Protein AF-0000000067868680 (afdb_homodimer)

InterPro domains:
  IPR000515 ABC transporter type 1, transmembrane domain MetI-like [PF00528] (89-246)
  IPR000515 ABC transporter type 1, transmembrane domain MetI-like [PS50928] (71-254)
  IPR000515 ABC transporter type 1, transmembrane domain MetI-like [cd06261] (71-229)
  IPR035906 MetI-like superfamily [G3DSA:1.10.3720.10] (68-253)
  IPR035906 MetI-like superfamily [SSF161098] (68-247)

pLDDT: mean 91.74, std 9.96, range [36.88, 98.69]

Foldseek 3Di:
DPPPDDDPVVVVVVVVVVVVVVLVVQQVCQVVCVVHVPDDHSVLLVVVLVVLVVCQADDPDQLDGRQVVQAVLLVVLLVLLLVLLLVVQQVLLLVLLVDVVSVVVCVVVLVVLVPDQLVVCLVVLCVVPVALSSSLSSSLNSLLNRLLNNLNSVQLNPFDVVQVVVCVVVVHDPVRCCVPPRCLSSVLSNLVSSLVSSLRSLVVSLVSCCPRSGHLNVVLNSVVVVVNVSVNVSSVVVSVVVSVVSNVVSVVVSVVRVVVVVD/DPPPDDDPVVVVVVVVVVVVVVLVVQQVCQVVCVVHVPDDHSVLLVVVLVVLVVCQADDPDQLDGRQVQQAVLLVVLLVLLLVLLLVVQQVLLLVLLVDVVSVVVCVVVLVVLVPDQLVVCLVVLCVVPVALSSSSSSSLNSLLNRLLNNLNSVQLNPFDVVQVVVCVVVVHDPVRCCVPPRCLSSVLSNLVSSLVSSLRSLVVSLVSCCPRSGHLNVNLNSCVVVVNVSVNVSSVVVSVVVSVVSNVVSVVVSVVRVVVVVD

Secondary structure (DSSP, 8-state):
-------HHHHHHHHHHHHHHHHHHHHHHHHHTTT-TTPPPHHHHHHHHHHHHHSTT-BSSTTSB-HHHHHHHHHHHHHHHHHHHHHHHHHHHHHHHH-HHHHHHHHHHHHHHTTS-GGGGHHHHHHHH--HHHHHHHHHHHHHHHHHHHHHHHHHHTS-HHHHHHHHHTT--HHHHIIIIIHHHHHHHHHHHHHHHHHHHHHHHHHHHTTTS-SHHHHHHHHHHTT-HHHHHHHHHHHHHHHHHHHHHHHHHHHHHHHHHT-/-------HHHHHHHHHHHHHHHHHHHHHHHHHTTT-TTPPPHHHHHHHHHHHHHSTT-BS-TTSB-HHHHHHHHHHHHHHHHHHHHHHHHHHHHHHHH-HHHHHHHHHHHHHHTTS-GGGGHHHHHHHH--HHHHHHHHHHHHHHHHHHHHHHHHHHTS-HHHHHHHHHTT--HHHHIIIIIHHHHHHHHHHHHHHHHHHHHHHHHHHHTTTS-SHHHHHHHHHHTT-HHHHHHHHHHHHHHHHHHHHHHHHHHHHHHHHHT-

Organism: Synechococcus elongatus (strain ATCC 33912 / PCC 7942 / FACHB-805) (NCBI:txid1140)

Radius of gyration: 24.65 Å; Cα contacts (8 Å, |Δi|>4): 749; chains: 2; bounding box: 62×64×59 Å

Nearest PDB structures (foldseek):
  8wm7-assembly1_B  TM=9.290E-01  e=3.603E-13  Nostoc sp. PCC 7120 = FACHB-418
  7ahh-assembly1_B  TM=8.084E-01  e=4.012E-08  Lactococcus lactis subsp. lactis
  7ahd-assembly1_B  TM=7.935E-01  e=9.170E-08  Lactococcus lactis subsp. lactis
  7ahd-assembly1_A  TM=7.801E-01  e=8.365E-08  Lactococcus lactis subsp. lactis
  7ahh-assembly1_A  TM=7.801E-01  e=3.318E-07  Lactococcus lactis subsp. lactis

Structure (mmCIF, N/CA/C/O backbone):
data_AF-0000000067868680-model_v1
#
loop_
_entity.id
_entity.type
_entity.pdbx_description
1 polymer 'Integral membrane protein'
#
loop_
_atom_site.group_PDB
_atom_site.id
_atom_site.type_symbol
_atom_site.label_atom_id
_atom_site.label_alt_id
_atom_site.label_comp_id
_atom_site.label_asym_id
_atom_site.label_entity_id
_atom_site.label_seq_id
_atom_site.pdbx_PDB_ins_code
_atom_site.Cartn_x
_atom_site.Cartn_y
_atom_site.Cartn_z
_atom_site.occupancy
_atom_site.B_iso_or_equiv
_atom_site.auth_seq_id
_atom_site.auth_comp_id
_atom_site.auth_asym_id
_atom_site.auth_atom_id
_atom_site.pdbx_PDB_model_num
ATOM 1 N N . MET A 1 1 ? -23.922 21.344 12.867 1 40.12 1 MET A N 1
ATOM 2 C CA . MET A 1 1 ? -24.516 20.406 13.82 1 40.12 1 MET A CA 1
ATOM 3 C C . MET A 1 1 ? -23.438 19.812 14.727 1 40.12 1 MET A C 1
ATOM 5 O O . MET A 1 1 ? -22.469 19.219 14.25 1 40.12 1 MET A O 1
ATOM 9 N N . VAL A 1 2 ? -23.25 20.531 15.727 1 49.19 2 VAL A N 1
ATOM 10 C CA . VAL A 1 2 ? -22.219 20.281 16.719 1 49.19 2 VAL A CA 1
ATOM 11 C C . VAL A 1 2 ? -22.25 18.812 17.156 1 49.19 2 VAL A C 1
ATOM 13 O O . VAL A 1 2 ? -23.328 18.234 17.344 1 49.19 2 VAL A O 1
ATOM 16 N N . ARG A 1 3 ? -21.141 18.031 17.031 1 59.12 3 ARG A N 1
ATOM 17 C CA . ARG A 1 3 ? -20.984 16.688 17.562 1 59.12 3 ARG A CA 1
ATOM 18 C C . ARG A 1 3 ? -21.484 16.625 19.016 1 59.12 3 ARG A C 1
ATOM 20 O O . ARG A 1 3 ? -20.922 17.266 19.891 1 59.12 3 ARG A O 1
ATOM 27 N N . THR A 1 4 ? -22.781 16.594 19.203 1 59.94 4 THR A N 1
ATOM 28 C CA . THR A 1 4 ? -23.141 16.312 20.594 1 59.94 4 THR A CA 1
ATOM 29 C C . THR A 1 4 ? -22.281 15.18 21.141 1 59.94 4 THR A C 1
ATOM 31 O O . THR A 1 4 ? -22.188 14.109 20.531 1 59.94 4 THR A O 1
ATOM 34 N N 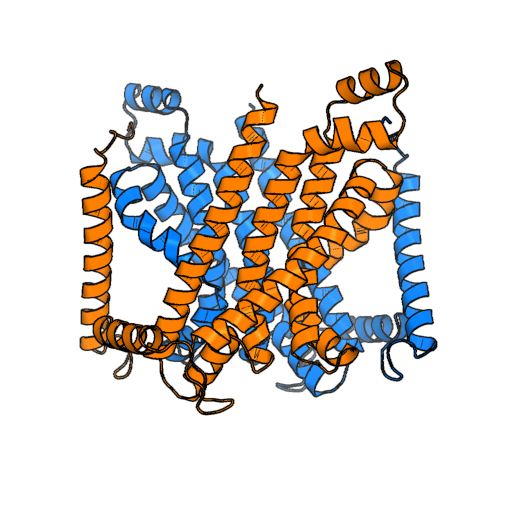. PRO A 1 5 ? -21.438 15.539 22.078 1 67.25 5 PRO A N 1
ATOM 35 C CA . PRO A 1 5 ? -20.562 14.508 22.641 1 67.25 5 PRO A CA 1
ATOM 36 C C . PRO A 1 5 ? -21.344 13.305 23.172 1 67.25 5 PRO A C 1
ATOM 38 O O . PRO A 1 5 ? -22.312 13.469 23.906 1 67.25 5 PRO A O 1
ATOM 41 N N . VAL A 1 6 ? -21.391 12.266 22.547 1 74.62 6 VAL A N 1
ATOM 42 C CA . VAL A 1 6 ? -21.984 11.023 23.031 1 74.62 6 VAL A CA 1
ATOM 43 C C . VAL A 1 6 ? -21.141 10.469 24.188 1 74.62 6 VAL A C 1
ATOM 45 O O . VAL A 1 6 ? -19.906 10.43 24.109 1 74.62 6 VAL A O 1
ATOM 48 N N . PRO A 1 7 ? -21.797 10.227 25.328 1 84.69 7 PRO A N 1
ATOM 49 C CA . PRO A 1 7 ? -21.047 9.664 26.453 1 84.69 7 PRO A CA 1
ATOM 50 C C . PRO A 1 7 ? -20.297 8.391 26.078 1 84.69 7 PRO A C 1
ATOM 52 O O . PRO A 1 7 ? -20.719 7.652 25.188 1 84.69 7 PRO A O 1
ATOM 55 N N . LEU A 1 8 ? -19.234 8.164 26.688 1 84.81 8 LEU A N 1
ATOM 56 C CA . LEU A 1 8 ? -18.312 7.078 26.391 1 84.81 8 LEU A CA 1
ATOM 57 C C . LEU A 1 8 ? -19.016 5.727 26.438 1 84.81 8 LEU A C 1
ATOM 59 O O . LEU A 1 8 ? -18.766 4.863 25.594 1 84.81 8 LEU A O 1
ATOM 63 N N . TYR A 1 9 ? -19.922 5.594 27.469 1 87.44 9 TYR A N 1
ATOM 64 C CA . TYR A 1 9 ? -20.594 4.305 27.609 1 87.44 9 TYR A CA 1
ATOM 65 C C . TYR A 1 9 ? -21.516 4.035 26.422 1 87.44 9 TYR A C 1
ATOM 67 O O . TYR A 1 9 ? -21.672 2.889 26 1 87.44 9 TYR A O 1
ATOM 75 N N . LEU A 1 10 ? -22.047 5.012 25.859 1 86.88 10 LEU A N 1
ATOM 76 C CA . LEU A 1 10 ? -22.922 4.867 24.703 1 86.88 10 LEU A CA 1
ATOM 77 C C . LEU A 1 10 ? -22.109 4.562 23.438 1 86.88 10 LEU A C 1
ATOM 79 O O . LEU A 1 10 ? -22.547 3.789 22.594 1 86.88 10 LEU A O 1
ATOM 83 N N . ARG A 1 11 ? -21 5.203 23.422 1 88.06 11 ARG A N 1
ATOM 84 C CA . ARG A 1 11 ? -20.125 4.926 22.297 1 88.06 11 ARG A CA 1
ATOM 85 C C . ARG A 1 11 ? -19.719 3.455 22.25 1 88.06 11 ARG A C 1
ATOM 87 O O . ARG A 1 11 ? -19.781 2.814 21.203 1 88.06 11 ARG A O 1
ATOM 94 N N . TRP A 1 12 ? -19.375 2.93 23.375 1 91.06 12 TRP A N 1
ATOM 95 C CA . TRP A 1 12 ? -19 1.526 23.469 1 91.06 12 TRP A CA 1
ATOM 96 C C . TRP A 1 12 ? -20.188 0.611 23.188 1 91.06 12 TRP A C 1
ATOM 98 O O . TRP A 1 12 ? -20.031 -0.416 22.516 1 91.06 12 TRP A O 1
ATOM 108 N N . ALA A 1 13 ? -21.281 1.004 23.672 1 94.31 13 ALA A N 1
ATOM 109 C CA . ALA A 1 13 ? -22.484 0.21 23.453 1 94.31 13 ALA A CA 1
ATOM 110 C C . ALA A 1 13 ? -22.859 0.162 21.984 1 94.31 13 ALA A C 1
ATOM 112 O O . ALA A 1 13 ? -23.188 -0.899 21.453 1 94.31 13 ALA A O 1
ATOM 113 N N . VAL A 1 14 ? -22.75 1.255 21.391 1 93.5 14 VAL A N 1
ATOM 114 C CA . VAL A 1 14 ? -23.078 1.339 19.984 1 93.5 14 VAL A CA 1
ATOM 115 C C . VAL A 1 14 ? -22.078 0.528 19.156 1 93.5 14 VAL A C 1
ATOM 117 O O . VAL A 1 14 ? -22.469 -0.186 18.234 1 93.5 14 VAL A O 1
ATOM 120 N N . SER A 1 15 ? -20.828 0.616 19.484 1 93.81 15 SER A N 1
ATOM 121 C CA . SER A 1 15 ? -19.797 -0.141 18.781 1 93.81 15 SER A CA 1
ATOM 122 C C . SER A 1 15 ? -20.016 -1.643 18.922 1 93.81 15 SER A C 1
ATOM 124 O O . SER A 1 15 ? -19.953 -2.383 17.938 1 93.81 15 SER A O 1
ATOM 126 N N . ILE A 1 16 ? -20.344 -2.047 20.109 1 95.25 16 ILE A N 1
ATOM 127 C CA . ILE A 1 16 ? -20.562 -3.465 20.375 1 95.25 16 ILE A CA 1
ATOM 128 C C . ILE A 1 16 ? -21.812 -3.945 19.641 1 95.25 16 ILE A C 1
ATOM 130 O O . ILE A 1 16 ? -21.797 -5.008 19.016 1 95.25 16 ILE A O 1
ATOM 134 N N . LEU A 1 17 ? -22.797 -3.158 19.625 1 96 17 LEU A N 1
ATOM 135 C CA . LEU A 1 17 ? -24.031 -3.512 18.953 1 96 17 LEU A CA 1
ATOM 136 C C . LEU A 1 17 ? -23.828 -3.584 17.453 1 96 17 LEU A C 1
ATOM 138 O O . LEU A 1 17 ? -24.438 -4.418 16.781 1 96 17 LEU A O 1
ATOM 142 N N . SER A 1 18 ? -23.062 -2.674 17.016 1 95.62 18 SER A N 1
ATOM 143 C CA . SER A 1 18 ? -22.812 -2.674 15.57 1 95.62 18 SER A CA 1
ATOM 144 C C . SER A 1 18 ? -22.078 -3.934 15.141 1 95.62 18 SER A C 1
ATOM 146 O O . SER A 1 18 ? -22.359 -4.496 14.078 1 95.62 18 SER A O 1
ATOM 148 N N . VAL A 1 19 ? -21.125 -4.359 15.883 1 95.75 19 VAL A N 1
ATOM 149 C CA . VAL A 1 19 ? -20.375 -5.578 15.578 1 95.75 19 VAL A CA 1
ATOM 150 C C . VAL A 1 19 ? -21.297 -6.785 15.656 1 95.75 19 VAL A C 1
ATOM 152 O O . VAL A 1 19 ? -21.281 -7.648 14.773 1 95.75 19 VAL A O 1
ATOM 155 N N . LEU A 1 20 ? -22.141 -6.82 16.688 1 96.5 20 LEU A N 1
ATOM 156 C CA . LEU A 1 20 ? -23.094 -7.914 16.844 1 96.5 20 LEU A CA 1
ATOM 157 C C . LEU A 1 20 ? -24.094 -7.938 15.695 1 96.5 20 LEU A C 1
ATOM 159 O O . LEU A 1 20 ? -24.438 -9.008 15.195 1 96.5 20 LEU A O 1
ATOM 163 N N . ALA A 1 21 ? -24.5 -6.766 15.344 1 96.75 21 ALA A N 1
ATOM 164 C CA . ALA A 1 21 ? -25.422 -6.676 14.211 1 96.75 21 ALA A CA 1
ATOM 165 C C . ALA A 1 21 ? -24.766 -7.172 12.93 1 96.75 21 ALA A C 1
ATOM 167 O O . ALA A 1 21 ? -25.391 -7.863 12.125 1 96.75 21 ALA A O 1
ATOM 168 N N . PHE A 1 22 ? -23.562 -6.781 12.734 1 95.62 22 PHE A N 1
ATOM 169 C CA . PHE A 1 22 ? -22.828 -7.223 11.555 1 95.62 22 PHE A CA 1
ATOM 170 C C . PHE A 1 22 ? -22.688 -8.742 11.539 1 95.62 22 PHE A C 1
ATOM 172 O O . PHE A 1 22 ? -22.891 -9.375 10.5 1 95.62 22 PHE A O 1
ATOM 179 N N . LEU A 1 23 ? -22.312 -9.312 12.688 1 95.81 23 LEU A N 1
ATOM 180 C CA . LEU A 1 23 ? -22.172 -10.766 12.781 1 95.81 23 LEU A CA 1
ATOM 181 C C . LEU A 1 23 ? -23.484 -11.469 12.5 1 95.81 23 LEU A C 1
ATOM 183 O O . LEU A 1 23 ? -23.516 -12.516 11.844 1 95.81 23 LEU A O 1
ATOM 187 N N . ALA A 1 24 ? -24.578 -10.906 13 1 96.5 24 ALA A N 1
ATOM 188 C CA . ALA A 1 24 ? -25.891 -11.477 12.766 1 96.5 24 ALA A CA 1
ATOM 189 C C . ALA A 1 24 ? -26.281 -11.398 11.289 1 96.5 24 ALA A C 1
ATOM 191 O O . ALA A 1 24 ? -26.781 -12.375 10.719 1 96.5 24 ALA A O 1
ATOM 192 N N . ILE A 1 25 ? -26 -10.289 10.734 1 95.25 25 ILE A N 1
ATOM 193 C CA . ILE A 1 25 ? -26.328 -10.102 9.32 1 95.25 25 ILE A CA 1
ATOM 194 C C . ILE A 1 25 ? -25.484 -11.055 8.477 1 95.25 25 ILE A C 1
ATOM 196 O O . ILE A 1 25 ? -26 -11.664 7.527 1 95.25 25 ILE A O 1
ATOM 200 N N . TRP A 1 26 ? -24.25 -11.164 8.859 1 94.5 26 TRP A N 1
ATOM 201 C CA . TRP A 1 26 ? -23.344 -12.086 8.172 1 94.5 26 TRP A CA 1
ATOM 202 C C . TRP A 1 26 ? -23.844 -13.523 8.281 1 94.5 26 TRP A C 1
ATOM 204 O O . TRP A 1 26 ? -23.906 -14.242 7.277 1 94.5 26 TRP A O 1
ATOM 214 N N . GLN A 1 27 ? -24.297 -13.898 9.375 1 95.06 27 GLN A N 1
ATOM 215 C CA . GLN A 1 27 ? -24.812 -15.242 9.594 1 95.06 27 GLN A CA 1
ATOM 216 C C . GLN A 1 27 ? -26.078 -15.492 8.789 1 95.06 27 GLN A C 1
ATOM 218 O O . GLN A 1 27 ? -26.234 -16.547 8.18 1 95.06 27 GLN A O 1
ATOM 223 N N . ILE A 1 28 ? -26.922 -14.516 8.789 1 95.19 28 ILE A N 1
ATOM 224 C CA . ILE A 1 28 ? -28.188 -14.641 8.078 1 95.19 28 ILE A CA 1
ATOM 225 C C . ILE A 1 28 ? -27.938 -14.688 6.574 1 95.19 28 ILE A C 1
ATOM 227 O O . ILE A 1 28 ? -28.547 -15.492 5.863 1 95.19 28 ILE A O 1
ATOM 231 N N . ALA A 1 29 ? -27.062 -13.859 6.164 1 93.19 29 ALA A N 1
ATOM 232 C CA . ALA A 1 29 ? -26.734 -13.836 4.738 1 93.19 29 ALA A CA 1
ATOM 233 C C . ALA A 1 29 ? -26.141 -15.172 4.293 1 93.19 29 ALA A C 1
ATOM 235 O O . ALA A 1 29 ? -26.469 -15.68 3.217 1 93.19 29 ALA A O 1
ATOM 236 N N . ALA A 1 30 ? -25.25 -15.719 5.07 1 93.44 30 ALA A N 1
ATOM 237 C CA . ALA A 1 30 ? -24.641 -17 4.746 1 93.44 30 ALA A CA 1
ATOM 238 C C . ALA A 1 30 ? -25.656 -18.125 4.773 1 93.44 30 ALA A C 1
ATOM 240 O O . ALA A 1 30 ? -25.656 -19 3.896 1 93.44 30 ALA A O 1
ATOM 241 N N . ALA A 1 31 ? -26.578 -18.062 5.742 1 92.44 31 ALA A N 1
ATOM 242 C CA . ALA A 1 31 ? -27.578 -19.125 5.914 1 92.44 31 ALA A CA 1
ATOM 243 C C . ALA A 1 31 ? -28.625 -19.078 4.809 1 92.44 31 ALA A C 1
ATOM 245 O O . ALA A 1 31 ? -29.203 -20.109 4.449 1 92.44 31 ALA A O 1
ATOM 246 N N . SER A 1 32 ? -28.859 -17.922 4.293 1 92.25 32 SER A N 1
ATOM 247 C CA . SER A 1 32 ? -29.875 -17.766 3.252 1 92.25 32 SER A CA 1
ATOM 248 C C . SER A 1 32 ? -29.391 -18.344 1.926 1 92.25 32 SER A C 1
ATOM 250 O O . SER A 1 32 ? -30.188 -18.594 1.02 1 92.25 32 SER A O 1
ATOM 252 N N . GLY A 1 33 ? -28.094 -18.484 1.745 1 87.81 33 GLY A N 1
ATOM 253 C CA . GLY A 1 33 ? -27.531 -18.969 0.492 1 87.81 33 GLY A CA 1
ATOM 254 C C . GLY A 1 33 ? -27.281 -17.859 -0.515 1 87.81 33 GLY A C 1
ATOM 255 O O . GLY A 1 33 ? -26.812 -18.125 -1.624 1 87.81 33 GLY A O 1
ATOM 256 N N . PHE A 1 34 ? -27.562 -16.688 -0.097 1 85.88 34 PHE A N 1
ATOM 257 C CA . PHE A 1 34 ? -27.406 -15.523 -0.966 1 85.88 34 PHE A CA 1
ATOM 258 C C . PHE A 1 34 ? -25.969 -15.398 -1.455 1 85.88 34 PHE A C 1
ATOM 260 O O . PHE A 1 34 ? -25.734 -15 -2.596 1 85.88 34 PHE A O 1
ATOM 267 N N . LEU A 1 35 ? -25 -15.797 -0.677 1 86.56 35 LEU A N 1
ATOM 268 C CA . LEU A 1 35 ? -23.594 -15.648 -0.981 1 86.56 35 LEU A CA 1
ATOM 269 C C . LEU A 1 35 ? -23 -16.953 -1.507 1 86.56 35 LEU A C 1
ATOM 271 O O . LEU A 1 35 ? -21.797 -17.062 -1.706 1 86.56 35 LEU A O 1
ATOM 275 N N . GLY A 1 36 ? -23.844 -17.891 -1.78 1 86.75 36 GLY A N 1
ATOM 276 C CA . GLY A 1 36 ? -23.422 -19.219 -2.158 1 86.75 36 GLY A CA 1
ATOM 277 C C . GLY A 1 36 ? -23.609 -20.25 -1.05 1 86.75 36 GLY A C 1
ATOM 278 O O . GLY A 1 36 ? -23.484 -19.922 0.131 1 86.75 36 GLY A O 1
ATOM 279 N N . LYS A 1 37 ? -23.797 -21.438 -1.394 1 83.5 37 LYS A N 1
ATOM 280 C CA . LYS A 1 37 ? -24.156 -22.484 -0.449 1 83.5 37 LYS A CA 1
ATOM 281 C C . LYS A 1 37 ? -22.984 -22.828 0.463 1 83.5 37 LYS A C 1
ATOM 283 O O . LYS A 1 37 ? -23.172 -23.266 1.602 1 83.5 37 LYS A O 1
ATOM 288 N N . THR A 1 38 ? -21.797 -22.531 -0.01 1 89 38 THR A N 1
ATOM 289 C CA . THR A 1 38 ? -20.641 -22.969 0.781 1 89 38 THR A CA 1
ATOM 290 C C . THR A 1 38 ? -19.984 -21.781 1.47 1 89 38 THR A C 1
ATOM 292 O O . THR A 1 38 ? -18.922 -21.922 2.078 1 89 38 THR A O 1
ATOM 295 N N . PHE A 1 39 ? -20.641 -20.641 1.336 1 93.56 39 PHE A N 1
ATOM 296 C CA . PHE A 1 39 ? -20.094 -19.469 2.029 1 93.56 39 PHE A CA 1
ATOM 297 C C . PHE A 1 39 ? -20.281 -19.609 3.535 1 93.56 39 PHE A C 1
ATOM 299 O O . PHE A 1 39 ? -21.406 -19.844 4.008 1 93.56 39 PHE A O 1
ATOM 306 N N . PRO A 1 40 ? -19.203 -19.391 4.266 1 94.31 40 PRO A N 1
ATOM 307 C CA . PRO A 1 40 ? -19.297 -19.656 5.699 1 94.31 40 PRO A CA 1
ATOM 308 C C . PRO A 1 40 ? -19.969 -18.516 6.465 1 94.31 40 PRO A C 1
ATOM 310 O O . PRO A 1 40 ? -19.781 -17.344 6.129 1 94.31 40 PRO A O 1
ATOM 313 N N . GLY A 1 41 ? -20.703 -18.922 7.449 1 94.25 41 GLY A N 1
ATOM 314 C CA . GLY A 1 41 ? -21.281 -17.938 8.344 1 94.25 41 GLY A CA 1
ATOM 315 C C . GLY A 1 41 ? -20.312 -17.422 9.383 1 94.25 41 GLY A C 1
ATOM 316 O O . GLY A 1 41 ? -19.172 -17.906 9.461 1 94.25 41 GLY A O 1
ATOM 317 N N . SER A 1 42 ? -20.812 -16.438 10.094 1 96.06 42 SER A N 1
ATOM 318 C CA . SER A 1 42 ? -19.969 -15.836 11.117 1 96.06 42 SER A CA 1
ATOM 319 C C . SER A 1 42 ? -19.688 -16.828 12.242 1 96.06 42 SER A C 1
ATOM 321 O O . SER A 1 42 ? -18.578 -16.844 12.789 1 96.06 42 SER A O 1
ATOM 323 N N . LEU A 1 43 ? -20.625 -17.656 12.578 1 95.5 43 LEU A N 1
ATOM 324 C CA . LEU A 1 43 ? -20.453 -18.594 13.68 1 95.5 43 LEU A CA 1
ATOM 325 C C . LEU A 1 43 ? -19.422 -19.656 13.328 1 95.5 43 LEU A C 1
ATOM 327 O O . LEU A 1 43 ? -18.578 -20 14.148 1 95.5 43 LEU A O 1
ATOM 331 N N . ARG A 1 44 ? -19.547 -20.219 12.156 1 95.44 44 ARG A N 1
ATOM 332 C CA . ARG A 1 44 ? -18.547 -21.203 11.703 1 95.44 44 ARG A CA 1
ATOM 333 C C . ARG A 1 44 ? -17.156 -20.578 11.648 1 95.44 44 ARG A C 1
ATOM 335 O O . ARG A 1 44 ? -16.188 -21.219 12.047 1 95.44 44 ARG A O 1
ATOM 342 N N . THR A 1 45 ? -17.094 -19.391 11.164 1 96.5 45 THR A N 1
ATOM 343 C CA . THR A 1 45 ? -15.828 -18.672 11.078 1 96.5 45 THR A CA 1
ATOM 344 C C . THR A 1 45 ? -15.227 -18.484 12.469 1 96.5 45 THR A C 1
ATOM 346 O O . THR A 1 45 ? -14.031 -18.719 12.672 1 96.5 45 THR A O 1
ATOM 349 N N . LEU A 1 46 ? -16.047 -18.109 13.406 1 96.19 46 LEU A N 1
ATOM 350 C CA . LEU A 1 46 ? -15.562 -17.891 14.766 1 96.19 46 LEU A CA 1
ATOM 351 C C . LEU A 1 46 ? -15.117 -19.188 15.414 1 96.19 46 LEU A C 1
ATOM 353 O O . LEU A 1 46 ? -14.156 -19.219 16.188 1 96.19 46 LEU A O 1
ATOM 357 N N . GLN A 1 47 ? -15.797 -20.219 15.117 1 95.5 47 GLN A N 1
ATOM 358 C CA . GLN A 1 47 ? -15.414 -21.531 15.617 1 95.5 47 GLN A CA 1
ATOM 359 C C . GLN A 1 47 ? -14.039 -21.953 15.086 1 95.5 47 GLN A C 1
ATOM 361 O O . GLN A 1 47 ? -13.195 -22.422 15.844 1 95.5 47 GLN A O 1
ATOM 366 N N . ASP A 1 48 ? -13.891 -21.797 13.852 1 94.88 48 ASP A N 1
ATOM 367 C CA . ASP A 1 48 ? -12.609 -22.125 13.25 1 94.88 48 ASP A CA 1
ATOM 368 C C . ASP A 1 48 ? -11.492 -21.234 13.797 1 94.88 48 ASP A C 1
ATOM 370 O O . ASP A 1 48 ? -10.383 -21.703 14.047 1 94.88 48 ASP A O 1
ATOM 374 N N . LEU A 1 49 ? -11.82 -19.984 13.898 1 95.94 49 LEU A N 1
ATOM 375 C CA . LEU A 1 49 ? -10.859 -19.062 14.484 1 95.94 49 LEU A CA 1
ATOM 376 C C . LEU A 1 49 ? -10.422 -19.531 15.867 1 95.94 49 LEU A C 1
ATOM 378 O O . LEU A 1 49 ? -9.234 -19.516 16.188 1 95.94 49 LEU A O 1
ATOM 382 N N . PHE A 1 50 ? -11.375 -19.922 16.656 1 95.62 50 PHE A N 1
ATOM 383 C CA . PHE A 1 50 ? -11.055 -20.406 18 1 95.62 50 PHE A CA 1
ATOM 384 C C . PHE A 1 50 ? -10.195 -21.672 17.922 1 95.62 50 PHE A C 1
ATOM 386 O O . PHE A 1 50 ? -9.32 -21.875 18.766 1 95.62 50 PHE A O 1
ATOM 393 N N . GLY A 1 51 ? -10.445 -22.516 17.016 1 93.94 51 GLY A N 1
ATOM 394 C CA . GLY A 1 51 ? -9.609 -23.672 16.781 1 93.94 51 GLY A CA 1
ATOM 395 C C . GLY A 1 51 ? -8.164 -23.312 16.484 1 93.94 51 GLY A C 1
ATOM 396 O O . GLY A 1 51 ? -7.242 -23.906 17.062 1 93.94 51 GLY A O 1
ATOM 397 N N . TRP A 1 52 ? -7.98 -22.375 15.648 1 93.31 52 TRP A N 1
ATOM 398 C CA . TRP A 1 52 ? -6.637 -21.938 15.281 1 93.31 52 TRP A CA 1
ATOM 399 C C . TRP A 1 52 ? -5.949 -21.25 16.469 1 93.31 52 TRP A C 1
ATOM 401 O O . TRP A 1 52 ? -4.738 -21.406 16.656 1 93.31 52 TRP A O 1
ATOM 411 N N . LEU A 1 53 ? -6.746 -20.609 17.281 1 94.81 53 LEU A N 1
ATOM 412 C CA . LEU A 1 53 ? -6.176 -19.859 18.406 1 94.81 53 LEU A CA 1
ATOM 413 C C . LEU A 1 53 ? -5.891 -20.781 19.578 1 94.81 53 LEU A C 1
ATOM 415 O O . LEU A 1 53 ? -5.027 -20.484 20.422 1 94.81 53 LEU A O 1
ATOM 419 N N . SER A 1 54 ? -6.602 -21.859 19.672 1 94.12 54 SER A N 1
ATOM 420 C CA . SER A 1 54 ? -6.434 -22.797 20.781 1 94.12 54 SER A CA 1
ATOM 421 C C . SER A 1 54 ? -5.098 -23.531 20.688 1 94.12 54 SER A C 1
ATOM 423 O O . SER A 1 54 ? -4.508 -23.891 21.719 1 94.12 54 SER A O 1
ATOM 425 N N . ASP A 1 55 ? -4.629 -23.766 19.5 1 92.25 55 ASP A N 1
ATOM 426 C CA . ASP A 1 55 ? -3.32 -24.359 19.281 1 92.25 55 ASP A CA 1
ATOM 427 C C . ASP A 1 55 ? -2.625 -23.734 18.078 1 92.25 55 ASP A C 1
ATOM 429 O O . ASP A 1 55 ? -2.441 -24.375 17.047 1 92.25 55 ASP A O 1
ATOM 433 N N . PRO A 1 56 ? -2.145 -22.609 18.359 1 91.81 56 PRO A N 1
ATOM 434 C CA . PRO A 1 56 ? -1.626 -21.844 17.219 1 91.81 56 PRO A CA 1
ATOM 435 C C . PRO A 1 56 ? -0.241 -22.312 16.781 1 91.81 56 PRO A C 1
ATOM 437 O O . PRO A 1 56 ? 0.216 -21.953 15.688 1 91.81 56 PRO A O 1
ATOM 440 N N . PHE A 1 57 ? 0.435 -23.188 17.594 1 94 57 PHE A N 1
ATOM 441 C CA . PHE A 1 57 ? 1.814 -23.516 17.266 1 94 57 PHE A CA 1
ATOM 442 C C . PHE A 1 57 ? 1.989 -25.031 17.125 1 94 57 PHE A C 1
ATOM 444 O O . PHE A 1 57 ? 3.027 -25.578 17.5 1 94 57 PHE A O 1
ATOM 451 N N . PHE A 1 58 ? 0.899 -25.609 16.609 1 89.94 58 PHE A N 1
ATOM 452 C CA . PHE A 1 58 ? 1.088 -27.031 16.312 1 89.94 58 PHE A CA 1
ATOM 453 C C . PHE A 1 58 ? 1.901 -27.203 15.039 1 89.94 58 PHE A C 1
ATOM 455 O O . PHE A 1 58 ? 2.01 -26.281 14.227 1 89.94 58 PHE A O 1
ATOM 462 N N . ASP A 1 59 ? 2.572 -28.359 14.836 1 89.88 59 ASP A N 1
ATOM 463 C CA . ASP A 1 59 ? 3.4 -28.641 13.664 1 89.88 59 ASP A CA 1
ATOM 464 C C . ASP A 1 59 ? 3.162 -30.062 13.156 1 89.88 59 ASP A C 1
ATOM 466 O O . ASP A 1 59 ? 3.715 -31.031 13.703 1 89.88 59 ASP A O 1
ATOM 470 N N . ASN A 1 60 ? 2.295 -30.188 12.195 1 85.69 60 ASN A N 1
ATOM 471 C CA . ASN A 1 60 ? 2.014 -31.5 11.602 1 85.69 60 ASN A CA 1
ATOM 472 C C . ASN A 1 60 ? 2.672 -31.656 10.234 1 85.69 60 ASN A C 1
ATOM 474 O O . ASN A 1 60 ? 2.207 -32.438 9.406 1 85.69 60 ASN A O 1
ATOM 478 N N . GLY A 1 61 ? 3.586 -30.797 9.945 1 78.88 61 GLY A N 1
ATOM 479 C CA . GLY A 1 61 ? 4.262 -30.828 8.664 1 78.88 61 GLY A CA 1
ATOM 480 C C . GLY A 1 61 ? 4.191 -29.516 7.914 1 78.88 61 GLY A C 1
ATOM 481 O O . GLY A 1 61 ? 3.568 -28.562 8.383 1 78.88 61 GLY A O 1
ATOM 482 N N . PRO A 1 62 ? 4.812 -29.438 6.762 1 67.25 62 PRO A N 1
ATOM 483 C CA . PRO A 1 62 ? 4.996 -28.188 6.047 1 67.25 62 PRO A CA 1
ATOM 484 C C . PRO A 1 62 ? 3.678 -27.562 5.582 1 67.25 62 PRO A C 1
ATOM 486 O O . PRO A 1 62 ? 3.527 -26.344 5.594 1 67.25 62 PRO A O 1
ATOM 489 N N . ASN A 1 63 ? 2.797 -28.328 5.242 1 74.62 63 ASN A N 1
ATOM 490 C CA . ASN A 1 63 ? 1.538 -27.797 4.73 1 74.62 63 ASN A CA 1
ATOM 491 C C . ASN A 1 63 ? 0.438 -27.844 5.785 1 74.62 63 ASN A C 1
ATOM 493 O O . ASN A 1 63 ? -0.738 -27.656 5.473 1 74.62 63 ASN A O 1
ATOM 497 N N . ASP A 1 64 ? 0.924 -28.125 7.043 1 82.31 64 ASP A N 1
ATOM 498 C CA . ASP A 1 64 ? -0.022 -28.219 8.148 1 82.31 64 ASP A CA 1
ATOM 499 C C . ASP A 1 64 ? 0.568 -27.625 9.422 1 82.31 64 ASP A C 1
ATOM 501 O O . ASP A 1 64 ? 0.786 -28.328 10.406 1 82.31 64 ASP A O 1
ATOM 505 N N . LEU A 1 65 ? 0.745 -26.328 9.336 1 88.62 65 LEU A N 1
ATOM 506 C CA . LEU A 1 65 ? 1.304 -25.578 10.445 1 88.62 65 LEU A CA 1
ATOM 507 C C . LEU A 1 65 ? 0.238 -24.703 11.094 1 88.62 65 LEU A C 1
ATOM 509 O O . LEU A 1 65 ? -0.689 -24.234 10.43 1 88.62 65 LEU A O 1
ATOM 513 N N . GLY A 1 66 ? 0.432 -24.578 12.398 1 91.88 66 GLY A N 1
ATOM 514 C CA . GLY A 1 66 ? -0.436 -23.641 13.086 1 91.88 66 GLY A CA 1
ATOM 515 C C . GLY A 1 66 ? -0.331 -22.234 12.539 1 91.88 66 GLY A C 1
ATOM 516 O O . GLY A 1 66 ? 0.713 -21.844 12.016 1 91.88 66 GLY A O 1
ATOM 517 N N . ILE A 1 67 ? -1.365 -21.547 12.68 1 94.25 67 ILE A N 1
ATOM 518 C CA . ILE A 1 67 ? -1.454 -20.219 12.102 1 94.25 67 ILE A CA 1
ATOM 519 C C . ILE A 1 67 ? -0.455 -19.281 12.797 1 94.25 67 ILE A C 1
ATOM 521 O O . ILE A 1 67 ? 0.015 -18.312 12.203 1 94.25 67 ILE A O 1
ATOM 525 N N . GLY A 1 68 ? -0.074 -19.594 14.031 1 95.56 68 GLY A N 1
ATOM 526 C CA . GLY A 1 68 ? 0.905 -18.812 14.758 1 95.56 68 GLY A CA 1
ATOM 527 C C . GLY A 1 68 ? 2.285 -18.844 14.133 1 95.56 68 GLY A C 1
ATOM 528 O O . GLY A 1 68 ? 2.988 -17.828 14.117 1 95.56 68 GLY A O 1
ATOM 529 N N . TRP A 1 69 ? 2.666 -20.062 13.633 1 94.75 69 TRP A N 1
ATOM 530 C CA . TRP A 1 69 ? 3.955 -20.188 12.961 1 94.75 69 TRP A CA 1
ATOM 531 C C . TRP A 1 69 ? 3.986 -19.328 11.695 1 94.75 69 TRP A C 1
ATOM 533 O O . TRP A 1 69 ? 4.969 -18.625 11.43 1 94.75 69 TRP A O 1
ATOM 543 N N . ASN A 1 70 ? 2.906 -19.406 10.984 1 95.75 70 ASN A N 1
ATOM 544 C CA . ASN A 1 70 ? 2.809 -18.609 9.773 1 95.75 70 ASN A CA 1
ATOM 545 C C . ASN A 1 70 ? 2.871 -17.109 10.078 1 95.75 70 ASN A C 1
ATOM 547 O O . ASN A 1 70 ? 3.551 -16.359 9.383 1 95.75 70 ASN A O 1
ATOM 551 N N . LEU A 1 71 ? 2.223 -16.781 11.117 1 97.19 71 LEU A N 1
ATOM 552 C CA . LEU A 1 71 ? 2.219 -15.375 11.523 1 97.19 71 LEU A CA 1
ATOM 553 C C . LEU A 1 71 ? 3.615 -14.922 11.938 1 97.19 71 LEU A C 1
ATOM 555 O O . LEU A 1 71 ? 4.043 -13.812 11.602 1 97.19 71 LEU A O 1
ATOM 559 N N . LEU A 1 72 ? 4.336 -15.734 12.641 1 96.94 72 LEU A N 1
ATOM 560 C CA . LEU A 1 72 ? 5.676 -15.391 13.109 1 96.94 72 LEU A CA 1
ATOM 561 C C . LEU A 1 72 ? 6.637 -15.234 11.93 1 96.94 72 LEU A C 1
ATOM 563 O O . LEU A 1 72 ? 7.52 -14.375 11.953 1 96.94 72 LEU A O 1
ATOM 567 N N . ILE A 1 73 ? 6.465 -16.094 10.969 1 96.5 73 ILE A N 1
ATOM 568 C CA . ILE A 1 73 ? 7.277 -15.992 9.758 1 96.5 73 ILE A CA 1
ATOM 569 C C . ILE A 1 73 ? 7.043 -14.641 9.086 1 96.5 73 ILE A C 1
ATOM 571 O O . ILE A 1 73 ? 7.996 -13.953 8.727 1 96.5 73 ILE A O 1
ATOM 575 N N . SER A 1 74 ? 5.777 -14.281 8.953 1 98.06 74 SER A N 1
ATOM 576 C CA . SER A 1 74 ? 5.418 -13 8.352 1 98.06 74 SER A CA 1
ATOM 577 C C . SER A 1 74 ? 5.977 -11.836 9.164 1 98.06 74 SER A C 1
ATOM 579 O O . SER A 1 74 ? 6.551 -10.898 8.602 1 98.06 74 SER A O 1
ATOM 581 N N . LEU A 1 75 ? 5.852 -11.922 10.484 1 98.25 75 LEU A N 1
ATOM 582 C CA . LEU A 1 75 ? 6.312 -10.844 11.352 1 98.25 75 LEU A CA 1
ATOM 583 C C . LEU A 1 75 ? 7.832 -10.711 11.289 1 98.25 75 LEU A C 1
ATOM 585 O O . LEU A 1 75 ? 8.359 -9.602 11.336 1 98.25 75 LEU A O 1
ATOM 589 N N . ARG A 1 76 ? 8.5 -11.773 11.211 1 98.06 76 ARG A N 1
ATOM 590 C CA . ARG A 1 76 ? 9.953 -11.758 11.102 1 98.06 76 ARG A CA 1
ATOM 591 C C . ARG A 1 76 ? 10.391 -11.094 9.797 1 98.06 76 ARG A C 1
ATOM 593 O O . ARG A 1 76 ? 11.289 -10.242 9.805 1 98.06 76 ARG A O 1
ATOM 600 N N . ARG A 1 77 ? 9.805 -11.484 8.727 1 98.25 77 ARG A N 1
ATOM 601 C CA . ARG A 1 77 ? 10.117 -10.891 7.43 1 98.25 77 ARG A CA 1
ATOM 602 C C . ARG A 1 77 ? 9.875 -9.391 7.438 1 98.25 77 ARG A C 1
ATOM 604 O O . ARG A 1 77 ? 10.703 -8.609 6.961 1 98.25 77 ARG A O 1
ATOM 611 N N . VAL A 1 78 ? 8.75 -9.016 8 1 98.25 78 VAL A N 1
ATOM 612 C CA . VAL A 1 78 ? 8.398 -7.602 8.07 1 98.25 78 VAL A CA 1
ATOM 613 C C . VAL A 1 78 ? 9.414 -6.852 8.93 1 98.25 78 VAL A C 1
ATOM 615 O O . VAL A 1 78 ? 9.898 -5.789 8.547 1 98.25 78 VAL A O 1
ATOM 618 N N . ALA A 1 79 ? 9.734 -7.441 10.055 1 98.19 79 ALA A N 1
ATOM 619 C CA . ALA A 1 79 ? 10.656 -6.793 10.984 1 98.19 79 ALA A CA 1
ATOM 620 C C . ALA A 1 79 ? 12.023 -6.582 10.336 1 98.19 79 ALA A C 1
ATOM 622 O O . ALA A 1 79 ? 12.578 -5.484 10.391 1 98.19 79 ALA A O 1
ATOM 623 N N . ILE A 1 80 ? 12.555 -7.562 9.711 1 98.62 80 ILE A N 1
ATOM 624 C CA . ILE A 1 80 ? 13.891 -7.5 9.133 1 98.62 80 ILE A CA 1
ATOM 625 C C . ILE A 1 80 ? 13.891 -6.547 7.941 1 98.62 80 ILE A C 1
ATOM 627 O O . ILE A 1 80 ? 14.727 -5.641 7.863 1 98.62 80 ILE A O 1
ATOM 631 N N . GLY A 1 81 ? 12.977 -6.734 7.023 1 98.62 81 GLY A N 1
ATOM 632 C CA . GLY A 1 81 ? 12.906 -5.875 5.855 1 98.62 81 GLY A CA 1
ATOM 633 C C . GLY A 1 81 ? 12.672 -4.414 6.203 1 98.62 81 GLY A C 1
ATOM 634 O O . GLY A 1 81 ? 13.312 -3.527 5.633 1 98.62 81 GLY A O 1
ATOM 635 N N . TYR A 1 82 ? 11.758 -4.215 7.141 1 98.38 82 TYR A N 1
ATOM 636 C CA . TYR A 1 82 ? 11.414 -2.867 7.582 1 98.38 82 TYR A CA 1
ATOM 637 C C . TYR A 1 82 ? 12.609 -2.182 8.234 1 98.38 82 TYR A C 1
ATOM 639 O O . TYR A 1 82 ? 12.898 -1.02 7.945 1 98.38 82 TYR A O 1
ATOM 647 N N . LEU A 1 83 ? 13.273 -2.865 9.102 1 98.44 83 LEU A N 1
ATOM 648 C CA . LEU A 1 83 ? 14.422 -2.291 9.797 1 98.44 83 LEU A CA 1
ATOM 649 C C . LEU A 1 83 ? 15.555 -1.989 8.828 1 98.44 83 LEU A C 1
ATOM 651 O O . LEU A 1 83 ? 16.203 -0.942 8.922 1 98.44 83 LEU A O 1
ATOM 655 N N . LEU A 1 84 ? 15.781 -2.861 7.93 1 98.62 84 LEU A N 1
ATOM 656 C CA . LEU A 1 84 ? 16.812 -2.623 6.922 1 98.62 84 LEU A CA 1
ATOM 657 C C . LEU A 1 84 ? 16.453 -1.414 6.059 1 98.62 84 LEU A C 1
ATOM 659 O O . LEU A 1 84 ? 17.328 -0.6 5.742 1 98.62 84 LEU A O 1
ATOM 663 N N . ALA A 1 85 ? 15.219 -1.322 5.68 1 98.69 85 ALA A N 1
ATOM 664 C CA . ALA A 1 85 ? 14.766 -0.176 4.895 1 98.69 85 ALA A CA 1
ATOM 665 C C . ALA A 1 85 ? 14.953 1.126 5.668 1 98.69 85 ALA A C 1
ATOM 667 O O . ALA A 1 85 ? 15.367 2.137 5.098 1 98.69 85 ALA A O 1
ATOM 668 N N . THR A 1 86 ? 14.625 1.082 6.934 1 98.12 86 THR A N 1
ATOM 669 C CA . THR A 1 86 ? 14.734 2.26 7.789 1 98.12 86 THR A CA 1
ATOM 670 C C . THR A 1 86 ? 16.188 2.707 7.91 1 98.12 86 THR A C 1
ATOM 672 O O . THR A 1 86 ? 16.484 3.9 7.836 1 98.12 86 THR A O 1
ATOM 675 N N . VAL A 1 87 ? 17.094 1.764 8.078 1 98.12 87 VAL A N 1
ATOM 676 C CA . VAL A 1 87 ? 18.516 2.039 8.234 1 98.12 87 VAL A CA 1
ATOM 677 C C . VAL A 1 87 ? 19.062 2.688 6.957 1 98.12 87 VAL A C 1
ATOM 679 O O . VAL A 1 87 ? 19.953 3.521 7.016 1 98.12 87 VAL A O 1
ATOM 682 N N . VAL A 1 88 ? 18.469 2.416 5.871 1 98.25 88 VAL A N 1
ATOM 683 C CA . VAL A 1 88 ? 18.922 2.971 4.598 1 98.25 88 VAL A CA 1
ATOM 684 C C . VAL A 1 88 ? 18.188 4.289 4.328 1 98.25 88 VAL A C 1
ATOM 686 O O . VAL A 1 88 ? 18.812 5.273 3.916 1 98.25 88 VAL A O 1
ATOM 689 N N . ALA A 1 89 ? 16.938 4.332 4.57 1 98.56 89 ALA A N 1
ATOM 690 C CA . ALA A 1 89 ? 16.062 5.441 4.188 1 98.56 89 ALA A CA 1
ATOM 691 C C . ALA A 1 89 ? 16.406 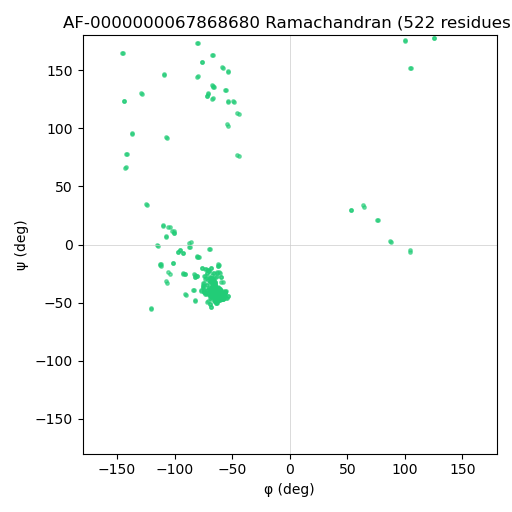6.703 4.98 1 98.56 89 ALA A C 1
ATOM 693 O O . ALA A 1 89 ? 16.406 7.805 4.43 1 98.56 89 ALA A O 1
ATOM 694 N N . ILE A 1 90 ? 16.656 6.539 6.227 1 97.06 90 ILE A N 1
ATOM 695 C CA . ILE A 1 90 ? 16.844 7.703 7.086 1 97.06 90 ILE A CA 1
ATOM 696 C C . ILE A 1 90 ? 18.141 8.414 6.719 1 97.06 90 ILE A C 1
ATOM 698 O O . ILE A 1 90 ? 18.141 9.609 6.406 1 97.06 90 ILE A O 1
ATOM 702 N N . PRO A 1 91 ? 19.344 7.734 6.676 1 96.69 91 PRO A N 1
ATOM 703 C CA . PRO A 1 91 ? 20.562 8.43 6.273 1 96.69 91 PRO A CA 1
ATOM 704 C C . PRO A 1 91 ? 20.484 9.008 4.867 1 96.69 91 PRO A C 1
ATOM 706 O O . PRO A 1 91 ? 20.938 10.133 4.629 1 96.69 91 PRO A O 1
ATOM 709 N N . LEU A 1 92 ? 19.922 8.297 3.969 1 97.56 92 LEU A N 1
ATOM 710 C CA . LEU A 1 92 ? 19.766 8.797 2.609 1 97.56 92 LEU A CA 1
ATOM 711 C C . LEU A 1 92 ? 18.812 9.992 2.57 1 97.56 92 LEU A C 1
ATOM 713 O O . LEU A 1 92 ? 19.047 10.953 1.832 1 97.56 92 LEU A O 1
ATOM 717 N N . GLY A 1 93 ? 17.75 9.891 3.326 1 97.62 93 GLY A N 1
ATOM 718 C CA . GLY A 1 93 ? 16.828 11.008 3.439 1 97.62 93 GLY A CA 1
ATOM 719 C C . GLY A 1 93 ? 17.469 12.258 4.008 1 97.62 93 GLY A C 1
ATOM 720 O O . GLY A 1 93 ? 17.172 13.375 3.564 1 97.62 93 GLY A O 1
ATOM 721 N N . ILE A 1 94 ? 18.281 12.078 4.969 1 95.5 94 ILE A N 1
ATOM 722 C CA . ILE A 1 94 ? 19 13.203 5.551 1 95.5 94 ILE A CA 1
ATOM 723 C C . ILE A 1 94 ? 19.906 13.836 4.492 1 95.5 94 ILE A C 1
ATOM 725 O O . ILE A 1 94 ? 19.906 15.055 4.32 1 95.5 94 ILE A O 1
ATOM 729 N N . ALA A 1 95 ? 20.609 12.984 3.793 1 94.88 95 ALA A N 1
ATOM 730 C CA . ALA A 1 95 ? 21.5 13.477 2.748 1 94.88 95 ALA A CA 1
ATOM 731 C C . ALA A 1 95 ? 20.734 14.258 1.69 1 94.88 95 ALA A C 1
ATOM 733 O O . ALA A 1 95 ? 21.156 15.344 1.278 1 94.88 95 ALA A O 1
ATOM 734 N N . ILE A 1 96 ? 19.625 13.812 1.286 1 96.25 96 ILE A N 1
ATOM 735 C CA . ILE A 1 96 ? 18.797 14.43 0.25 1 96.25 96 ILE A CA 1
ATOM 736 C C . ILE A 1 96 ? 18.219 15.742 0.769 1 96.25 96 ILE A C 1
ATOM 738 O O . ILE A 1 96 ? 18.156 16.734 0.041 1 96.25 96 ILE A O 1
ATOM 742 N N . GLY A 1 97 ? 17.828 15.719 1.997 1 94.19 97 GLY A N 1
ATOM 743 C CA . GLY A 1 97 ? 17.219 16.906 2.592 1 94.19 97 GLY A CA 1
ATOM 744 C C . GLY A 1 97 ? 18.219 18.016 2.846 1 94.19 97 GLY A C 1
ATOM 745 O O . GLY A 1 97 ? 17.859 19.188 2.82 1 94.19 97 GLY A O 1
ATOM 746 N N . MET A 1 98 ? 19.453 17.703 3 1 91.88 98 MET A N 1
ATOM 747 C CA . MET A 1 98 ? 20.469 18.688 3.396 1 91.88 98 MET A CA 1
ATOM 748 C C . MET A 1 98 ? 21.141 19.312 2.172 1 91.88 98 MET A C 1
ATOM 750 O O . MET A 1 98 ? 21.703 20.406 2.252 1 91.88 98 MET A O 1
ATOM 754 N N . SER A 1 99 ? 21.109 18.609 1.115 1 91.19 99 SER A N 1
ATOM 755 C CA . SER A 1 99 ? 21.906 19.031 -0.033 1 91.19 99 SER A CA 1
ATOM 756 C C . SER A 1 99 ? 21.078 19.078 -1.305 1 91.19 99 SER A C 1
ATOM 758 O O . SER A 1 99 ? 20.453 18.078 -1.681 1 91.19 99 SER A O 1
ATOM 760 N N . ALA A 1 100 ? 21.172 20.141 -1.98 1 91.12 100 ALA A N 1
ATOM 761 C CA . ALA A 1 100 ? 20.484 20.266 -3.268 1 91.12 100 ALA A CA 1
ATOM 762 C C . ALA A 1 100 ? 21.094 19.328 -4.305 1 91.12 100 ALA A C 1
ATOM 764 O O . ALA A 1 100 ? 20.391 18.828 -5.18 1 91.12 100 ALA A O 1
ATOM 765 N N . LEU A 1 101 ? 22.344 19.172 -4.152 1 92.19 101 LEU A N 1
ATOM 766 C CA . LEU A 1 101 ? 23.031 18.266 -5.066 1 92.19 101 LEU A CA 1
ATOM 767 C C . LEU A 1 101 ? 22.531 16.828 -4.883 1 92.19 101 LEU A C 1
ATOM 769 O O . LEU A 1 101 ? 22.219 16.141 -5.859 1 92.19 101 LEU A O 1
ATOM 773 N N . ALA A 1 102 ? 22.484 16.438 -3.648 1 94.94 102 ALA A N 1
ATOM 774 C CA . ALA A 1 102 ? 21.984 15.086 -3.371 1 94.94 102 ALA A CA 1
ATOM 775 C C . ALA A 1 102 ? 20.547 14.93 -3.842 1 94.94 102 ALA A C 1
ATOM 777 O O . ALA A 1 102 ? 20.188 13.898 -4.418 1 94.94 102 ALA A O 1
ATOM 778 N N . SER A 1 103 ? 19.812 15.898 -3.59 1 95.44 103 SER A N 1
ATOM 779 C CA . SER A 1 103 ? 18.422 15.891 -4.043 1 95.44 103 SER A CA 1
ATOM 780 C C . SER A 1 103 ? 18.344 15.727 -5.555 1 95.44 103 SER A C 1
ATOM 782 O O . SER A 1 103 ? 17.547 14.922 -6.055 1 95.44 103 SER A O 1
ATOM 784 N N . SER A 1 104 ? 19.172 16.406 -6.281 1 94.69 104 SER A N 1
ATOM 785 C CA . SER A 1 104 ? 19.156 16.344 -7.742 1 94.69 104 SER A CA 1
ATOM 786 C C . SER A 1 104 ? 19.625 14.992 -8.25 1 94.69 104 SER A C 1
ATOM 788 O O . SER A 1 104 ? 19.156 14.516 -9.289 1 94.69 104 SER A O 1
ATOM 790 N N . ILE A 1 105 ? 20.5 14.391 -7.535 1 95.56 105 ILE A N 1
ATOM 791 C CA . ILE A 1 105 ? 21.062 13.094 -7.922 1 95.56 105 ILE A CA 1
ATOM 792 C C . ILE A 1 105 ? 20 12.008 -7.742 1 95.56 105 ILE A C 1
ATOM 794 O O . ILE A 1 105 ? 19.812 11.172 -8.625 1 95.56 105 ILE A O 1
ATOM 798 N N . PHE A 1 106 ? 19.219 12.094 -6.688 1 96.75 106 PHE A N 1
ATOM 799 C CA . PHE A 1 106 ? 18.391 10.953 -6.312 1 96.75 106 PHE A CA 1
ATOM 800 C C . PHE A 1 106 ? 16.953 11.164 -6.758 1 96.75 106 PHE A C 1
ATOM 802 O O . PHE A 1 106 ? 16.172 10.219 -6.824 1 96.75 106 PHE A O 1
ATOM 809 N N . SER A 1 107 ? 16.562 12.336 -7.086 1 94.19 107 SER A N 1
ATOM 810 C CA . SER A 1 107 ? 15.188 12.695 -7.402 1 94.19 107 SER A CA 1
ATOM 811 C C . SER A 1 107 ? 14.648 11.852 -8.547 1 94.19 107 SER A C 1
ATOM 813 O O . SER A 1 107 ? 13.539 11.312 -8.461 1 94.19 107 SER A O 1
ATOM 815 N N . PRO A 1 108 ? 15.406 11.641 -9.625 1 94.5 108 PRO A N 1
ATOM 816 C CA . PRO A 1 108 ? 14.844 10.852 -10.727 1 94.5 108 PRO A CA 1
ATOM 817 C C . PRO A 1 108 ? 14.57 9.406 -10.336 1 94.5 108 PRO A C 1
ATOM 819 O O . PRO A 1 108 ? 13.602 8.805 -10.812 1 94.5 108 PRO A O 1
ATOM 822 N N . PHE A 1 109 ? 15.359 8.852 -9.484 1 95.5 109 PHE A N 1
ATOM 823 C CA . PHE A 1 109 ? 15.188 7.473 -9.047 1 95.5 109 PHE A CA 1
ATOM 824 C C . PHE A 1 109 ? 14 7.34 -8.109 1 95.5 109 PHE A C 1
ATOM 826 O O . PHE A 1 109 ? 13.188 6.418 -8.258 1 95.5 109 PHE A O 1
ATOM 833 N N . VAL A 1 110 ? 13.922 8.289 -7.246 1 95.25 110 VAL A N 1
ATOM 834 C CA . VAL A 1 110 ? 12.805 8.281 -6.305 1 95.25 110 VAL A CA 1
ATOM 835 C C . VAL A 1 110 ? 11.484 8.422 -7.066 1 95.25 110 VAL A C 1
ATOM 837 O O . VAL A 1 110 ? 10.547 7.664 -6.828 1 95.25 110 VAL A O 1
ATOM 840 N N . GLN A 1 111 ? 11.469 9.305 -7.98 1 92.81 111 GLN A N 1
ATOM 841 C CA . GLN A 1 111 ? 10.25 9.586 -8.734 1 92.81 111 GLN A CA 1
ATOM 842 C C . GLN A 1 111 ? 9.836 8.383 -9.578 1 92.81 111 GLN A C 1
ATOM 844 O O . GLN A 1 111 ? 8.648 8.078 -9.695 1 92.81 111 GLN A O 1
ATOM 849 N N . LEU A 1 112 ? 10.719 7.691 -10.086 1 93.88 112 LEU A N 1
ATOM 850 C CA . LEU A 1 112 ? 10.422 6.586 -11 1 93.88 112 LEU A CA 1
ATOM 851 C C . LEU A 1 112 ? 10.102 5.312 -10.219 1 93.88 112 LEU A C 1
ATOM 853 O O . LEU A 1 112 ? 9.219 4.547 -10.617 1 93.88 112 LEU A O 1
ATOM 857 N N . LEU A 1 113 ? 10.812 5.113 -9.18 1 95.19 113 LEU A N 1
ATOM 858 C CA . LEU A 1 113 ? 10.766 3.811 -8.523 1 95.19 113 LEU A CA 1
ATOM 859 C C . LEU A 1 113 ? 9.695 3.787 -7.441 1 95.19 113 LEU A C 1
ATOM 861 O O . LEU A 1 113 ? 9.125 2.734 -7.145 1 95.19 113 LEU A O 1
ATOM 865 N N . LYS A 1 114 ? 9.367 4.902 -6.91 1 95 114 LYS A N 1
ATOM 866 C CA . LYS A 1 114 ? 8.43 4.977 -5.793 1 95 114 LYS A CA 1
ATOM 867 C C . LYS A 1 114 ? 7.059 4.441 -6.195 1 95 114 LYS A C 1
ATOM 869 O O . LYS A 1 114 ? 6.438 3.684 -5.449 1 95 114 LYS A O 1
ATOM 874 N N . PRO A 1 115 ? 6.617 4.73 -7.402 1 94.69 115 PRO A N 1
ATOM 875 C CA . PRO A 1 115 ? 5.277 4.273 -7.773 1 94.69 115 PRO A CA 1
ATOM 876 C C . PRO A 1 115 ? 5.25 2.805 -8.188 1 94.69 115 PRO A C 1
ATOM 878 O O . PRO A 1 115 ? 4.172 2.219 -8.328 1 94.69 115 PRO A O 1
ATOM 881 N N . VAL A 1 116 ? 6.363 2.252 -8.352 1 96.56 116 VAL A N 1
ATOM 882 C CA . VAL A 1 116 ? 6.43 0.855 -8.766 1 96.56 116 VAL A CA 1
ATOM 883 C C . VAL A 1 116 ? 6.012 -0.048 -7.609 1 96.56 116 VAL A C 1
ATOM 885 O O . VAL A 1 116 ? 6.52 0.087 -6.496 1 96.56 116 VAL A O 1
ATOM 888 N N . SER A 1 117 ? 5.105 -0.876 -7.926 1 96.31 117 SER A N 1
ATOM 889 C CA . SER A 1 117 ? 4.707 -1.858 -6.926 1 96.31 117 SER A CA 1
ATOM 890 C C . SER A 1 117 ? 5.902 -2.668 -6.434 1 96.31 117 SER A C 1
ATOM 892 O O . SER A 1 117 ? 6.688 -3.174 -7.234 1 96.31 117 SER A O 1
ATOM 894 N N . PRO A 1 118 ? 5.996 -2.799 -5.152 1 96.12 118 PRO A N 1
ATOM 895 C CA . PRO A 1 118 ? 7.086 -3.633 -4.641 1 96.12 118 PRO A CA 1
ATOM 896 C C . PRO A 1 118 ? 7.012 -5.074 -5.141 1 96.12 118 PRO A C 1
ATOM 898 O O . PRO A 1 118 ? 8.039 -5.738 -5.277 1 96.12 118 PRO A O 1
ATOM 901 N N . LEU A 1 119 ? 5.82 -5.531 -5.43 1 95.75 119 LEU A N 1
ATOM 902 C CA . LEU A 1 119 ? 5.664 -6.91 -5.883 1 95.75 119 LEU A CA 1
ATOM 903 C C . LEU A 1 119 ? 6.219 -7.082 -7.293 1 95.75 119 LEU A C 1
ATOM 905 O O . LEU A 1 119 ? 6.496 -8.203 -7.723 1 95.75 119 LEU A O 1
ATOM 909 N N . ALA A 1 120 ? 6.316 -5.988 -8.031 1 97.38 120 ALA A N 1
ATOM 910 C CA . ALA A 1 120 ? 6.918 -6.066 -9.359 1 97.38 120 ALA A CA 1
ATOM 911 C C . ALA A 1 120 ? 8.375 -6.512 -9.281 1 97.38 120 ALA A C 1
ATOM 913 O O . ALA A 1 120 ? 8.93 -7.031 -10.25 1 97.38 120 ALA A O 1
ATOM 914 N N . TRP A 1 121 ? 8.977 -6.391 -8.125 1 97.19 121 TRP A N 1
ATOM 915 C CA . TRP A 1 121 ? 10.375 -6.73 -7.91 1 97.19 121 TRP A CA 1
ATOM 916 C C . TRP A 1 121 ? 10.523 -8.172 -7.438 1 97.19 121 TRP A C 1
ATOM 918 O O . TRP A 1 121 ? 11.633 -8.695 -7.328 1 97.19 121 TRP A O 1
ATOM 928 N N . LEU A 1 122 ? 9.445 -8.82 -7.164 1 97.12 122 LEU A N 1
ATOM 929 C CA . LEU A 1 122 ? 9.461 -10.156 -6.586 1 97.12 122 LEU A CA 1
ATOM 930 C C . LEU A 1 122 ? 10.219 -11.125 -7.484 1 97.12 122 LEU A C 1
ATOM 932 O O . LEU A 1 122 ? 11.117 -11.836 -7.027 1 97.12 122 LEU A O 1
ATOM 936 N N . PRO A 1 123 ? 9.93 -11.109 -8.797 1 96.88 123 PRO A N 1
ATOM 937 C CA . PRO A 1 123 ? 10.672 -12.039 -9.664 1 96.88 123 PRO A CA 1
ATOM 938 C C . PRO A 1 123 ? 12.172 -11.766 -9.672 1 96.88 123 PRO A C 1
ATOM 940 O O . PRO A 1 123 ? 12.969 -12.703 -9.719 1 96.88 123 PRO A O 1
ATOM 943 N N . ILE A 1 124 ? 12.547 -10.5 -9.625 1 95.94 124 ILE A N 1
ATOM 944 C CA . ILE A 1 124 ? 13.961 -10.133 -9.586 1 95.94 124 ILE A CA 1
ATOM 945 C C . ILE A 1 124 ? 14.594 -10.648 -8.297 1 95.94 124 ILE A C 1
ATOM 947 O O . ILE A 1 124 ? 15.711 -11.18 -8.32 1 95.94 124 ILE A O 1
ATOM 951 N N . GLY A 1 125 ? 13.891 -10.484 -7.188 1 96.5 125 GLY A N 1
ATOM 952 C CA . GLY A 1 125 ? 14.359 -11.055 -5.938 1 96.5 125 GLY A CA 1
ATOM 953 C C . GLY A 1 125 ? 14.531 -12.562 -5.992 1 96.5 125 GLY A C 1
ATOM 954 O O . GLY A 1 125 ? 15.531 -13.102 -5.508 1 96.5 125 GLY A O 1
ATOM 955 N N . LEU A 1 126 ? 13.539 -13.211 -6.574 1 96.12 126 LEU A N 1
ATOM 956 C CA . LEU A 1 126 ? 13.617 -14.664 -6.719 1 96.12 126 LEU A CA 1
ATOM 957 C C . LEU A 1 126 ? 14.82 -15.055 -7.562 1 96.12 126 LEU A C 1
ATOM 959 O O . LEU A 1 126 ? 15.492 -16.047 -7.266 1 96.12 126 LEU A O 1
ATOM 963 N N . PHE A 1 127 ? 15.047 -14.273 -8.539 1 95.44 127 PHE A N 1
ATOM 964 C CA . PHE A 1 127 ? 16.172 -14.555 -9.414 1 95.44 127 PHE A CA 1
ATOM 965 C C . PHE A 1 127 ? 17.5 -14.359 -8.688 1 95.44 127 PHE A C 1
ATOM 967 O O . PHE A 1 127 ? 18.375 -15.219 -8.742 1 95.44 127 PHE A O 1
ATOM 974 N N . LEU A 1 128 ? 17.641 -13.281 -7.926 1 94.19 128 LEU A N 1
ATOM 975 C CA . LEU A 1 128 ? 18.906 -12.875 -7.309 1 94.19 128 LEU A CA 1
ATOM 976 C C . LEU A 1 128 ? 19.234 -13.773 -6.117 1 94.19 128 LEU A C 1
ATOM 978 O O . LEU A 1 128 ? 20.406 -14.133 -5.91 1 94.19 128 LEU A O 1
ATOM 982 N N . PHE A 1 129 ? 18.219 -14.125 -5.34 1 95.44 129 PHE A N 1
ATOM 983 C CA . PHE A 1 129 ? 18.516 -14.758 -4.059 1 95.44 129 PHE A CA 1
ATOM 984 C C . PHE A 1 129 ? 18.219 -16.25 -4.113 1 95.44 129 PHE A C 1
ATOM 986 O O . PHE A 1 129 ? 18.734 -17.016 -3.293 1 95.44 129 PHE A O 1
ATOM 993 N N . ARG A 1 130 ? 17.359 -16.719 -4.98 1 94.62 130 ARG A N 1
ATOM 994 C CA . ARG A 1 130 ? 16.969 -18.109 -5.086 1 94.62 130 ARG A CA 1
ATOM 995 C C . ARG A 1 130 ? 16.5 -18.656 -3.736 1 94.62 130 ARG A C 1
ATOM 997 O O . ARG A 1 130 ? 16.812 -19.797 -3.377 1 94.62 130 ARG A O 1
ATOM 1004 N N . ASP A 1 131 ? 15.992 -17.719 -3.051 1 96.38 131 ASP A N 1
ATOM 1005 C CA . ASP A 1 131 ? 15.531 -18 -1.697 1 96.38 131 ASP A CA 1
ATOM 1006 C C . ASP A 1 131 ? 14.273 -17.203 -1.365 1 96.38 131 ASP A C 1
ATOM 1008 O O . ASP A 1 131 ? 14.281 -15.969 -1.466 1 96.38 131 ASP A O 1
ATOM 1012 N N . SER A 1 132 ? 13.227 -17.938 -0.991 1 95.38 132 SER A N 1
ATOM 1013 C CA . SER A 1 132 ? 11.938 -17.297 -0.74 1 95.38 132 SER A CA 1
ATOM 1014 C C . SER A 1 132 ? 12.016 -16.344 0.458 1 95.38 132 SER A C 1
ATOM 1016 O O . SER A 1 132 ? 11.398 -15.289 0.461 1 95.38 132 SER A O 1
ATOM 1018 N N . GLU A 1 133 ? 12.758 -16.75 1.508 1 96.69 133 GLU A N 1
ATOM 1019 C CA . GLU A 1 133 ? 12.883 -15.922 2.703 1 96.69 133 GLU A CA 1
ATOM 1020 C C . GLU A 1 133 ? 13.578 -14.594 2.387 1 96.69 133 GLU A C 1
ATOM 1022 O O . GLU A 1 133 ? 13.07 -13.523 2.732 1 96.69 133 GLU A O 1
ATOM 1027 N N . LEU A 1 134 ? 14.688 -14.656 1.725 1 97.81 134 LEU A N 1
ATOM 1028 C CA . LEU A 1 134 ? 15.445 -13.453 1.376 1 97.81 134 LEU A CA 1
ATOM 1029 C C . LEU A 1 134 ? 14.656 -12.594 0.393 1 97.81 134 LEU A C 1
ATOM 1031 O O . LEU A 1 134 ? 14.727 -11.359 0.448 1 97.81 134 LEU A O 1
ATOM 1035 N N . THR A 1 135 ? 13.938 -13.281 -0.478 1 98.19 135 THR A N 1
ATOM 1036 C CA . THR A 1 135 ? 13.125 -12.547 -1.442 1 98.19 135 THR A CA 1
ATOM 1037 C C . THR A 1 135 ? 12.023 -11.773 -0.737 1 98.19 135 THR A C 1
ATOM 1039 O O . THR A 1 135 ? 11.758 -10.617 -1.07 1 98.19 135 THR A O 1
ATOM 1042 N N . GLY A 1 136 ? 11.367 -12.445 0.256 1 98.12 136 GLY A N 1
ATOM 1043 C CA . GLY A 1 136 ? 10.359 -11.758 1.043 1 98.12 136 GLY A CA 1
ATOM 1044 C C . GLY A 1 136 ? 10.891 -10.531 1.766 1 98.12 136 GLY A C 1
ATOM 1045 O O . GLY A 1 136 ? 10.273 -9.469 1.736 1 98.12 136 GLY A O 1
ATOM 1046 N N . VAL A 1 137 ? 12.031 -10.656 2.35 1 98.5 137 VAL A N 1
ATOM 1047 C CA . VAL A 1 137 ? 12.672 -9.562 3.07 1 98.5 137 VAL A CA 1
ATOM 1048 C C . VAL A 1 137 ? 13.016 -8.438 2.1 1 98.5 137 VAL A C 1
ATOM 1050 O O . VAL A 1 137 ? 12.82 -7.258 2.406 1 98.5 137 VAL A O 1
ATOM 1053 N N . PHE A 1 138 ? 13.516 -8.805 0.962 1 98.44 138 PHE A N 1
ATOM 1054 C CA . PHE A 1 138 ? 13.883 -7.855 -0.083 1 98.44 138 PHE A CA 1
ATOM 1055 C C . PHE A 1 138 ? 12.672 -7.039 -0.52 1 98.44 138 PHE A C 1
ATOM 1057 O O . PHE A 1 138 ? 12.75 -5.812 -0.625 1 98.44 138 PHE A O 1
ATOM 1064 N N . VAL A 1 139 ? 11.555 -7.68 -0.766 1 97.81 139 VAL A N 1
ATOM 1065 C CA . VAL A 1 139 ? 10.328 -7.016 -1.202 1 97.81 139 VAL A CA 1
ATOM 1066 C C . VAL A 1 139 ? 9.859 -6.047 -0.122 1 97.81 139 VAL A C 1
ATOM 1068 O O . VAL A 1 139 ? 9.445 -4.926 -0.424 1 97.81 139 VAL A O 1
ATOM 1071 N N . ILE A 1 140 ? 9.914 -6.406 1.149 1 98.31 140 ILE A N 1
ATOM 1072 C CA . ILE A 1 140 ? 9.5 -5.562 2.264 1 98.31 140 ILE A CA 1
ATOM 1073 C C . ILE A 1 140 ? 10.453 -4.375 2.393 1 98.31 140 ILE A C 1
ATOM 1075 O O . ILE A 1 140 ? 10.023 -3.26 2.699 1 98.31 140 ILE A O 1
ATOM 1079 N N . LEU A 1 141 ? 11.75 -4.66 2.16 1 98.31 141 LEU A N 1
ATOM 1080 C CA . LEU A 1 141 ? 12.719 -3.572 2.182 1 98.31 141 LEU A CA 1
ATOM 1081 C C . LEU A 1 141 ? 12.359 -2.498 1.162 1 98.31 141 LEU A C 1
ATOM 1083 O O . LEU A 1 141 ? 12.297 -1.313 1.497 1 98.31 141 LEU A O 1
ATOM 1087 N N . ILE A 1 142 ? 12.039 -2.898 -0.023 1 97.12 142 ILE A N 1
ATOM 1088 C CA . ILE A 1 142 ? 11.695 -1.968 -1.095 1 97.12 142 ILE A CA 1
ATOM 1089 C C . ILE A 1 142 ? 10.406 -1.227 -0.747 1 97.12 142 ILE A C 1
ATOM 1091 O O . ILE A 1 142 ? 10.305 -0.015 -0.953 1 97.12 142 ILE A O 1
ATOM 1095 N N . SER A 1 143 ? 9.461 -1.955 -0.189 1 94.75 143 SER A N 1
ATOM 1096 C CA . SER A 1 143 ? 8.148 -1.405 0.144 1 94.75 143 SER A CA 1
ATOM 1097 C C . SER A 1 143 ? 8.258 -0.328 1.218 1 94.75 143 SER A C 1
ATOM 1099 O O . SER A 1 143 ? 7.477 0.624 1.232 1 94.75 143 SER A O 1
ATOM 1101 N N . SER A 1 144 ? 9.18 -0.466 2.068 1 96.88 144 SER A N 1
ATOM 1102 C CA . SER A 1 144 ? 9.258 0.382 3.252 1 96.88 144 SER A CA 1
ATOM 1103 C C . SER A 1 144 ? 10.227 1.542 3.041 1 96.88 144 SER A C 1
ATOM 1105 O O . SER A 1 144 ? 10.312 2.447 3.875 1 96.88 144 SER A O 1
ATOM 1107 N N . LEU A 1 145 ? 10.898 1.56 1.983 1 98 145 LEU A N 1
ATOM 1108 C CA . LEU A 1 145 ? 12 2.49 1.762 1 98 145 LEU A CA 1
ATOM 1109 C C . LEU A 1 145 ? 11.477 3.896 1.491 1 98 145 LEU A C 1
ATOM 1111 O O . LEU A 1 145 ? 11.922 4.859 2.121 1 98 145 LEU A O 1
ATOM 1115 N N . TRP A 1 146 ? 10.461 4.039 0.746 1 96.81 146 TRP A N 1
ATOM 1116 C CA . TRP A 1 146 ? 10.18 5.293 0.055 1 96.81 146 TRP A CA 1
ATOM 1117 C C . TRP A 1 146 ? 9.477 6.281 0.983 1 96.81 146 TRP A C 1
ATOM 1119 O O . TRP A 1 146 ? 9.883 7.441 1.085 1 96.81 146 TRP A O 1
ATOM 1129 N N . PRO A 1 147 ? 8.43 5.879 1.71 1 95.56 147 PRO A N 1
ATOM 1130 C CA . PRO A 1 147 ? 7.797 6.852 2.6 1 95.56 147 PRO A CA 1
ATOM 1131 C C . PRO A 1 147 ? 8.75 7.398 3.66 1 95.56 147 PRO A C 1
ATOM 1133 O O . PRO A 1 147 ? 8.773 8.602 3.912 1 95.56 147 PRO A O 1
ATOM 1136 N N . THR A 1 148 ? 9.516 6.512 4.23 1 97.56 148 THR A N 1
AT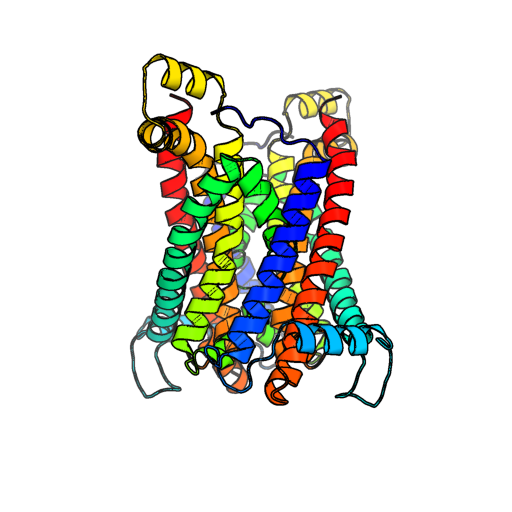OM 1137 C CA . THR A 1 148 ? 10.477 6.949 5.238 1 97.56 148 THR A CA 1
ATOM 1138 C C . THR A 1 148 ? 11.516 7.887 4.629 1 97.56 148 THR A C 1
ATOM 1140 O O . THR A 1 148 ? 11.852 8.922 5.215 1 97.56 148 THR A O 1
ATOM 1143 N N . LEU A 1 149 ? 11.953 7.574 3.488 1 98.31 149 LEU A N 1
ATOM 1144 C CA . LEU A 1 149 ? 12.953 8.375 2.793 1 98.31 149 LEU A CA 1
ATOM 1145 C C . LEU A 1 149 ? 12.422 9.766 2.479 1 98.31 149 LEU A C 1
ATOM 1147 O O . LEU A 1 149 ? 13.062 10.773 2.793 1 98.31 149 LEU A O 1
ATOM 1151 N N . ILE A 1 150 ? 11.258 9.852 1.934 1 96.94 150 ILE A N 1
ATOM 1152 C CA . ILE A 1 150 ? 10.672 11.102 1.468 1 96.94 150 ILE A CA 1
ATOM 1153 C C . ILE A 1 150 ? 10.328 11.984 2.664 1 96.94 150 ILE A C 1
ATOM 1155 O O . ILE A 1 150 ? 10.617 13.188 2.66 1 96.94 150 ILE A O 1
ATOM 1159 N N . ASN A 1 151 ? 9.75 11.375 3.707 1 96.25 151 ASN A N 1
ATOM 1160 C CA . ASN A 1 151 ? 9.398 12.141 4.895 1 96.25 151 ASN A CA 1
ATOM 1161 C C . ASN A 1 151 ? 10.633 12.641 5.633 1 96.25 151 ASN A C 1
ATOM 1163 O O . ASN A 1 151 ? 10.641 13.742 6.18 1 96.25 151 ASN A O 1
ATOM 1167 N N . THR A 1 152 ? 11.617 11.797 5.609 1 97.5 152 THR A N 1
ATOM 1168 C CA . THR A 1 152 ? 12.875 12.219 6.223 1 97.5 152 THR A CA 1
ATOM 1169 C C . THR A 1 152 ? 13.477 13.398 5.461 1 97.5 152 THR A C 1
ATOM 1171 O O . THR A 1 152 ? 13.844 14.406 6.062 1 97.5 152 THR A O 1
ATOM 1174 N N . ALA A 1 153 ? 13.562 13.297 4.18 1 97.38 153 ALA A N 1
ATOM 1175 C CA . ALA A 1 153 ? 14.109 14.375 3.355 1 97.38 153 ALA A CA 1
ATOM 1176 C C . ALA A 1 153 ? 13.305 15.656 3.533 1 97.38 153 ALA A C 1
ATOM 1178 O O . ALA A 1 153 ? 13.883 16.75 3.656 1 97.38 153 ALA A O 1
ATOM 1179 N N . PHE A 1 154 ? 12.055 15.492 3.574 1 95.31 154 PHE A N 1
ATOM 1180 C CA . PHE A 1 154 ? 11.164 16.641 3.754 1 95.31 154 PHE A CA 1
ATOM 1181 C C . PHE A 1 154 ? 11.391 17.297 5.109 1 95.31 154 PHE A C 1
ATOM 1183 O O . PHE A 1 154 ? 11.516 18.516 5.203 1 95.31 154 PHE A O 1
ATOM 1190 N N . GLY A 1 155 ? 11.383 16.484 6.152 1 95 155 GLY A N 1
ATOM 1191 C CA . GLY A 1 155 ? 11.609 17.016 7.488 1 95 155 GLY A CA 1
ATOM 1192 C C . GLY A 1 155 ? 12.938 17.734 7.629 1 95 155 GLY A C 1
ATOM 1193 O O . GLY A 1 155 ? 13 18.812 8.227 1 95 155 GLY A O 1
ATOM 1194 N N . VAL A 1 156 ? 13.898 17.219 7.055 1 94.94 156 VAL A N 1
ATOM 1195 C CA . VAL A 1 156 ? 15.242 17.781 7.137 1 94.94 156 VAL A CA 1
ATOM 1196 C C . VAL A 1 156 ? 15.312 19.062 6.312 1 94.94 156 VAL A C 1
ATOM 1198 O O . VAL A 1 156 ? 15.883 20.062 6.754 1 94.94 156 VAL A O 1
ATOM 1201 N N . ALA A 1 157 ? 14.719 19.062 5.172 1 94.25 157 ALA A N 1
ATOM 1202 C CA . ALA A 1 157 ? 14.758 20.203 4.266 1 94.25 157 ALA A CA 1
ATOM 1203 C C . ALA A 1 157 ? 13.977 21.391 4.836 1 94.25 157 ALA A C 1
ATOM 1205 O O . ALA A 1 157 ? 14.227 22.531 4.469 1 94.25 157 ALA A O 1
ATOM 1206 N N . ASN A 1 158 ? 13.125 21.109 5.738 1 93.38 158 ASN A N 1
ATOM 1207 C CA . ASN A 1 158 ? 12.242 22.172 6.211 1 93.38 158 ASN A CA 1
ATOM 1208 C C . ASN A 1 158 ? 12.578 22.594 7.637 1 93.38 158 ASN A C 1
ATOM 1210 O O . ASN A 1 158 ? 11.781 23.266 8.297 1 93.38 158 ASN A O 1
ATOM 1214 N N . VAL A 1 159 ? 13.703 22.203 8.031 1 91.38 159 VAL A N 1
ATOM 1215 C CA . VAL A 1 159 ? 14.164 22.672 9.336 1 91.38 159 VAL A CA 1
ATOM 1216 C C . VAL A 1 159 ? 14.391 24.188 9.297 1 91.38 159 VAL A C 1
ATOM 1218 O O . VAL A 1 159 ? 14.938 24.703 8.328 1 91.38 159 VAL A O 1
ATOM 1221 N N . ASN A 1 160 ? 13.938 24.859 10.289 1 88.88 160 ASN A N 1
ATOM 1222 C CA . ASN A 1 160 ? 14.078 26.312 10.383 1 88.88 160 ASN A CA 1
ATOM 1223 C C . ASN A 1 160 ? 15.531 26.75 10.234 1 88.88 160 ASN A C 1
ATOM 1225 O O . ASN A 1 160 ? 16.391 26.344 11.023 1 88.88 160 ASN A O 1
ATOM 1229 N N . PRO A 1 161 ? 15.695 27.578 9.289 1 86.25 161 PRO A N 1
ATOM 1230 C CA . PRO A 1 161 ? 17.062 28.031 9.047 1 86.25 161 PRO A CA 1
ATOM 1231 C C . PRO A 1 161 ? 17.672 28.766 10.242 1 86.25 161 PRO A C 1
ATOM 1233 O O . PRO A 1 161 ? 18.891 28.781 10.406 1 86.25 161 PRO A O 1
ATOM 1236 N N . ASP A 1 162 ? 16.812 29.266 11.016 1 86.56 162 ASP A N 1
ATOM 1237 C CA . ASP A 1 162 ? 17.297 30 12.18 1 86.56 162 ASP A CA 1
ATOM 1238 C C . ASP A 1 162 ? 18.031 29.062 13.141 1 86.56 162 ASP A C 1
ATOM 1240 O O . ASP A 1 162 ? 19 29.453 13.781 1 86.56 162 ASP A O 1
ATOM 1244 N N . PHE A 1 163 ? 17.547 27.859 13.242 1 84.5 163 PHE A N 1
ATOM 1245 C CA . PHE A 1 163 ? 18.188 26.875 14.102 1 84.5 163 PHE A CA 1
ATOM 1246 C C . PHE A 1 163 ? 19.562 26.516 13.555 1 84.5 163 PHE A C 1
ATOM 1248 O O . PHE A 1 163 ? 20.5 26.281 14.328 1 84.5 163 PHE A O 1
ATOM 1255 N N . LEU A 1 164 ? 19.656 26.594 12.312 1 84.06 164 LEU A N 1
ATOM 1256 C CA . LEU A 1 164 ? 20.922 26.25 11.664 1 84.06 164 LEU A CA 1
ATOM 1257 C C . LEU A 1 164 ? 21.938 27.375 11.82 1 84.06 164 LEU A C 1
ATOM 1259 O O . LEU A 1 164 ? 23.109 27.125 12.062 1 84.06 164 LEU A O 1
ATOM 1263 N N . LYS A 1 165 ? 21.391 28.516 11.68 1 84.69 165 LYS A N 1
ATOM 1264 C CA . LYS A 1 165 ? 22.266 29.672 11.867 1 84.69 165 LYS A CA 1
ATOM 1265 C C . LYS A 1 165 ? 22.812 29.719 13.289 1 84.69 165 LYS A C 1
ATOM 1267 O O . LYS A 1 165 ? 24 30.031 13.492 1 84.69 165 LYS A O 1
ATOM 1272 N N . VAL A 1 166 ? 21.938 29.469 14.156 1 85 166 VAL A N 1
ATOM 1273 C CA . VAL A 1 166 ? 22.328 29.5 15.562 1 85 166 VAL A CA 1
ATOM 1274 C C . VAL A 1 166 ? 23.391 28.422 15.82 1 85 166 VAL A C 1
ATOM 1276 O O . VAL A 1 166 ? 24.375 28.672 16.516 1 85 166 VAL A O 1
ATOM 1279 N N . SER A 1 167 ? 23.188 27.297 15.273 1 86 167 SER A N 1
ATOM 1280 C CA . SER A 1 167 ? 24.141 26.203 15.453 1 86 167 SER A CA 1
ATOM 1281 C C . SER A 1 167 ? 25.5 26.562 14.859 1 86 167 SER A C 1
ATOM 1283 O O . SER A 1 167 ? 26.547 26.266 15.445 1 86 167 SER A O 1
ATOM 1285 N N . GLN A 1 168 ? 25.469 27.219 13.766 1 83.19 168 GLN A N 1
ATOM 1286 C CA . GLN A 1 168 ? 26.703 27.641 13.109 1 83.19 168 GLN A CA 1
ATOM 1287 C C . GLN A 1 168 ? 27.422 28.719 13.922 1 83.19 168 GLN A C 1
ATOM 1289 O O . GLN A 1 168 ? 28.656 28.719 14.008 1 83.19 168 GLN A O 1
ATOM 1294 N N . SER A 1 169 ? 26.625 29.516 14.438 1 88.5 169 SER A N 1
ATOM 1295 C CA . SER A 1 169 ? 27.219 30.578 15.234 1 88.5 169 SER A CA 1
ATOM 1296 C C . SER A 1 169 ? 27.875 30.031 16.484 1 88.5 169 SER A C 1
ATOM 1298 O O . SER A 1 169 ? 28.828 30.625 17 1 88.5 169 SER A O 1
ATOM 1300 N N . LEU A 1 170 ? 27.453 28.938 16.969 1 90.06 170 LEU A N 1
ATOM 1301 C CA . LEU A 1 170 ? 27.984 28.312 18.188 1 90.06 170 LEU A CA 1
ATOM 1302 C C . LEU A 1 170 ? 29.172 27.422 17.844 1 90.06 170 LEU A C 1
ATOM 1304 O O . LEU A 1 170 ? 29.75 26.797 18.734 1 90.06 170 LEU A O 1
ATOM 1308 N N . GLY A 1 171 ? 29.516 27.391 16.641 1 88.5 171 GLY A N 1
ATOM 1309 C CA . GLY A 1 171 ? 30.672 26.641 16.188 1 88.5 171 GLY A CA 1
ATOM 1310 C C . GLY A 1 171 ? 30.406 25.141 16.109 1 88.5 171 GLY A C 1
ATOM 1311 O O . GLY A 1 171 ? 31.328 24.328 16.25 1 88.5 171 GLY A O 1
ATOM 1312 N N . ALA A 1 172 ? 29.203 24.781 16.031 1 87 172 ALA A N 1
ATOM 1313 C CA . ALA A 1 172 ? 28.875 23.359 15.969 1 87 172 ALA A CA 1
ATOM 1314 C C . ALA A 1 172 ? 29.344 22.75 14.664 1 87 172 ALA A C 1
ATOM 1316 O O . ALA A 1 172 ? 29.297 23.375 13.609 1 87 172 ALA A O 1
ATOM 1317 N N . SER A 1 173 ? 29.938 21.531 14.812 1 90.56 173 SER A N 1
ATOM 1318 C CA . SER A 1 173 ? 30.312 20.781 13.617 1 90.56 173 SER A CA 1
ATOM 1319 C C . SER A 1 173 ? 29.094 20.328 12.836 1 90.56 173 SER A C 1
ATOM 1321 O O . SER A 1 173 ? 27.969 20.391 13.344 1 90.56 173 SER A O 1
ATOM 1323 N N . ARG A 1 174 ? 29.328 19.953 11.555 1 86.12 174 ARG A N 1
ATOM 1324 C CA . ARG A 1 174 ? 28.234 19.469 10.711 1 86.12 174 ARG A CA 1
ATOM 1325 C C . ARG A 1 174 ? 27.531 18.281 11.352 1 86.12 174 ARG A C 1
ATOM 1327 O O . ARG A 1 174 ? 26.312 18.203 11.359 1 86.12 174 ARG A O 1
ATOM 1334 N N . TRP A 1 175 ? 28.312 17.453 11.898 1 90.31 175 TRP A N 1
ATOM 1335 C CA . TRP A 1 175 ? 27.766 16.234 12.508 1 90.31 175 TRP A CA 1
ATOM 1336 C C . TRP A 1 175 ? 26.984 16.562 13.773 1 90.31 175 TRP A C 1
ATOM 1338 O O . TRP A 1 175 ? 25.938 15.977 14.031 1 90.31 175 TRP A O 1
ATOM 1348 N N . ARG A 1 176 ? 27.469 17.5 14.516 1 89.81 176 ARG A N 1
ATOM 1349 C CA . ARG A 1 176 ? 26.766 17.922 15.727 1 89.81 176 ARG A CA 1
ATOM 1350 C C . ARG A 1 176 ? 25.453 18.609 15.375 1 89.81 176 ARG A C 1
ATOM 1352 O O . ARG A 1 176 ? 24.438 18.422 16.062 1 89.81 176 ARG A O 1
ATOM 1359 N N . THR A 1 177 ? 25.531 19.375 14.344 1 88.94 177 THR A N 1
ATOM 1360 C CA . THR A 1 177 ? 24.344 20.062 13.883 1 88.94 177 THR A CA 1
ATOM 1361 C C . THR A 1 177 ? 23.281 19.047 13.422 1 88.94 177 THR A C 1
ATOM 1363 O O . THR A 1 177 ? 22.094 19.188 13.742 1 88.94 177 THR A O 1
ATOM 1366 N N . ILE A 1 178 ? 23.719 18 12.766 1 89.5 178 ILE A N 1
ATOM 1367 C CA . ILE A 1 178 ? 22.812 16.984 12.258 1 89.5 178 ILE A CA 1
ATOM 1368 C C . ILE A 1 178 ? 22.188 16.219 13.43 1 89.5 178 ILE A C 1
ATOM 1370 O O . ILE A 1 178 ? 20.969 16.078 13.508 1 89.5 178 ILE A O 1
ATOM 1374 N N . LEU A 1 179 ? 22.906 15.852 14.328 1 90.62 179 LEU A N 1
ATOM 1375 C CA . LEU A 1 179 ? 22.469 14.953 15.391 1 90.62 179 LEU A CA 1
ATOM 1376 C C . LEU A 1 179 ? 21.688 15.719 16.469 1 90.62 179 LEU A C 1
ATOM 1378 O O . LEU A 1 179 ? 20.75 15.18 17.062 1 90.62 179 LEU A O 1
ATOM 1382 N N . LYS A 1 180 ? 21.969 17.031 16.625 1 90.69 180 LYS A N 1
ATOM 1383 C CA . LYS A 1 180 ? 21.422 17.734 17.781 1 90.69 180 LYS A CA 1
ATOM 1384 C C . LYS A 1 180 ? 20.375 18.766 17.344 1 90.69 180 LYS A C 1
ATOM 1386 O O . LYS A 1 180 ? 19.594 19.25 18.156 1 90.69 180 LYS A O 1
ATOM 1391 N N . VAL A 1 181 ? 20.406 19.094 16.156 1 89.69 181 VAL A N 1
ATOM 1392 C CA . VAL A 1 181 ? 19.484 20.141 15.727 1 89.69 181 VAL A CA 1
ATOM 1393 C C . VAL A 1 181 ? 18.562 19.609 14.641 1 89.69 181 VAL A C 1
ATOM 1395 O O . VAL A 1 181 ? 17.344 19.531 14.844 1 89.69 181 VAL A O 1
ATOM 1398 N N . ILE A 1 182 ? 19.156 19.078 13.602 1 90.56 182 ILE A N 1
ATOM 1399 C CA . ILE A 1 182 ? 18.375 18.719 12.422 1 90.56 182 ILE A CA 1
ATOM 1400 C C . ILE A 1 182 ? 17.516 17.484 12.734 1 90.56 182 ILE A C 1
ATOM 1402 O O . ILE A 1 182 ? 16.312 17.484 12.508 1 90.56 182 ILE A O 1
ATOM 1406 N N . LEU A 1 183 ? 18.125 16.469 13.289 1 91.56 183 LEU A N 1
ATOM 1407 C CA . LEU A 1 183 ? 17.438 15.195 13.508 1 91.56 183 LEU A CA 1
ATOM 1408 C C . LEU A 1 183 ? 16.297 15.367 14.5 1 91.56 183 LEU A C 1
ATOM 1410 O O . LEU A 1 183 ? 15.172 14.906 14.25 1 91.56 183 LEU A O 1
ATOM 1414 N N . PRO A 1 184 ? 16.562 16.047 15.594 1 91.19 184 PRO A N 1
ATOM 1415 C CA . PRO A 1 184 ? 15.453 16.266 16.516 1 91.19 184 PRO A CA 1
ATOM 1416 C C . PRO A 1 184 ? 14.32 17.078 15.898 1 91.19 184 PRO A C 1
ATOM 1418 O O . PRO A 1 184 ? 13.148 16.812 16.156 1 91.19 184 PRO A O 1
ATOM 1421 N N . ALA A 1 185 ? 14.656 18.031 15.117 1 91.06 185 ALA A N 1
ATOM 1422 C CA . ALA A 1 185 ? 13.656 18.891 14.477 1 91.06 185 ALA A CA 1
ATOM 1423 C C . ALA A 1 185 ? 12.867 18.109 13.422 1 91.06 185 ALA A C 1
ATOM 1425 O O . ALA A 1 185 ? 11.688 18.375 13.195 1 91.06 185 ALA A O 1
ATOM 1426 N N . ALA A 1 186 ? 13.469 17.125 12.82 1 94.62 186 ALA A N 1
ATOM 1427 C CA . ALA A 1 186 ? 12.859 16.359 11.727 1 94.62 186 ALA A CA 1
ATOM 1428 C C . ALA A 1 186 ? 12.188 15.094 12.25 1 94.62 186 ALA A C 1
ATOM 1430 O O . ALA A 1 186 ? 11.523 14.383 11.492 1 94.62 186 ALA A O 1
ATOM 1431 N N . LEU A 1 187 ? 12.312 14.82 13.516 1 93.88 187 LEU A N 1
ATOM 1432 C CA . LEU A 1 187 ? 11.914 13.547 14.117 1 93.88 187 LEU A CA 1
ATOM 1433 C C . LEU A 1 187 ? 10.43 13.281 13.891 1 93.88 187 LEU A C 1
ATOM 1435 O O . LEU A 1 187 ? 10.047 12.172 13.516 1 93.88 187 LEU A O 1
ATOM 1439 N N . PRO A 1 188 ? 9.562 14.312 14.055 1 92.44 188 PRO A N 1
ATOM 1440 C CA . PRO A 1 188 ? 8.148 14.047 13.82 1 92.44 188 PRO A CA 1
ATOM 1441 C C . PRO A 1 188 ? 7.863 13.594 12.391 1 92.44 188 PRO A C 1
ATOM 1443 O O . PRO A 1 188 ? 7.082 12.664 12.172 1 92.44 188 PRO A O 1
ATOM 1446 N N . SER A 1 189 ? 8.562 14.211 11.469 1 94.25 189 SER A N 1
ATOM 1447 C CA . SER A 1 189 ? 8.398 13.844 10.07 1 94.25 189 SER A CA 1
ATOM 1448 C C . SER A 1 189 ? 8.961 12.445 9.797 1 94.25 189 SER A C 1
ATOM 1450 O O . SER A 1 189 ? 8.367 11.68 9.039 1 94.25 189 SER A O 1
ATOM 1452 N N . ILE A 1 190 ? 10.047 12.148 10.406 1 96.12 190 ILE A N 1
ATOM 1453 C CA . ILE A 1 190 ? 10.672 10.844 10.242 1 96.12 190 ILE A CA 1
ATOM 1454 C C . ILE A 1 190 ? 9.75 9.75 10.781 1 96.12 190 ILE A C 1
ATOM 1456 O O . ILE A 1 190 ? 9.516 8.742 10.109 1 96.12 190 ILE A O 1
ATOM 1460 N N . ILE A 1 191 ? 9.164 9.992 11.938 1 94.44 191 ILE A N 1
ATOM 1461 C CA . ILE A 1 191 ? 8.289 9.016 12.578 1 94.44 191 ILE A CA 1
ATOM 1462 C C . ILE A 1 191 ? 7.023 8.836 11.75 1 94.44 191 ILE A C 1
ATOM 1464 O O . ILE A 1 191 ? 6.523 7.719 11.602 1 94.44 191 ILE A O 1
ATOM 1468 N N . ALA A 1 192 ? 6.508 9.914 11.18 1 92.19 192 ALA A N 1
ATOM 1469 C CA . ALA A 1 192 ? 5.336 9.828 10.305 1 92.19 192 ALA A CA 1
ATOM 1470 C C . ALA A 1 192 ? 5.621 8.938 9.102 1 92.19 192 ALA A C 1
ATOM 1472 O O . ALA A 1 192 ? 4.793 8.102 8.727 1 92.19 192 ALA A O 1
ATOM 1473 N N . GLY A 1 193 ? 6.816 9.125 8.523 1 94.81 193 GLY A N 1
ATOM 1474 C CA . GLY A 1 193 ? 7.223 8.281 7.41 1 94.81 193 GLY A CA 1
ATOM 1475 C C . GLY A 1 193 ? 7.387 6.824 7.793 1 94.81 193 GLY A C 1
ATOM 1476 O O . GLY A 1 193 ? 6.984 5.934 7.043 1 94.81 193 GLY A O 1
ATOM 1477 N N . MET A 1 194 ? 7.91 6.621 8.938 1 96 194 MET A N 1
ATOM 1478 C CA . MET A 1 194 ? 8.102 5.262 9.438 1 96 194 MET A CA 1
ATOM 1479 C C . MET A 1 194 ? 6.762 4.57 9.672 1 96 194 MET A C 1
ATOM 1481 O O . MET A 1 194 ? 6.613 3.383 9.383 1 96 194 MET A O 1
ATOM 1485 N N . ARG A 1 195 ? 5.848 5.289 10.172 1 94.31 195 ARG A N 1
ATOM 1486 C CA . ARG A 1 195 ? 4.523 4.727 10.414 1 94.31 195 ARG A CA 1
ATOM 1487 C C . ARG A 1 195 ? 3.852 4.336 9.102 1 94.31 195 ARG A C 1
ATOM 1489 O O . ARG A 1 195 ? 3.289 3.246 8.984 1 94.31 195 ARG A O 1
ATOM 1496 N N . ILE A 1 196 ? 3.959 5.176 8.125 1 92.5 196 ILE A N 1
ATOM 1497 C CA . ILE A 1 196 ? 3.385 4.895 6.816 1 92.5 196 ILE A CA 1
ATOM 1498 C C . ILE A 1 196 ? 4.059 3.666 6.211 1 92.5 196 ILE A C 1
ATOM 1500 O O . ILE A 1 196 ? 3.381 2.775 5.688 1 92.5 196 ILE A O 1
ATOM 1504 N N . SER A 1 197 ? 5.355 3.613 6.34 1 96.81 197 SER A N 1
ATOM 1505 C CA . SER A 1 197 ? 6.117 2.492 5.801 1 96.81 197 SER A CA 1
ATOM 1506 C C . SER A 1 197 ? 5.707 1.178 6.457 1 96.81 197 SER A C 1
ATOM 1508 O O . SER A 1 197 ? 5.656 0.139 5.797 1 96.81 197 SER A O 1
ATOM 1510 N N . MET A 1 198 ? 5.477 1.257 7.715 1 96.25 198 MET A N 1
ATOM 1511 C CA . MET A 1 198 ? 5.066 0.045 8.422 1 96.25 198 MET A CA 1
ATOM 1512 C C . MET A 1 198 ? 3.721 -0.453 7.906 1 96.25 198 MET A C 1
ATOM 1514 O O . MET A 1 198 ? 3.531 -1.655 7.715 1 96.25 198 MET A O 1
ATOM 1518 N N . GLY A 1 199 ? 2.799 0.45 7.766 1 94.19 199 GLY A N 1
ATOM 1519 C CA . GLY A 1 199 ? 1.512 0.078 7.199 1 94.19 199 GLY A CA 1
ATOM 1520 C C . GLY A 1 199 ? 1.622 -0.569 5.836 1 94.19 199 GLY A C 1
ATOM 1521 O O . GLY A 1 199 ? 0.965 -1.577 5.562 1 94.19 199 GLY A O 1
ATOM 1522 N N . ILE A 1 200 ? 2.494 -0.034 5.035 1 94.44 200 ILE A N 1
ATOM 1523 C CA . ILE A 1 200 ? 2.686 -0.552 3.686 1 94.44 200 ILE A CA 1
ATOM 1524 C C . ILE A 1 200 ? 3.352 -1.924 3.75 1 94.44 200 ILE A C 1
ATOM 1526 O O . ILE A 1 200 ? 2.967 -2.842 3.021 1 94.44 200 ILE A O 1
ATOM 1530 N N . ALA A 1 201 ? 4.336 -2.006 4.613 1 97.31 201 ALA A N 1
ATOM 1531 C CA . ALA A 1 201 ? 5.031 -3.279 4.773 1 97.31 201 ALA A CA 1
ATOM 1532 C C . ALA A 1 201 ? 4.055 -4.395 5.145 1 97.31 201 ALA A C 1
ATOM 1534 O O . ALA A 1 201 ? 4.109 -5.488 4.578 1 97.31 201 ALA A O 1
ATOM 1535 N N . TRP A 1 202 ? 3.188 -4.102 6.051 1 96.62 202 TRP A N 1
ATOM 1536 C CA . TRP A 1 202 ? 2.211 -5.082 6.516 1 96.62 202 TRP A CA 1
ATOM 1537 C C . TRP A 1 202 ? 1.22 -5.426 5.41 1 96.62 202 TRP A C 1
ATOM 1539 O O . TRP A 1 202 ? 0.838 -6.59 5.25 1 96.62 202 TRP A O 1
ATOM 1549 N N . LEU A 1 203 ? 0.863 -4.504 4.652 1 94.25 203 LEU A N 1
ATOM 1550 C CA . LEU A 1 203 ? -0.048 -4.707 3.531 1 94.25 203 LEU A CA 1
ATOM 1551 C C . LEU A 1 203 ? 0.588 -5.59 2.467 1 94.25 203 LEU A C 1
ATOM 1553 O O . LEU A 1 203 ? -0.065 -6.484 1.923 1 94.25 203 LEU A O 1
ATOM 1557 N N . VAL A 1 204 ? 1.845 -5.387 2.207 1 96.06 204 VAL A N 1
ATOM 1558 C CA . VAL A 1 204 ? 2.523 -5.992 1.066 1 96.06 204 VAL A CA 1
ATOM 1559 C C . VAL A 1 204 ? 2.951 -7.414 1.415 1 96.06 204 VAL A C 1
ATOM 1561 O O . VAL A 1 204 ? 2.994 -8.289 0.544 1 96.06 204 VAL A O 1
ATOM 1564 N N . ILE A 1 205 ? 3.184 -7.672 2.682 1 97.5 205 ILE A N 1
ATOM 1565 C CA . ILE A 1 205 ? 3.75 -8.961 3.064 1 97.5 205 ILE A CA 1
ATOM 1566 C C . ILE A 1 205 ? 2.762 -10.078 2.732 1 97.5 205 ILE A C 1
ATOM 1568 O O . ILE A 1 205 ? 3.156 -11.141 2.254 1 97.5 205 ILE A O 1
ATOM 1572 N N . VAL A 1 206 ? 1.498 -9.82 2.963 1 96.38 206 VAL A N 1
ATOM 1573 C CA . VAL A 1 206 ? 0.477 -10.836 2.695 1 96.38 206 VAL A CA 1
ATOM 1574 C C . VAL A 1 206 ? 0.478 -11.188 1.21 1 96.38 206 VAL A C 1
ATOM 1576 O O . VAL A 1 206 ? 0.459 -12.367 0.847 1 96.38 206 VAL A O 1
ATOM 1579 N N . ALA A 1 207 ? 0.555 -10.195 0.415 1 94.75 207 ALA A N 1
ATOM 1580 C CA . ALA A 1 207 ? 0.56 -10.391 -1.032 1 94.75 207 ALA A CA 1
ATOM 1581 C C . ALA A 1 207 ? 1.802 -11.156 -1.477 1 94.75 207 ALA A C 1
ATOM 1583 O O . ALA A 1 207 ? 1.706 -12.117 -2.25 1 94.75 207 ALA A O 1
ATOM 1584 N N . ALA A 1 208 ? 2.93 -10.789 -1 1 96.69 208 ALA A N 1
ATOM 1585 C CA . ALA A 1 208 ? 4.188 -11.422 -1.384 1 96.69 208 ALA A CA 1
ATOM 1586 C C . ALA A 1 208 ? 4.188 -12.906 -1.018 1 96.69 208 ALA A C 1
ATOM 1588 O O . ALA A 1 208 ? 4.617 -13.742 -1.81 1 96.69 208 ALA A O 1
ATOM 1589 N N . GLU A 1 209 ? 3.645 -13.25 0.095 1 97.06 209 GLU A N 1
ATOM 1590 C CA . GLU A 1 209 ? 3.725 -14.602 0.634 1 97.06 209 GLU A CA 1
ATOM 1591 C C . GLU A 1 209 ? 2.777 -15.547 -0.1 1 97.06 209 GLU A C 1
ATOM 1593 O O . GLU A 1 209 ? 2.912 -16.766 -0.007 1 97.06 209 GLU A O 1
ATOM 1598 N N . MET A 1 210 ? 1.769 -14.961 -0.77 1 95.62 210 MET A N 1
ATOM 1599 C CA . MET A 1 210 ? 0.904 -15.812 -1.585 1 95.62 210 MET A CA 1
ATOM 1600 C C . MET A 1 210 ? 1.698 -16.484 -2.701 1 95.62 210 MET A C 1
ATOM 1602 O O . MET A 1 210 ? 1.277 -17.516 -3.236 1 95.62 210 MET A O 1
ATOM 1606 N N . LEU A 1 211 ? 2.912 -15.883 -2.932 1 94.5 211 LEU A N 1
ATOM 1607 C CA . LEU A 1 211 ? 3.713 -16.391 -4.043 1 94.5 211 LEU A CA 1
ATOM 1608 C C . LEU A 1 211 ? 5.008 -17.016 -3.541 1 94.5 211 LEU A C 1
ATOM 1610 O O . LEU A 1 211 ? 5.812 -17.516 -4.336 1 94.5 211 LEU A O 1
ATOM 1614 N N . LEU A 1 212 ? 5.277 -17.031 -2.203 1 94.75 212 LEU A N 1
ATOM 1615 C CA . LEU A 1 212 ? 6.59 -17.422 -1.707 1 94.75 212 LEU A CA 1
ATOM 1616 C C . LEU A 1 212 ? 6.504 -18.75 -0.946 1 94.75 212 LEU A C 1
ATOM 1618 O O . LEU A 1 212 ? 7.531 -19.328 -0.608 1 94.75 212 LEU A O 1
ATOM 1622 N N . GLY A 1 213 ? 5.465 -19.312 -0.485 1 91 213 GLY A N 1
ATOM 1623 C CA . GLY A 1 213 ? 5.316 -20.672 0 1 91 213 GLY A CA 1
ATOM 1624 C C . GLY A 1 213 ? 5.246 -20.766 1.514 1 91 213 GLY A C 1
ATOM 1625 O O . GLY A 1 213 ? 5.141 -21.859 2.07 1 91 213 GLY A O 1
ATOM 1626 N N . THR A 1 214 ? 5.445 -19.672 2.234 1 93.75 214 THR A N 1
ATOM 1627 C CA . THR A 1 214 ? 5.305 -19.656 3.686 1 93.75 214 THR A CA 1
ATOM 1628 C C . THR A 1 214 ? 4.742 -18.328 4.172 1 93.75 214 THR A C 1
ATOM 1630 O O . THR A 1 214 ? 4.684 -17.359 3.41 1 93.75 214 THR A O 1
ATOM 1633 N N . GLY A 1 215 ? 4.27 -18.344 5.477 1 96.44 215 GLY A N 1
ATOM 1634 C CA . GLY A 1 215 ? 3.719 -17.125 6.051 1 96.44 215 GLY A CA 1
ATOM 1635 C C . GLY A 1 215 ? 2.203 -17.094 6.035 1 96.44 215 GLY A C 1
ATOM 1636 O O . GLY A 1 215 ? 1.562 -18 5.52 1 96.44 215 GLY A O 1
ATOM 1637 N N . ILE A 1 216 ? 1.687 -16.078 6.609 1 97 216 ILE A N 1
ATOM 1638 C CA . ILE A 1 216 ? 0.24 -15.945 6.746 1 97 216 ILE A CA 1
ATOM 1639 C C . ILE A 1 216 ? -0.395 -15.758 5.371 1 97 216 ILE A C 1
ATOM 1641 O O . ILE A 1 216 ? -1.515 -16.219 5.129 1 97 216 ILE A O 1
ATOM 1645 N N . GLY A 1 217 ? 0.274 -15.055 4.504 1 96.94 217 GLY A N 1
ATOM 1646 C CA . GLY A 1 217 ? -0.218 -14.93 3.143 1 96.94 217 GLY A CA 1
ATOM 1647 C C . GLY A 1 217 ? -0.304 -16.266 2.42 1 96.94 217 GLY A C 1
ATOM 1648 O O . GLY A 1 217 ? -1.278 -16.531 1.715 1 96.94 217 GLY A O 1
ATOM 1649 N N . TYR A 1 218 ? 0.687 -17.016 2.566 1 96.19 218 TYR A N 1
ATOM 1650 C CA . TYR A 1 218 ? 0.677 -18.375 2.002 1 96.19 218 TYR A CA 1
ATOM 1651 C C . TYR A 1 218 ? -0.454 -19.203 2.596 1 96.19 218 TYR A C 1
ATOM 1653 O O . TYR A 1 218 ? -1.104 -19.969 1.887 1 96.19 218 TYR A O 1
ATOM 1661 N N . PHE A 1 219 ? -0.607 -19.047 3.859 1 96.31 219 PHE A N 1
ATOM 1662 C CA . PHE A 1 219 ? -1.703 -19.734 4.527 1 96.31 219 PHE A CA 1
ATOM 1663 C C . PHE A 1 219 ? -3.033 -19.422 3.85 1 96.31 219 PHE A C 1
ATOM 1665 O O . PHE A 1 219 ? -3.83 -20.328 3.586 1 96.31 219 PHE A O 1
ATOM 1672 N N . ILE A 1 220 ? -3.264 -18.203 3.525 1 96.94 220 ILE A N 1
ATOM 1673 C CA . ILE A 1 220 ? -4.504 -17.781 2.889 1 96.94 220 ILE A CA 1
ATOM 1674 C C . ILE A 1 220 ? -4.641 -18.453 1.524 1 96.94 220 ILE A C 1
ATOM 1676 O O . ILE A 1 220 ? -5.688 -19.016 1.208 1 96.94 220 ILE A O 1
ATOM 1680 N N . TRP A 1 221 ? -3.596 -18.422 0.787 1 95.06 221 TRP A N 1
ATOM 1681 C CA . TRP A 1 221 ? -3.625 -19 -0.554 1 95.06 221 TRP A CA 1
ATOM 1682 C C . TRP A 1 221 ? -3.791 -20.516 -0.492 1 95.06 221 TRP A C 1
ATOM 1684 O O . TRP A 1 221 ? -4.5 -21.094 -1.312 1 95.06 221 TRP A O 1
ATOM 1694 N N . ASN A 1 222 ? -3.131 -21.109 0.439 1 94.31 222 ASN A N 1
ATOM 1695 C CA . ASN A 1 222 ? -3.268 -22.547 0.638 1 94.31 222 ASN A CA 1
ATOM 1696 C C . ASN A 1 222 ? -4.695 -22.922 1.021 1 94.31 222 ASN A C 1
ATOM 1698 O O . ASN A 1 222 ? -5.219 -23.938 0.549 1 94.31 222 ASN A O 1
ATOM 1702 N N . GLU A 1 223 ? -5.27 -22.156 1.895 1 95.25 223 GLU A N 1
ATOM 1703 C CA . GLU A 1 223 ? -6.641 -22.453 2.309 1 95.25 223 GLU A CA 1
ATOM 1704 C C . GLU A 1 223 ? -7.625 -22.203 1.168 1 95.25 223 GLU A C 1
ATOM 1706 O O . GLU A 1 223 ? -8.656 -22.875 1.077 1 95.25 223 GLU A O 1
ATOM 1711 N N . TRP A 1 224 ? -7.312 -21.266 0.28 1 95.25 224 TRP A N 1
ATOM 1712 C CA . TRP A 1 224 ? -8.102 -21.094 -0.937 1 95.25 224 TRP A CA 1
ATOM 1713 C C . TRP A 1 224 ? -8.062 -22.359 -1.786 1 95.25 224 TRP A C 1
ATOM 1715 O O . TRP A 1 224 ? -9.102 -22.828 -2.256 1 95.25 224 TRP A O 1
ATOM 1725 N N . ASN A 1 225 ? -6.895 -22.922 -1.902 1 93.81 225 ASN A N 1
ATOM 1726 C CA . ASN A 1 225 ? -6.73 -24.141 -2.668 1 93.81 225 ASN A CA 1
ATOM 1727 C C . ASN A 1 225 ? -7.43 -25.328 -1.992 1 93.81 225 ASN A C 1
ATOM 1729 O O . ASN A 1 225 ? -7.898 -26.234 -2.666 1 93.81 225 ASN A O 1
ATOM 1733 N N . ASN A 1 226 ? -7.504 -25.234 -0.728 1 93.31 226 ASN A N 1
ATOM 1734 C CA . ASN A 1 226 ? -8.18 -26.266 0.048 1 93.31 226 ASN A CA 1
ATOM 1735 C C . ASN A 1 226 ? -9.672 -26 0.16 1 93.31 226 ASN A C 1
ATOM 1737 O O . ASN A 1 226 ? -10.391 -26.719 0.868 1 93.31 226 ASN A O 1
ATOM 1741 N N . LEU A 1 227 ? -10.109 -24.891 -0.398 1 93.56 227 LEU A N 1
ATOM 1742 C CA . LEU A 1 227 ? -11.508 -24.5 -0.45 1 93.56 227 LEU A CA 1
ATOM 1743 C C . LEU A 1 227 ? -12.055 -24.25 0.952 1 93.56 227 LEU A C 1
ATOM 1745 O O . LEU A 1 227 ? -13.203 -24.578 1.246 1 93.56 227 LEU A O 1
ATOM 1749 N N . SER A 1 228 ? -11.211 -23.766 1.841 1 94.69 228 SER A N 1
ATOM 1750 C CA . SER A 1 228 ? -11.641 -23.453 3.203 1 94.69 228 SER A CA 1
ATOM 1751 C C . SER A 1 228 ? -11.75 -21.953 3.422 1 94.69 228 SER A C 1
ATOM 1753 O O . SER A 1 228 ? -10.852 -21.328 3.998 1 94.69 228 SER A O 1
ATOM 1755 N N . LEU A 1 229 ? -12.938 -21.438 3.191 1 95.88 229 LEU A N 1
ATOM 1756 C CA . LEU A 1 229 ? -13.195 -20 3.328 1 95.88 229 LEU A CA 1
ATOM 1757 C C . LEU A 1 229 ? -13.188 -19.594 4.797 1 95.88 229 LEU A C 1
ATOM 1759 O O . LEU A 1 229 ? -12.695 -18.516 5.137 1 95.88 229 LEU A O 1
ATOM 1763 N N . PRO A 1 230 ? -13.664 -20.469 5.68 1 96.19 230 PRO A N 1
ATOM 1764 C CA . PRO A 1 230 ? -13.633 -20.078 7.09 1 96.19 230 PRO A CA 1
ATOM 1765 C C . PRO A 1 230 ? -12.219 -19.812 7.594 1 96.19 230 PRO A C 1
ATOM 1767 O O . PRO A 1 230 ? -12 -18.859 8.352 1 96.19 230 PRO A O 1
ATOM 1770 N N . ASN A 1 231 ? -11.312 -20.641 7.137 1 95.94 231 ASN A N 1
ATOM 1771 C CA . ASN A 1 231 ? -9.922 -20.438 7.543 1 95.94 231 ASN A CA 1
ATOM 1772 C C . ASN A 1 231 ? -9.359 -19.141 6.977 1 95.94 231 ASN A C 1
ATOM 1774 O O . ASN A 1 231 ? -8.531 -18.484 7.613 1 95.94 231 ASN A O 1
ATOM 1778 N N . ILE A 1 232 ? -9.82 -18.781 5.824 1 97.25 232 ILE A N 1
ATOM 1779 C CA . ILE A 1 232 ? -9.383 -17.531 5.207 1 97.25 232 ILE A CA 1
ATOM 1780 C C . ILE A 1 232 ? -9.891 -16.344 6.027 1 97.25 232 ILE A C 1
ATOM 1782 O O . ILE A 1 232 ? -9.133 -15.422 6.332 1 97.25 232 ILE A O 1
ATOM 1786 N N . PHE A 1 233 ? -11.148 -16.422 6.422 1 97.5 233 PHE A N 1
ATOM 1787 C CA . PHE A 1 233 ? -11.703 -15.352 7.254 1 97.5 233 PHE A CA 1
ATOM 1788 C C . PHE A 1 233 ? -10.984 -15.281 8.594 1 97.5 233 PH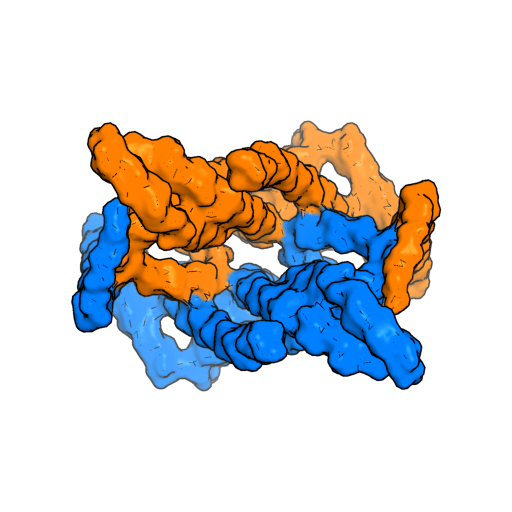E A C 1
ATOM 1790 O O . PHE A 1 233 ? -10.758 -14.195 9.125 1 97.5 233 PHE A O 1
ATOM 1797 N N . SER A 1 234 ? -10.648 -16.438 9.109 1 96.69 234 SER A N 1
ATOM 1798 C CA . SER A 1 234 ? -9.883 -16.469 10.352 1 96.69 234 SER A CA 1
ATOM 1799 C C . SER A 1 234 ? -8.555 -15.734 10.203 1 96.69 234 SER A C 1
ATOM 1801 O O . SER A 1 234 ? -8.18 -14.938 11.062 1 96.69 234 SER A O 1
ATOM 1803 N N . ALA A 1 235 ? -7.898 -16.016 9.109 1 97.38 235 ALA A N 1
ATOM 1804 C CA . ALA A 1 235 ? -6.625 -15.344 8.836 1 97.38 235 ALA A CA 1
ATOM 1805 C C . ALA A 1 235 ? -6.809 -13.836 8.688 1 97.38 235 ALA A C 1
ATOM 1807 O O . ALA A 1 235 ? -5.988 -13.055 9.164 1 97.38 235 ALA A O 1
ATOM 1808 N N . ILE A 1 236 ? -7.867 -13.398 8.062 1 97.56 236 ILE A N 1
ATOM 1809 C CA . ILE A 1 236 ? -8.164 -11.984 7.836 1 97.56 236 ILE A CA 1
ATOM 1810 C C . ILE A 1 236 ? -8.359 -11.273 9.172 1 97.56 236 ILE A C 1
ATOM 1812 O O . ILE A 1 236 ? -7.824 -10.188 9.391 1 97.56 236 ILE A O 1
ATOM 1816 N N . ILE A 1 237 ? -9.07 -11.898 10.047 1 97.12 237 ILE A N 1
ATOM 1817 C CA . ILE A 1 237 ? -9.312 -11.336 11.367 1 97.12 237 ILE A CA 1
ATOM 1818 C C . ILE A 1 237 ? -7.988 -11.195 12.117 1 97.12 237 ILE A C 1
ATOM 1820 O O . ILE A 1 237 ? -7.715 -10.156 12.719 1 97.12 237 ILE A O 1
ATOM 1824 N N . ILE A 1 238 ? -7.18 -12.195 12.023 1 97.44 238 ILE A N 1
ATOM 1825 C CA . ILE A 1 238 ? -5.891 -12.188 12.711 1 97.44 238 ILE A CA 1
ATOM 1826 C C . ILE A 1 238 ? -5 -11.102 12.125 1 97.44 238 ILE A C 1
ATOM 1828 O O . ILE A 1 238 ? -4.348 -10.359 12.859 1 97.44 238 ILE A O 1
ATOM 1832 N N . ILE A 1 239 ? -4.988 -10.961 10.844 1 97.75 239 ILE A N 1
ATOM 1833 C CA . ILE A 1 239 ? -4.203 -9.938 10.164 1 97.75 239 ILE A CA 1
ATOM 1834 C C . ILE A 1 239 ? -4.66 -8.555 10.617 1 97.75 239 ILE A C 1
ATOM 1836 O O . ILE A 1 239 ? -3.834 -7.672 10.883 1 97.75 239 ILE A O 1
ATOM 1840 N N . GLY A 1 240 ? -5.953 -8.398 10.688 1 97.38 240 GLY A N 1
ATOM 1841 C CA . GLY A 1 240 ? -6.5 -7.133 11.156 1 97.38 240 GLY A CA 1
ATOM 1842 C C . GLY A 1 240 ? -6.086 -6.789 12.578 1 97.38 240 GLY A C 1
ATOM 1843 O O . GLY A 1 240 ? -5.656 -5.668 12.852 1 97.38 240 GLY A O 1
ATOM 1844 N N . ILE A 1 241 ? -6.152 -7.73 13.453 1 96.75 241 ILE A N 1
ATOM 1845 C CA . ILE A 1 241 ? -5.82 -7.527 14.859 1 96.75 241 ILE A CA 1
ATOM 1846 C C . ILE A 1 241 ? -4.34 -7.188 14.992 1 96.75 241 ILE A C 1
ATOM 1848 O O . ILE A 1 241 ? -3.973 -6.242 15.695 1 96.75 241 ILE A O 1
ATOM 1852 N N . VAL A 1 242 ? -3.502 -7.918 14.32 1 97.19 242 VAL A N 1
ATOM 1853 C CA . VAL A 1 242 ? -2.064 -7.668 14.383 1 97.19 242 VAL A CA 1
ATOM 1854 C C . VAL A 1 242 ? -1.752 -6.301 13.781 1 97.19 242 VAL A C 1
ATOM 1856 O O . VAL A 1 242 ? -0.907 -5.566 14.297 1 97.19 242 VAL A O 1
ATOM 1859 N N . GLY A 1 243 ? -2.432 -6.031 12.688 1 96.25 243 GLY A N 1
ATOM 1860 C CA . GLY A 1 243 ? -2.264 -4.715 12.094 1 96.25 243 GLY A CA 1
ATOM 1861 C C . GLY A 1 243 ? -2.596 -3.584 13.047 1 96.25 243 GLY A C 1
ATOM 1862 O O . GLY A 1 243 ? -1.894 -2.572 13.086 1 96.25 243 GLY A O 1
ATOM 1863 N N . ILE A 1 244 ? -3.652 -3.699 13.828 1 95.25 244 ILE A N 1
ATOM 1864 C CA . ILE A 1 244 ? -4.027 -2.709 14.836 1 95.25 244 ILE A CA 1
ATOM 1865 C C . ILE A 1 244 ? -2.906 -2.572 15.859 1 95.25 244 ILE A C 1
ATOM 1867 O O . ILE A 1 244 ? -2.537 -1.459 16.25 1 95.25 244 ILE A O 1
ATOM 1871 N N . LEU A 1 245 ? -2.383 -3.678 16.234 1 95.88 245 LEU A N 1
ATOM 1872 C CA . LEU A 1 245 ? -1.332 -3.678 17.25 1 95.88 245 LEU A CA 1
ATOM 1873 C C . LEU A 1 245 ? -0.078 -2.98 16.734 1 95.88 245 LEU A C 1
ATOM 1875 O O . LEU A 1 245 ? 0.556 -2.213 17.453 1 95.88 245 LEU A O 1
ATOM 1879 N N . LEU A 1 246 ? 0.269 -3.252 15.539 1 94.12 246 LEU A N 1
ATOM 1880 C CA . LEU A 1 246 ? 1.425 -2.598 14.93 1 94.12 246 LEU A CA 1
ATOM 1881 C C . LEU A 1 246 ? 1.207 -1.093 14.836 1 94.12 246 LEU A C 1
ATOM 1883 O O . LEU A 1 246 ? 2.102 -0.309 15.164 1 94.12 246 LEU A O 1
ATOM 1887 N N . ASP A 1 247 ? 0.071 -0.754 14.375 1 90.94 247 ASP A N 1
ATOM 1888 C CA . ASP A 1 247 ? -0.264 0.66 14.242 1 90.94 247 ASP A CA 1
ATOM 1889 C C . ASP A 1 247 ? -0.241 1.362 15.602 1 90.94 247 ASP A C 1
ATOM 1891 O O . ASP A 1 247 ? 0.251 2.486 15.711 1 90.94 247 ASP A O 1
ATOM 1895 N N . GLN A 1 248 ? -0.802 0.788 16.625 1 91.5 248 GLN A N 1
ATOM 1896 C CA . GLN A 1 248 ? -0.82 1.352 17.969 1 91.5 248 GLN A CA 1
ATOM 1897 C C . GLN A 1 248 ? 0.595 1.505 18.531 1 91.5 248 GLN A C 1
ATOM 1899 O O . GLN A 1 248 ? 0.885 2.461 19.25 1 91.5 248 GLN A O 1
ATOM 1904 N N . GLY A 1 249 ? 1.421 0.57 18.219 1 90.44 249 GLY A N 1
ATOM 1905 C CA . GLY A 1 249 ? 2.814 0.696 18.609 1 90.44 249 GLY A CA 1
ATOM 1906 C C . GLY A 1 249 ? 3.479 1.948 18.062 1 90.44 249 GLY A C 1
ATOM 1907 O O . GLY A 1 249 ? 4.148 2.672 18.812 1 90.44 249 GLY A O 1
ATOM 1908 N N . PHE A 1 250 ? 3.232 2.254 16.844 1 86.81 250 PHE A N 1
ATOM 1909 C CA . PHE A 1 250 ? 3.834 3.426 16.219 1 86.81 250 PHE A CA 1
ATOM 1910 C C . PHE A 1 250 ? 3.154 4.703 16.703 1 86.81 250 PHE A C 1
ATOM 1912 O O . PHE A 1 250 ? 3.803 5.742 16.844 1 86.81 250 PHE A O 1
ATOM 1919 N N . ARG A 1 251 ? 1.885 4.605 16.906 1 84 251 ARG A N 1
ATOM 1920 C CA . ARG A 1 251 ? 1.193 5.777 17.438 1 84 251 ARG A CA 1
ATOM 1921 C C . ARG A 1 251 ? 1.759 6.176 18.797 1 84 251 ARG A C 1
ATOM 1923 O O . ARG A 1 251 ? 1.894 7.363 19.094 1 84 251 ARG A O 1
ATOM 1930 N N . PHE A 1 252 ? 2.01 5.219 19.516 1 85.25 252 PHE A N 1
ATOM 1931 C CA . PHE A 1 252 ? 2.604 5.465 20.828 1 85.25 252 PHE A CA 1
ATOM 1932 C C . PHE A 1 252 ? 3.953 6.156 20.688 1 85.25 252 PHE A C 1
ATOM 1934 O O . PHE A 1 252 ? 4.246 7.105 21.422 1 85.25 252 PHE A O 1
ATOM 1941 N N . LEU A 1 253 ? 4.727 5.793 19.75 1 82.06 253 LEU A N 1
ATOM 1942 C CA . LEU A 1 253 ? 6.027 6.395 19.5 1 82.06 253 LEU A CA 1
ATOM 1943 C C . LEU A 1 253 ? 5.879 7.828 19 1 82.06 253 LEU A C 1
ATOM 1945 O O . LEU A 1 253 ? 6.629 8.711 19.406 1 82.06 253 LEU A O 1
ATOM 1949 N N . GLU A 1 254 ? 4.941 8 18.156 1 81.56 254 GLU A N 1
ATOM 1950 C CA . GLU A 1 254 ? 4.68 9.328 17.609 1 81.56 254 GLU A CA 1
ATOM 1951 C C . GLU A 1 254 ? 4.277 10.305 18.703 1 81.56 254 GLU A C 1
ATOM 1953 O O . GLU A 1 254 ? 4.719 11.461 18.719 1 81.56 254 GLU A O 1
ATOM 1958 N N . ASN A 1 255 ? 3.48 9.906 19.641 1 82.19 255 ASN A N 1
ATOM 1959 C CA . ASN A 1 255 ? 2.99 10.766 20.703 1 82.19 255 ASN A CA 1
ATOM 1960 C C . ASN A 1 255 ? 4.105 11.133 21.688 1 82.19 255 ASN A C 1
ATOM 1962 O O . ASN A 1 255 ? 4.082 12.211 22.281 1 82.19 255 ASN A O 1
ATOM 1966 N N . GLN A 1 256 ? 5.016 10.328 21.812 1 80.44 256 GLN A N 1
ATOM 1967 C CA . GLN A 1 256 ? 6.129 10.609 22.719 1 80.44 256 GLN A CA 1
ATOM 1968 C C . GLN A 1 256 ? 7.066 11.656 22.125 1 80.44 256 GLN A C 1
ATOM 1970 O O . GLN A 1 256 ? 7.68 12.43 22.859 1 80.44 256 GLN A O 1
ATOM 1975 N N . PHE A 1 257 ? 7.133 11.758 20.797 1 74.25 257 PHE A N 1
ATOM 1976 C CA . PHE A 1 257 ? 8.102 12.641 20.172 1 74.25 257 PHE A CA 1
ATOM 1977 C C . PHE A 1 257 ? 7.414 13.875 19.578 1 74.25 257 PHE A C 1
ATOM 1979 O O . PHE A 1 257 ? 8.07 14.859 19.234 1 74.25 257 PHE A O 1
ATOM 1986 N N . SER A 1 258 ? 6.18 13.844 19.094 1 62.44 258 SER A N 1
ATOM 1987 C CA . SER A 1 258 ? 5.473 15.047 18.672 1 62.44 258 SER A CA 1
ATOM 1988 C C . SER A 1 258 ? 5.398 16.062 19.797 1 62.44 258 SER A C 1
ATOM 1990 O O . SER A 1 258 ? 5.41 17.281 19.547 1 62.44 258 SER A O 1
ATOM 1992 N N . TYR A 1 259 ? 5.148 15.727 21.047 1 51.66 259 TYR A N 1
ATOM 1993 C CA . TYR A 1 259 ? 5.082 16.625 22.188 1 51.66 259 TYR A CA 1
ATOM 1994 C C . TYR A 1 259 ? 6.426 17.297 22.438 1 51.66 259 TYR A C 1
ATOM 1996 O O . TYR A 1 259 ? 6.484 18.438 22.906 1 51.66 259 TYR A O 1
ATOM 2004 N N . ALA A 1 260 ? 7.418 16.75 22.047 1 47.91 260 ALA A N 1
ATOM 2005 C CA . ALA A 1 260 ? 8.688 17.391 22.375 1 47.91 260 ALA A CA 1
ATOM 2006 C C . ALA A 1 260 ? 8.906 18.641 21.5 1 47.91 260 ALA A C 1
ATOM 2008 O O . ALA A 1 260 ? 9.609 19.562 21.906 1 47.91 260 ALA A O 1
ATOM 2009 N N . GLY A 1 261 ? 8.438 18.625 20.281 1 44.84 261 GLY A N 1
ATOM 2010 C CA . GLY A 1 261 ? 8.641 19.844 19.516 1 44.84 261 GLY A CA 1
ATOM 2011 C C . GLY A 1 261 ? 7.848 21.031 20.047 1 44.84 261 GLY A C 1
ATOM 2012 O O . GLY A 1 261 ? 8.047 22.172 19.625 1 44.84 261 GLY A O 1
ATOM 2013 N N . ASN A 1 262 ? 6.57 20.906 20.438 1 41.81 262 ASN A N 1
ATOM 2014 C CA . ASN A 1 262 ? 5.824 22.062 20.922 1 41.81 262 ASN A CA 1
ATOM 2015 C C . ASN A 1 262 ? 6.34 22.547 22.266 1 41.81 262 ASN A C 1
ATOM 2017 O O . ASN A 1 262 ? 5.785 23.469 22.859 1 41.81 262 ASN A O 1
ATOM 2021 N N . ARG A 1 263 ? 7.336 21.906 22.969 1 36.88 263 ARG A N 1
ATOM 2022 C CA . ARG A 1 263 ? 7.887 22.594 24.125 1 36.88 263 ARG A CA 1
ATOM 2023 C C . ARG A 1 263 ? 9.172 23.328 23.781 1 36.88 263 ARG A C 1
ATOM 2025 O O . ARG A 1 263 ? 9.969 22.859 22.969 1 36.88 263 ARG A O 1
ATOM 2032 N N . MET B 1 1 ? 23.562 24.75 7.109 1 39.66 1 MET B N 1
ATOM 2033 C CA . MET B 1 1 ? 24.141 24.812 5.773 1 39.66 1 MET B CA 1
ATOM 2034 C C . MET B 1 1 ? 23.062 25.031 4.719 1 39.66 1 MET B C 1
ATOM 2036 O O . MET B 1 1 ? 22.109 24.25 4.617 1 39.66 1 MET B O 1
ATOM 2040 N N . VAL B 1 2 ? 22.828 26.234 4.555 1 48.94 2 VAL B N 1
ATOM 2041 C CA . VAL B 1 2 ? 21.766 26.766 3.705 1 48.94 2 VAL B CA 1
ATOM 2042 C C . VAL B 1 2 ? 21.812 26.094 2.33 1 48.94 2 VAL B C 1
ATOM 2044 O O . VAL B 1 2 ? 22.906 25.875 1.786 1 48.94 2 VAL B O 1
ATOM 2047 N N . ARG B 1 3 ? 20.734 25.453 1.844 1 58.91 3 ARG B N 1
ATOM 2048 C CA . ARG B 1 3 ? 20.594 24.969 0.479 1 58.91 3 ARG B CA 1
ATOM 2049 C C . ARG B 1 3 ? 21.078 26 -0.533 1 58.91 3 ARG B C 1
ATOM 2051 O O . ARG B 1 3 ? 20.516 27.078 -0.65 1 58.91 3 ARG B O 1
ATOM 2058 N N . THR B 1 4 ? 22.391 26.141 -0.668 1 59.34 4 THR B N 1
ATOM 2059 C CA . THR B 1 4 ? 22.719 27 -1.805 1 59.34 4 THR B CA 1
ATOM 2060 C C . THR B 1 4 ? 21.906 26.609 -3.035 1 59.34 4 THR B C 1
ATOM 2062 O O . THR B 1 4 ? 21.859 25.438 -3.408 1 59.34 4 THR B O 1
ATOM 2065 N N . PRO B 1 5 ? 21.047 27.5 -3.408 1 66.81 5 PRO B N 1
ATOM 2066 C CA . PRO B 1 5 ? 20.203 27.188 -4.566 1 66.81 5 PRO B CA 1
ATOM 2067 C C . PRO B 1 5 ? 21.016 26.781 -5.797 1 66.81 5 PRO B C 1
ATOM 2069 O O . PRO B 1 5 ? 21.969 27.484 -6.172 1 66.81 5 PRO B O 1
ATOM 2072 N N . VAL B 1 6 ? 21.125 25.625 -6.129 1 74.25 6 VAL B N 1
ATOM 2073 C CA . VAL B 1 6 ? 21.75 25.156 -7.367 1 74.25 6 VAL B CA 1
ATOM 2074 C C . VAL B 1 6 ? 20.906 25.609 -8.562 1 74.25 6 VAL B C 1
ATOM 2076 O O . VAL B 1 6 ? 19.688 25.5 -8.547 1 74.25 6 VAL B O 1
ATOM 2079 N N . PRO B 1 7 ? 21.547 26.297 -9.508 1 84.12 7 PRO B N 1
ATOM 2080 C CA . PRO B 1 7 ? 20.812 26.719 -10.695 1 84.12 7 PRO B CA 1
ATOM 2081 C C . PRO B 1 7 ? 20.094 25.562 -11.391 1 84.12 7 PRO B C 1
ATOM 2083 O O . PRO B 1 7 ? 20.562 24.422 -11.328 1 84.12 7 PRO B O 1
ATOM 2086 N N . LEU B 1 8 ? 19.031 25.828 -11.977 1 84.69 8 LEU B N 1
ATOM 2087 C CA . LEU B 1 8 ? 18.141 24.859 -12.586 1 84.69 8 LEU B CA 1
ATOM 2088 C C . LEU B 1 8 ? 18.875 24 -13.609 1 84.69 8 LEU B C 1
ATOM 2090 O O . LEU B 1 8 ? 18.656 22.781 -13.68 1 84.69 8 LEU B O 1
ATOM 2094 N N . TYR B 1 9 ? 19.766 24.672 -14.391 1 87.38 9 TYR B N 1
ATOM 2095 C CA . TYR B 1 9 ? 20.469 23.922 -15.43 1 87.38 9 TYR B CA 1
ATOM 2096 C C . TYR B 1 9 ? 21.422 22.906 -14.82 1 87.38 9 TYR B C 1
ATOM 2098 O O . TYR B 1 9 ? 21.609 21.812 -15.375 1 87.38 9 TYR B O 1
ATOM 2106 N N . LEU B 1 10 ? 21.938 23.156 -13.711 1 86.75 10 LEU B N 1
ATOM 2107 C CA . LEU B 1 10 ? 22.828 22.234 -13.023 1 86.75 10 LEU B CA 1
ATOM 2108 C C . LEU B 1 10 ? 22.047 21.078 -12.406 1 86.75 10 LEU B C 1
ATOM 2110 O O . LEU B 1 10 ? 22.531 19.938 -12.398 1 86.75 10 LEU B O 1
ATOM 2114 N N . ARG B 1 11 ? 20.906 21.469 -11.953 1 88.19 11 ARG B N 1
ATOM 2115 C CA . ARG B 1 11 ? 20.062 20.422 -11.391 1 88.19 11 ARG B CA 1
ATOM 2116 C C . ARG B 1 11 ? 19.703 19.391 -12.453 1 88.19 11 ARG B C 1
ATOM 2118 O O . ARG B 1 11 ? 19.797 18.188 -12.211 1 88.19 11 ARG B O 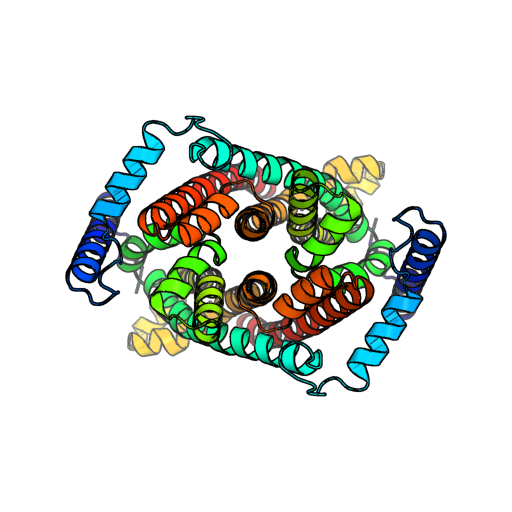1
ATOM 2125 N N . TRP B 1 12 ? 19.359 19.844 -13.602 1 91.12 12 TRP B N 1
ATOM 2126 C CA . TRP B 1 12 ? 19 18.953 -14.695 1 91.12 12 TRP B CA 1
ATOM 2127 C C . TRP B 1 12 ? 20.219 18.172 -15.172 1 91.12 12 TRP B C 1
ATOM 2129 O O . TRP B 1 12 ? 20.125 16.969 -15.477 1 91.12 12 TRP B O 1
ATOM 2139 N N . ALA B 1 13 ? 21.312 18.828 -15.203 1 94.25 13 ALA B N 1
ATOM 2140 C CA . ALA B 1 13 ? 22.547 18.172 -15.633 1 94.25 13 ALA B CA 1
ATOM 2141 C C . ALA B 1 13 ? 22.938 17.047 -14.656 1 94.25 13 ALA B C 1
ATOM 2143 O O . ALA B 1 13 ? 23.312 15.961 -15.078 1 94.25 13 ALA B O 1
ATOM 2144 N N . VAL B 1 14 ? 22.797 17.359 -13.453 1 93.62 14 VAL B N 1
ATOM 2145 C CA . VAL B 1 14 ? 23.156 16.375 -12.43 1 93.62 14 VAL B CA 1
ATOM 2146 C C . VAL B 1 14 ? 22.188 15.195 -12.484 1 93.62 14 VAL B C 1
ATOM 2148 O O . VAL B 1 14 ? 22.609 14.047 -12.375 1 93.62 14 VAL B O 1
ATOM 2151 N N . SER B 1 15 ? 20.938 15.453 -12.641 1 93.81 15 SER B N 1
ATOM 2152 C CA . SER B 1 15 ? 19.922 14.406 -12.742 1 93.81 15 SER B CA 1
ATOM 2153 C C . SER B 1 15 ? 20.188 13.492 -13.938 1 93.81 15 SER B C 1
ATOM 2155 O O . SER B 1 15 ? 20.156 12.273 -13.82 1 93.81 15 SER B O 1
ATOM 2157 N N . ILE B 1 16 ? 20.516 14.117 -15.047 1 95.31 16 ILE B N 1
ATOM 2158 C CA . ILE B 1 16 ? 20.766 13.359 -16.266 1 95.31 16 ILE B CA 1
ATOM 2159 C C . ILE B 1 16 ? 22.031 12.523 -16.094 1 95.31 16 ILE B C 1
ATOM 2161 O O . ILE B 1 16 ? 22.062 11.344 -16.453 1 95.31 16 ILE B O 1
ATOM 2165 N N . LEU B 1 17 ? 23 13.086 -15.508 1 96 17 LEU B N 1
ATOM 2166 C CA . LEU B 1 17 ? 24.266 12.391 -15.297 1 96 17 LEU B CA 1
ATOM 2167 C C . LEU B 1 17 ? 24.078 11.227 -14.328 1 96 17 LEU B C 1
ATOM 2169 O O . LEU B 1 17 ? 24.734 10.188 -14.477 1 96 17 LEU B O 1
ATOM 2173 N N . SER B 1 18 ? 23.297 11.484 -13.367 1 95.62 18 SER B N 1
ATOM 2174 C CA . SER B 1 18 ? 23.062 10.422 -12.398 1 95.62 18 SER B CA 1
ATOM 2175 C C . SER B 1 18 ? 22.375 9.227 -13.039 1 95.62 18 SER B C 1
ATOM 2177 O O . SER B 1 18 ? 22.688 8.07 -12.734 1 95.62 18 SER B O 1
ATOM 2179 N N . VAL B 1 19 ? 21.422 9.453 -13.867 1 95.81 19 VAL B N 1
ATOM 2180 C CA . VAL B 1 19 ? 20.719 8.383 -14.562 1 95.81 19 VAL B CA 1
ATOM 2181 C C . VAL B 1 19 ? 21.688 7.648 -15.492 1 95.81 19 VAL B C 1
ATOM 2183 O O . VAL B 1 19 ? 21.703 6.414 -15.531 1 95.81 19 VAL B O 1
ATOM 2186 N N . LEU B 1 20 ? 22.5 8.414 -16.219 1 96.5 20 LEU B N 1
ATOM 2187 C CA . LEU B 1 20 ? 23.484 7.82 -17.109 1 96.5 20 LEU B CA 1
ATOM 2188 C C . LEU B 1 20 ? 24.5 6.992 -16.344 1 96.5 20 LEU B C 1
ATOM 2190 O O . LEU B 1 20 ? 24.891 5.906 -16.781 1 96.5 20 LEU B O 1
ATOM 2194 N N . ALA B 1 21 ? 24.891 7.543 -15.234 1 96.75 21 ALA B N 1
ATOM 2195 C CA . ALA B 1 21 ? 25.812 6.801 -14.391 1 96.75 21 ALA B CA 1
ATOM 2196 C C . ALA B 1 21 ? 25.188 5.5 -13.891 1 96.75 21 ALA B C 1
ATOM 2198 O O . ALA B 1 21 ? 25.859 4.461 -13.844 1 96.75 21 ALA B O 1
ATOM 2199 N N . PHE B 1 22 ? 23.984 5.586 -13.484 1 95.69 22 PHE B N 1
ATOM 2200 C CA . PHE B 1 22 ? 23.281 4.395 -13.016 1 95.69 22 PHE B CA 1
ATOM 2201 C C . PHE B 1 22 ? 23.188 3.35 -14.117 1 95.69 22 PHE B C 1
ATOM 2203 O O . PHE B 1 22 ? 23.422 2.164 -13.875 1 95.69 22 PHE B O 1
ATOM 2210 N N . LEU B 1 23 ? 22.812 3.787 -15.32 1 95.81 23 LEU B N 1
ATOM 2211 C CA . LEU B 1 23 ? 22.703 2.873 -16.453 1 95.81 23 LEU B CA 1
ATOM 2212 C C . LEU B 1 23 ? 24.047 2.229 -16.766 1 95.81 23 LEU B C 1
ATOM 2214 O O . LEU B 1 23 ? 24.109 1.041 -17.094 1 95.81 23 LEU B O 1
ATOM 2218 N N . ALA B 1 24 ? 25.109 3.012 -16.688 1 96.5 24 ALA B N 1
ATOM 2219 C CA . ALA B 1 24 ? 26.453 2.498 -16.938 1 96.5 24 ALA B CA 1
ATOM 2220 C C . ALA B 1 24 ? 26.859 1.481 -15.875 1 96.5 24 ALA B C 1
ATOM 2222 O O . ALA B 1 24 ? 27.391 0.421 -16.188 1 96.5 24 ALA B O 1
ATOM 2223 N N . ILE B 1 25 ? 26.578 1.822 -14.68 1 95.25 25 ILE B N 1
ATOM 2224 C CA . ILE B 1 25 ? 26.906 0.923 -13.578 1 95.25 25 ILE B CA 1
ATOM 2225 C C . ILE B 1 25 ? 26.109 -0.373 -13.711 1 95.25 25 ILE B C 1
ATOM 2227 O O . ILE B 1 25 ? 26.656 -1.464 -13.508 1 95.25 25 ILE B O 1
ATOM 2231 N N . TRP B 1 26 ? 24.859 -0.212 -14.062 1 94.56 26 TRP B N 1
ATOM 2232 C CA . TRP B 1 26 ? 24 -1.368 -14.281 1 94.56 26 TRP B CA 1
ATOM 2233 C C . TRP B 1 26 ? 24.547 -2.25 -15.406 1 94.56 26 TRP B C 1
ATOM 2235 O O . TRP B 1 26 ? 24.656 -3.469 -15.25 1 94.56 26 TRP B O 1
ATOM 2245 N N . GLN B 1 27 ? 24.984 -1.679 -16.406 1 95 27 GLN B N 1
ATOM 2246 C CA . GLN B 1 27 ? 25.531 -2.414 -17.547 1 95 27 GLN B CA 1
ATOM 2247 C C . GLN B 1 27 ? 26.828 -3.135 -17.172 1 95 27 GLN B C 1
ATOM 2249 O O . GLN B 1 27 ? 27.016 -4.297 -17.531 1 95 27 GLN B O 1
ATOM 2254 N N . ILE B 1 28 ? 27.641 -2.455 -16.453 1 95.12 28 ILE B N 1
ATOM 2255 C CA . ILE B 1 28 ? 28.922 -3.021 -16.047 1 95.12 28 ILE B CA 1
ATOM 2256 C C . ILE B 1 28 ? 28.688 -4.172 -15.07 1 95.12 28 ILE B C 1
ATOM 2258 O O . ILE B 1 28 ? 29.344 -5.215 -15.164 1 95.12 28 ILE B O 1
ATOM 2262 N N . ALA B 1 29 ? 27.797 -3.934 -14.18 1 93.06 29 ALA B N 1
ATOM 2263 C CA . ALA B 1 29 ? 27.5 -4.977 -13.203 1 93.06 29 ALA B CA 1
ATOM 2264 C C . ALA B 1 29 ? 26.938 -6.227 -13.883 1 93.06 29 ALA B C 1
ATOM 2266 O O . ALA B 1 29 ? 27.297 -7.348 -13.523 1 93.06 29 ALA B O 1
ATOM 2267 N N . ALA B 1 30 ? 26.062 -6.051 -14.82 1 93.38 30 ALA B N 1
ATOM 2268 C CA . ALA B 1 30 ? 25.484 -7.176 -15.555 1 93.38 30 ALA B CA 1
ATOM 2269 C C . ALA B 1 30 ? 26.547 -7.891 -16.391 1 93.38 30 ALA B C 1
ATOM 2271 O O . ALA B 1 30 ? 26.594 -9.125 -16.438 1 93.38 30 ALA B O 1
ATOM 2272 N N . ALA B 1 31 ? 27.453 -7.105 -16.984 1 92.38 31 ALA B N 1
ATOM 2273 C CA . ALA B 1 31 ? 28.469 -7.66 -17.875 1 92.38 31 ALA B CA 1
ATOM 2274 C C . ALA B 1 31 ? 29.531 -8.406 -17.062 1 92.38 31 ALA B C 1
ATOM 2276 O O . ALA B 1 31 ? 30.156 -9.352 -17.578 1 92.38 31 ALA B O 1
ATOM 2277 N N . SER B 1 32 ? 29.75 -7.996 -15.875 1 92.19 32 SER B N 1
ATOM 2278 C CA . SER B 1 32 ? 30.766 -8.625 -15.047 1 92.19 32 SER B CA 1
ATOM 2279 C C . SER B 1 32 ? 30.328 -10.008 -14.57 1 92.19 32 SER B C 1
ATOM 2281 O O . SER B 1 32 ? 31.141 -10.805 -14.125 1 92.19 32 SER B O 1
ATOM 2283 N N . GLY B 1 33 ? 29.047 -10.273 -14.578 1 87.69 33 GLY B N 1
ATOM 2284 C CA . GLY B 1 33 ? 28.516 -11.539 -14.094 1 87.69 33 GLY B CA 1
ATOM 2285 C C . GLY B 1 33 ? 28.25 -11.539 -12.594 1 87.69 33 GLY B C 1
ATOM 2286 O O . GLY B 1 33 ? 27.797 -12.547 -12.039 1 87.69 33 GLY B O 1
ATOM 2287 N N . PHE B 1 34 ? 28.469 -10.43 -12 1 85.75 34 PHE B N 1
ATOM 2288 C CA . PHE B 1 34 ? 28.297 -10.289 -10.562 1 85.75 34 PHE B CA 1
ATOM 2289 C C . PHE B 1 34 ? 26.875 -10.609 -10.156 1 85.75 34 PHE B C 1
ATOM 2291 O O . PHE B 1 34 ? 26.641 -11.18 -9.086 1 85.75 34 PHE B O 1
ATOM 2298 N N . LEU B 1 35 ? 25.906 -10.344 -10.984 1 86.19 35 LEU B N 1
ATOM 2299 C CA . LEU B 1 35 ? 24.5 -10.516 -10.688 1 86.19 35 LEU B CA 1
ATOM 2300 C C . LEU B 1 35 ? 23.953 -11.805 -11.305 1 86.19 35 LEU B C 1
ATOM 2302 O O . LEU B 1 35 ? 22.75 -12.062 -11.266 1 86.19 35 LEU B O 1
ATOM 2306 N N . GLY B 1 36 ? 24.844 -12.602 -11.789 1 86.5 36 GLY B N 1
ATOM 2307 C CA . GLY B 1 36 ? 24.469 -13.805 -12.516 1 86.5 36 GLY B CA 1
ATOM 2308 C C . GLY B 1 36 ? 24.656 -13.672 -14.016 1 86.5 36 GLY B C 1
ATOM 2309 O O . GLY B 1 36 ? 24.516 -12.586 -14.578 1 86.5 36 GLY B O 1
ATOM 2310 N N . LYS B 1 37 ? 24.891 -14.727 -14.664 1 83.25 37 LYS B N 1
ATOM 2311 C CA . LYS B 1 37 ? 25.25 -14.734 -16.078 1 83.25 37 LYS B CA 1
ATOM 2312 C C . LYS B 1 37 ? 24.078 -14.336 -16.953 1 83.25 37 LYS B C 1
ATOM 2314 O O . LYS B 1 37 ? 24.266 -13.781 -18.047 1 83.25 37 LYS B O 1
ATOM 2319 N N . THR B 1 38 ? 22.875 -14.516 -16.422 1 88.81 38 THR B N 1
ATOM 2320 C CA . THR B 1 38 ? 21.734 -14.266 -17.297 1 88.81 38 THR B CA 1
ATOM 2321 C C . THR B 1 38 ? 21.031 -12.977 -16.891 1 88.81 38 THR B C 1
ATOM 2323 O O . THR B 1 38 ? 19.953 -12.656 -17.422 1 88.81 38 THR B O 1
ATOM 2326 N N . PHE B 1 39 ? 21.656 -12.281 -15.969 1 93.5 39 PHE B N 1
ATOM 2327 C CA . PHE B 1 39 ? 21.062 -10.992 -15.586 1 93.5 39 PHE B CA 1
ATOM 2328 C C . PHE B 1 39 ? 21.234 -9.977 -16.703 1 93.5 39 PHE B C 1
ATOM 2330 O O . PHE B 1 39 ? 22.359 -9.758 -17.188 1 93.5 39 PHE B O 1
ATOM 2337 N N . PRO B 1 40 ? 20.125 -9.336 -17.062 1 94.25 40 PRO B N 1
ATOM 2338 C CA . PRO B 1 40 ? 20.219 -8.453 -18.219 1 94.25 40 PRO B CA 1
ATOM 2339 C C . PRO B 1 40 ? 20.844 -7.102 -17.891 1 94.25 40 PRO B C 1
ATOM 2341 O O . PRO B 1 40 ? 20.625 -6.562 -16.812 1 94.25 40 PRO B O 1
ATOM 2344 N N . GLY B 1 41 ? 21.578 -6.625 -18.859 1 94.25 41 GLY B N 1
ATOM 2345 C CA . GLY B 1 41 ? 22.109 -5.277 -18.734 1 94.25 41 GLY B CA 1
ATOM 2346 C C . GLY B 1 41 ? 21.094 -4.199 -19.078 1 94.25 41 GLY B C 1
ATOM 2347 O O . GLY B 1 41 ? 19.984 -4.5 -19.484 1 94.25 41 GLY B O 1
ATOM 2348 N N . SER B 1 42 ? 21.562 -2.986 -18.828 1 96.06 42 SER B N 1
ATOM 2349 C CA . SER B 1 42 ? 20.688 -1.854 -19.094 1 96.06 42 SER B CA 1
ATOM 2350 C C . SER B 1 42 ? 20.406 -1.705 -20.578 1 96.06 42 SER B C 1
ATOM 2352 O O . SER B 1 42 ? 19.297 -1.356 -20.984 1 96.06 42 SER B O 1
ATOM 2354 N N . LEU B 1 43 ? 21.375 -1.997 -21.406 1 95.44 43 LEU B N 1
ATOM 2355 C CA . LEU B 1 43 ? 21.203 -1.83 -22.844 1 95.44 43 LEU B CA 1
ATOM 2356 C C . LEU B 1 43 ? 20.219 -2.848 -23.406 1 95.44 43 LEU B C 1
ATOM 2358 O O . LEU B 1 43 ? 19.359 -2.502 -24.219 1 95.44 43 LEU B O 1
ATOM 2362 N N . ARG B 1 44 ? 20.375 -4.082 -23.016 1 95.44 44 ARG B N 1
ATOM 2363 C CA . ARG B 1 44 ? 19.422 -5.109 -23.438 1 95.44 44 ARG B CA 1
ATOM 2364 C C . ARG B 1 44 ? 18.016 -4.773 -22.969 1 95.44 44 ARG B C 1
ATOM 2366 O O . ARG B 1 44 ? 17.047 -4.949 -23.719 1 95.44 44 ARG B O 1
ATOM 2373 N N . THR B 1 45 ? 17.922 -4.32 -21.766 1 96.5 45 THR B N 1
ATOM 2374 C CA . THR B 1 45 ? 16.625 -3.939 -21.203 1 96.5 45 THR B CA 1
ATOM 2375 C C . THR B 1 45 ? 16 -2.805 -22.016 1 96.5 45 THR B C 1
ATOM 2377 O O . THR B 1 45 ? 14.812 -2.85 -22.328 1 96.5 45 THR B O 1
ATOM 2380 N N . LEU B 1 46 ? 16.781 -1.839 -22.359 1 96.25 46 LEU B N 1
ATOM 2381 C CA . LEU B 1 46 ? 16.281 -0.701 -23.109 1 96.25 46 LEU B CA 1
ATOM 2382 C C . LEU B 1 46 ? 15.867 -1.125 -24.516 1 96.25 46 LEU B C 1
ATOM 2384 O O . LEU B 1 46 ? 14.898 -0.604 -25.078 1 96.25 46 LEU B O 1
ATOM 2388 N N . GLN B 1 47 ? 16.578 -2.023 -25.078 1 95.56 47 GLN B N 1
ATOM 2389 C CA . GLN B 1 47 ? 16.234 -2.559 -26.391 1 95.56 47 GLN B CA 1
ATOM 2390 C C . GLN B 1 47 ? 14.883 -3.27 -26.344 1 95.56 47 GLN B C 1
ATOM 2392 O O . GLN B 1 47 ? 14.039 -3.061 -27.219 1 95.56 47 GLN B O 1
ATOM 2397 N N . ASP B 1 48 ? 14.75 -4.074 -25.391 1 94.94 48 ASP B N 1
ATOM 2398 C CA . ASP B 1 48 ? 13.477 -4.785 -25.234 1 94.94 48 ASP B CA 1
ATOM 2399 C C . ASP B 1 48 ? 12.336 -3.811 -24.969 1 94.94 48 ASP B C 1
ATOM 2401 O O . ASP B 1 48 ? 11.234 -3.982 -25.5 1 94.94 48 ASP B O 1
ATOM 2405 N N . LEU B 1 49 ? 12.617 -2.877 -24.109 1 96 49 LEU B N 1
ATOM 2406 C CA . LEU B 1 49 ? 11.617 -1.849 -23.844 1 96 49 LEU B CA 1
ATOM 2407 C C . LEU B 1 49 ? 11.18 -1.169 -25.141 1 96 49 LEU B C 1
ATOM 2409 O O . LEU B 1 49 ? 9.984 -0.964 -25.359 1 96 49 LEU B O 1
ATOM 2413 N N . PHE B 1 50 ? 12.133 -0.821 -25.953 1 95.69 50 PHE B N 1
ATOM 2414 C CA . PHE B 1 50 ? 11.812 -0.185 -27.234 1 95.69 50 PHE B CA 1
ATOM 2415 C C . PHE B 1 50 ? 10.992 -1.118 -28.109 1 95.69 50 PHE B C 1
ATOM 2417 O O . PHE B 1 50 ? 10.109 -0.67 -28.844 1 95.69 50 PHE B O 1
ATOM 2424 N N . GLY B 1 51 ? 11.273 -2.352 -28.109 1 94 51 GLY B N 1
ATOM 2425 C CA . GLY B 1 51 ? 10.469 -3.334 -28.812 1 94 51 GLY B CA 1
ATOM 2426 C C . GLY B 1 51 ? 9.016 -3.357 -28.375 1 94 51 GLY B C 1
ATOM 2427 O O . GLY B 1 51 ? 8.109 -3.357 -29.203 1 94 51 GLY B O 1
ATOM 2428 N N . TRP B 1 52 ? 8.828 -3.334 -27.109 1 93.38 52 TRP B N 1
ATOM 2429 C CA . TRP B 1 52 ? 7.477 -3.342 -26.547 1 93.38 52 TRP B CA 1
ATOM 2430 C C . TRP B 1 52 ? 6.75 -2.039 -26.875 1 93.38 52 TRP B C 1
ATOM 2432 O O . TRP B 1 52 ? 5.543 -2.039 -27.125 1 93.38 52 TRP B O 1
ATOM 2442 N N . LEU B 1 53 ? 7.516 -0.967 -26.953 1 94.94 53 LEU B N 1
ATOM 2443 C CA . LEU B 1 53 ? 6.906 0.341 -27.172 1 94.94 53 LEU B CA 1
ATOM 2444 C C . LEU B 1 53 ? 6.633 0.566 -28.656 1 94.94 53 LEU B C 1
ATOM 2446 O O . LEU B 1 53 ? 5.75 1.35 -29.016 1 94.94 53 LEU B O 1
ATOM 2450 N N . SER B 1 54 ? 7.371 -0.08 -29.5 1 94.25 54 SER B N 1
ATOM 2451 C CA . SER B 1 54 ? 7.215 0.084 -30.938 1 94.25 54 SER B CA 1
ATOM 2452 C C . SER B 1 54 ? 5.902 -0.519 -31.438 1 94.25 54 SER B C 1
ATOM 2454 O O . SER B 1 54 ? 5.309 -0.033 -32.406 1 94.25 54 SER B O 1
ATOM 2456 N N . ASP B 1 55 ? 5.461 -1.558 -30.797 1 92.44 55 ASP B N 1
ATOM 2457 C CA . ASP B 1 55 ? 4.18 -2.18 -31.094 1 92.44 55 ASP B CA 1
ATOM 2458 C C . ASP B 1 55 ? 3.479 -2.645 -29.812 1 92.44 55 ASP B C 1
ATOM 2460 O O . ASP B 1 55 ? 3.33 -3.848 -29.594 1 92.44 55 ASP B O 1
ATOM 2464 N N . PRO B 1 56 ? 2.953 -1.701 -29.203 1 92.06 56 PRO B N 1
ATOM 2465 C CA . PRO B 1 56 ? 2.432 -2.025 -27.875 1 92.06 56 PRO B CA 1
ATOM 2466 C C . PRO B 1 56 ? 1.067 -2.709 -27.922 1 92.06 56 PRO B C 1
ATOM 2468 O O . PRO B 1 56 ? 0.615 -3.27 -26.922 1 92.06 56 PRO B O 1
ATOM 2471 N N . PHE B 1 57 ? 0.414 -2.732 -29.141 1 94.19 57 PHE B N 1
ATOM 2472 C CA . PHE B 1 57 ? -0.95 -3.246 -29.156 1 94.19 57 PHE B CA 1
ATOM 2473 C C . PHE B 1 57 ? -1.079 -4.383 -30.172 1 94.19 57 PHE B C 1
ATOM 2475 O O . PHE B 1 57 ? -2.107 -4.512 -30.844 1 94.19 57 PHE B O 1
ATOM 2482 N N . PHE B 1 58 ? 0.031 -5.125 -30.25 1 90.19 58 PHE B N 1
ATOM 2483 C CA . PHE B 1 58 ? -0.112 -6.316 -31.078 1 90.19 58 PHE B CA 1
ATOM 2484 C C . PHE B 1 58 ? -0.89 -7.402 -30.344 1 90.19 58 PHE B C 1
ATOM 2486 O O . PHE B 1 58 ? -1.005 -7.363 -29.109 1 90.19 58 PHE B O 1
ATOM 2493 N N . ASP B 1 59 ? -1.522 -8.352 -31.047 1 90.06 59 ASP B N 1
ATOM 2494 C CA . ASP B 1 59 ? -2.316 -9.422 -30.469 1 90.06 59 ASP B CA 1
ATOM 2495 C C . ASP B 1 59 ? -2.023 -10.758 -31.156 1 90.06 59 ASP B C 1
ATOM 2497 O O . ASP B 1 59 ? -2.549 -11.039 -32.219 1 90.06 59 ASP B O 1
ATOM 2501 N N . ASN B 1 60 ? -1.142 -11.531 -30.562 1 86 60 ASN B N 1
ATOM 2502 C CA . ASN B 1 60 ? -0.81 -12.844 -31.094 1 86 60 ASN B CA 1
ATOM 2503 C C . ASN B 1 60 ? -1.431 -13.969 -30.266 1 86 60 ASN B C 1
ATOM 2505 O O . ASN B 1 60 ? -0.922 -15.086 -30.25 1 86 60 ASN B O 1
ATOM 2509 N N . GLY B 1 61 ? -2.365 -13.609 -29.453 1 79.19 61 GLY B N 1
ATOM 2510 C CA . GLY B 1 61 ? -3.01 -14.594 -28.594 1 79.19 61 GLY B CA 1
ATOM 2511 C C . GLY B 1 61 ? -2.955 -14.227 -27.125 1 79.19 61 GLY B C 1
ATOM 2512 O O . GLY B 1 61 ? -2.363 -13.211 -26.75 1 79.19 61 GLY B O 1
ATOM 2513 N N . PRO B 1 62 ? -3.562 -15.039 -26.297 1 67.75 62 PRO B N 1
ATOM 2514 C CA . PRO B 1 62 ? -3.766 -14.695 -24.891 1 67.75 62 PRO B CA 1
ATOM 2515 C C . PRO B 1 62 ? -2.453 -14.57 -24.109 1 67.75 62 PRO B C 1
ATOM 2517 O O . PRO B 1 62 ? -2.328 -13.719 -23.234 1 67.75 62 PRO B O 1
ATOM 2520 N N . ASN B 1 63 ? -1.548 -15.328 -24.422 1 75.44 63 ASN B N 1
ATOM 2521 C CA . ASN B 1 63 ? -0.29 -15.305 -23.688 1 75.44 63 ASN B CA 1
ATOM 2522 C C . ASN B 1 63 ? 0.788 -14.531 -24.438 1 75.44 63 ASN B C 1
ATOM 2524 O O . ASN B 1 63 ? 1.966 -14.594 -24.094 1 75.44 63 ASN B O 1
ATOM 2528 N N . ASP B 1 64 ? 0.294 -13.82 -25.5 1 82.56 64 ASP B N 1
ATOM 2529 C CA . ASP B 1 64 ? 1.214 -13.047 -26.328 1 82.56 64 ASP B CA 1
ATOM 2530 C C . ASP B 1 64 ? 0.574 -11.734 -26.781 1 82.56 64 ASP B C 1
ATOM 2532 O O . ASP B 1 64 ? 0.359 -11.516 -27.969 1 82.56 64 ASP B O 1
ATOM 2536 N N . LEU B 1 65 ? 0.353 -10.93 -25.781 1 89 65 LEU B N 1
ATOM 2537 C CA . LEU B 1 65 ? -0.257 -9.625 -26 1 89 65 LEU B CA 1
ATOM 2538 C C . LEU B 1 65 ? 0.765 -8.508 -25.797 1 89 65 LEU B C 1
ATOM 2540 O O . LEU B 1 65 ? 1.68 -8.641 -24.969 1 89 65 LEU B O 1
ATOM 2544 N N . GLY B 1 66 ? 0.545 -7.496 -26.609 1 92.12 66 GLY B N 1
ATOM 2545 C CA . GLY B 1 66 ? 1.367 -6.316 -26.375 1 92.12 66 GLY B CA 1
ATOM 2546 C C . GLY B 1 66 ? 1.23 -5.754 -24.984 1 92.12 66 GLY B C 1
ATOM 2547 O O . GLY B 1 66 ? 0.185 -5.902 -24.344 1 92.12 66 GLY B O 1
ATOM 2548 N N . ILE B 1 67 ? 2.244 -5.152 -24.562 1 94.38 67 ILE B N 1
ATOM 2549 C CA . ILE B 1 67 ? 2.305 -4.656 -23.203 1 94.38 67 ILE B CA 1
ATOM 2550 C C . ILE B 1 67 ? 1.27 -3.551 -23 1 94.38 67 ILE B C 1
ATOM 2552 O O . ILE B 1 67 ? 0.781 -3.336 -21.891 1 94.38 67 ILE B O 1
ATOM 2556 N N . GLY B 1 68 ? 0.877 -2.875 -24.078 1 95.69 68 GLY B N 1
ATOM 2557 C CA . GLY B 1 68 ? -0.136 -1.833 -24.016 1 95.69 68 GLY B CA 1
ATOM 2558 C C . GLY B 1 68 ? -1.506 -2.357 -23.625 1 95.69 68 GLY B C 1
ATOM 2559 O O . GLY B 1 68 ? -2.24 -1.702 -22.891 1 95.69 68 GLY B O 1
ATOM 2560 N N . TRP B 1 69 ? -1.845 -3.561 -24.188 1 94.88 69 TRP B N 1
ATOM 2561 C CA . TRP B 1 69 ? -3.117 -4.18 -23.828 1 94.88 69 TRP B CA 1
ATOM 2562 C C . TRP B 1 69 ? -3.152 -4.531 -22.344 1 94.88 69 TRP B C 1
ATOM 2564 O O . TRP B 1 69 ? -4.148 -4.285 -21.672 1 94.88 69 TRP B O 1
ATOM 2574 N N . ASN B 1 70 ? -2.064 -5.066 -21.922 1 95.88 70 ASN B N 1
ATOM 2575 C CA . ASN B 1 70 ? -1.969 -5.414 -20.5 1 95.88 70 ASN B CA 1
ATOM 2576 C C . ASN B 1 70 ? -2.084 -4.18 -19.609 1 95.88 70 ASN B C 1
ATOM 2578 O O . ASN B 1 70 ? -2.773 -4.203 -18.594 1 95.88 70 ASN B O 1
ATOM 2582 N N . LEU B 1 71 ? -1.458 -3.164 -20.062 1 97.25 71 LEU B N 1
ATOM 2583 C CA . LEU B 1 71 ? -1.502 -1.918 -19.312 1 97.25 71 LEU B CA 1
ATOM 2584 C C . LEU B 1 71 ? -2.918 -1.353 -19.281 1 97.25 71 LEU B C 1
ATOM 2586 O O . LEU B 1 71 ? -3.373 -0.868 -18.234 1 97.25 71 LEU B O 1
ATOM 2590 N N . LEU B 1 72 ? -3.625 -1.408 -20.359 1 97 72 LEU B N 1
ATOM 2591 C CA . LEU B 1 72 ? -4.98 -0.875 -20.438 1 97 72 LEU B CA 1
ATOM 2592 C C . LEU B 1 72 ? -5.93 -1.667 -19.547 1 97 72 LEU B C 1
ATOM 2594 O O . LEU B 1 72 ? -6.836 -1.097 -18.938 1 97 72 LEU B O 1
ATOM 2598 N N . ILE B 1 73 ? -5.719 -2.943 -19.516 1 96.56 73 ILE B N 1
ATOM 2599 C CA . ILE B 1 73 ? -6.512 -3.795 -18.625 1 96.56 73 ILE B CA 1
ATOM 2600 C C . ILE B 1 73 ? -6.309 -3.367 -17.188 1 96.56 73 ILE B C 1
ATOM 2602 O O . ILE B 1 73 ? -7.277 -3.195 -16.438 1 96.56 73 ILE B O 1
ATOM 2606 N N . SER B 1 74 ? -5.059 -3.182 -16.797 1 98.06 74 SER B N 1
ATOM 2607 C CA . SER B 1 74 ? -4.734 -2.748 -15.453 1 98.06 74 SER B CA 1
ATOM 2608 C C . SER B 1 74 ? -5.336 -1.381 -15.148 1 98.06 74 SER B C 1
ATOM 2610 O O . SER B 1 74 ? -5.93 -1.181 -14.086 1 98.06 74 SER B O 1
ATOM 2612 N N . LEU B 1 75 ? -5.223 -0.458 -16.109 1 98.25 75 LEU B N 1
ATOM 2613 C CA . LEU B 1 75 ? -5.73 0.895 -15.914 1 98.25 75 LEU B CA 1
ATOM 2614 C C . LEU B 1 75 ? -7.25 0.894 -15.789 1 98.25 75 LEU B C 1
ATOM 2616 O O . LEU B 1 75 ? -7.816 1.662 -15.008 1 98.25 75 LEU B O 1
ATOM 2620 N N . ARG B 1 76 ? -7.875 0.088 -16.516 1 98.06 76 ARG B N 1
ATOM 2621 C CA . ARG B 1 76 ? -9.328 -0.029 -16.453 1 98.06 76 ARG B CA 1
ATOM 2622 C C . ARG B 1 76 ? -9.773 -0.546 -15.086 1 98.06 76 ARG B C 1
ATOM 2624 O O . ARG B 1 76 ? -10.695 0.004 -14.477 1 98.06 76 ARG B O 1
ATOM 2631 N N . ARG B 1 77 ? -9.164 -1.575 -14.641 1 98.31 77 ARG B N 1
ATOM 2632 C CA . ARG B 1 77 ? -9.477 -2.137 -13.328 1 98.31 77 ARG B CA 1
ATOM 2633 C C . ARG B 1 77 ? -9.281 -1.102 -12.227 1 98.31 77 ARG B C 1
ATOM 2635 O O . ARG B 1 77 ? -10.125 -0.955 -11.344 1 98.31 77 ARG B O 1
ATOM 2642 N N . VAL B 1 78 ? -8.18 -0.399 -12.32 1 98.25 78 VAL B N 1
ATOM 2643 C CA . VAL B 1 78 ? -7.871 0.62 -11.32 1 98.25 78 VAL B CA 1
ATOM 2644 C C . VAL B 1 78 ? -8.914 1.73 -11.375 1 98.25 78 VAL B C 1
ATOM 2646 O O . VAL B 1 78 ? -9.43 2.156 -10.336 1 98.25 78 VAL B O 1
ATOM 2649 N N . ALA B 1 79 ? -9.234 2.15 -12.578 1 98.19 79 ALA B N 1
ATOM 2650 C CA . ALA B 1 79 ? -10.195 3.242 -12.742 1 98.19 79 ALA B CA 1
ATOM 2651 C C . ALA B 1 79 ? -11.555 2.865 -12.164 1 98.19 79 ALA B C 1
ATOM 2653 O O . ALA B 1 79 ? -12.148 3.629 -11.398 1 98.19 79 ALA B O 1
ATOM 2654 N N . ILE B 1 80 ? -12.047 1.722 -12.469 1 98.62 80 ILE B N 1
ATOM 2655 C CA . ILE B 1 80 ? -13.375 1.296 -12.047 1 98.62 80 ILE B CA 1
ATOM 2656 C C . ILE B 1 80 ? -13.391 1.066 -10.539 1 98.62 80 ILE B C 1
ATOM 2658 O O . ILE B 1 80 ? -14.25 1.598 -9.828 1 98.62 80 ILE B O 1
ATOM 2662 N N . GLY B 1 81 ? -12.461 0.296 -10.047 1 98.62 81 GLY B N 1
ATOM 2663 C CA . GLY B 1 81 ? -12.398 0.023 -8.617 1 98.62 81 GLY B CA 1
ATOM 2664 C C . GLY B 1 81 ? -12.219 1.273 -7.781 1 98.62 81 GLY B C 1
ATOM 2665 O O . GLY B 1 81 ? -12.867 1.437 -6.746 1 98.62 81 GLY B O 1
ATOM 2666 N N . TYR B 1 82 ? -11.32 2.125 -8.25 1 98.38 82 TYR B N 1
ATOM 2667 C CA . TYR B 1 82 ? -11.023 3.371 -7.555 1 98.38 82 TYR B CA 1
ATOM 2668 C C . TYR B 1 82 ? -12.242 4.277 -7.512 1 98.38 82 TYR B C 1
ATOM 2670 O O . TYR B 1 82 ? -12.57 4.844 -6.465 1 98.38 82 TYR B O 1
ATOM 2678 N N . LEU B 1 83 ? -12.906 4.43 -8.609 1 98.44 83 LEU B N 1
ATOM 2679 C CA . LEU B 1 83 ? -14.078 5.297 -8.672 1 98.44 83 LEU B CA 1
ATOM 2680 C C . LEU B 1 83 ? -15.211 4.754 -7.809 1 98.44 83 LEU B C 1
ATOM 2682 O O . LEU B 1 83 ? -15.883 5.516 -7.113 1 98.44 83 LEU B O 1
ATOM 2686 N N . LEU B 1 84 ? -15.391 3.502 -7.844 1 98.62 84 LEU B N 1
ATOM 2687 C CA . LEU B 1 84 ? -16.406 2.891 -7 1 98.62 84 LEU B CA 1
ATOM 2688 C C . LEU B 1 84 ? -16.094 3.088 -5.523 1 98.62 84 LEU B C 1
ATOM 2690 O O . LEU B 1 84 ? -16.969 3.379 -4.719 1 98.62 84 LEU B O 1
ATOM 2694 N N . ALA B 1 85 ? -14.844 2.9 -5.18 1 98.69 85 ALA B N 1
ATOM 2695 C CA . ALA B 1 85 ? -14.414 3.115 -3.801 1 98.69 85 ALA B CA 1
ATOM 2696 C C . ALA B 1 85 ? -14.656 4.559 -3.369 1 98.69 85 ALA B C 1
ATOM 2698 O O . ALA B 1 85 ? -15.094 4.812 -2.244 1 98.69 85 ALA B O 1
ATOM 2699 N N . THR B 1 86 ? -14.336 5.469 -4.258 1 98.12 86 THR B N 1
ATOM 2700 C CA . THR B 1 86 ? -14.484 6.891 -3.971 1 98.12 86 THR B CA 1
ATOM 2701 C C . THR B 1 86 ? -15.953 7.238 -3.746 1 98.12 86 THR B C 1
ATOM 2703 O O . THR B 1 86 ? -16.281 7.984 -2.818 1 98.12 86 THR B O 1
ATOM 2706 N N . VAL B 1 87 ? -16.828 6.695 -4.559 1 98.12 87 VAL B N 1
ATOM 2707 C CA . VAL B 1 87 ? -18.266 6.957 -4.48 1 98.12 87 VAL B CA 1
ATOM 2708 C C . VAL B 1 87 ? -18.812 6.441 -3.15 1 98.12 87 VAL B C 1
ATOM 2710 O O . VAL B 1 87 ? -19.75 7.023 -2.59 1 98.12 87 VAL B O 1
ATOM 2713 N N . VAL B 1 88 ? -18.219 5.477 -2.607 1 98.25 88 VAL B N 1
ATOM 2714 C CA . VAL B 1 88 ? -18.656 4.902 -1.342 1 98.25 88 VAL B CA 1
ATOM 2715 C C . VAL B 1 88 ? -17.969 5.617 -0.181 1 98.25 88 VAL B C 1
ATOM 2717 O O . VAL B 1 88 ? -18.609 5.961 0.813 1 98.25 88 VAL B O 1
ATOM 2720 N N . ALA B 1 89 ? -16.719 5.871 -0.296 1 98.56 89 ALA B N 1
ATOM 2721 C CA . ALA B 1 89 ? -15.875 6.367 0.79 1 98.56 89 ALA B CA 1
ATOM 2722 C C . ALA B 1 89 ? -16.266 7.793 1.175 1 98.56 89 ALA B C 1
ATOM 2724 O O . ALA B 1 89 ? -16.312 8.133 2.359 1 98.56 89 ALA B O 1
ATOM 2725 N N . ILE B 1 90 ? -16.531 8.586 0.201 1 97.06 90 ILE B N 1
ATOM 2726 C CA . ILE B 1 90 ? -16.766 10 0.47 1 97.06 90 ILE B CA 1
ATOM 2727 C C . ILE B 1 90 ? -18.078 10.172 1.225 1 97.06 90 ILE B C 1
ATOM 2729 O O . ILE B 1 90 ? -18.109 10.75 2.312 1 97.06 90 ILE B O 1
ATOM 2733 N N . PRO B 1 91 ? -19.25 9.648 0.742 1 96.69 91 PRO B N 1
ATOM 2734 C CA . PRO B 1 91 ? -20.5 9.781 1.506 1 96.69 91 PRO B CA 1
ATOM 2735 C C . PRO B 1 91 ? -20.406 9.141 2.891 1 96.69 91 PRO B C 1
ATOM 2737 O O . PRO B 1 91 ? -20.891 9.719 3.869 1 96.69 91 PRO B O 1
ATOM 2740 N N . LEU B 1 92 ? -19.828 8.016 2.982 1 97.5 92 LEU B N 1
ATOM 2741 C CA . LEU B 1 92 ? -19.672 7.359 4.277 1 97.5 92 LEU B CA 1
ATOM 2742 C C . LEU B 1 92 ? -18.766 8.172 5.191 1 97.5 92 LEU B C 1
ATOM 2744 O O . LEU B 1 92 ? -19.016 8.266 6.395 1 97.5 92 LEU B O 1
ATOM 2748 N N . GLY B 1 93 ? -17.703 8.695 4.621 1 97.62 93 GLY B N 1
ATOM 2749 C CA . GLY B 1 93 ? -16.812 9.562 5.379 1 97.62 93 GLY B CA 1
ATOM 2750 C C . GLY B 1 93 ? -17.5 10.805 5.906 1 97.62 93 GLY B C 1
ATOM 2751 O O . GLY B 1 93 ? -17.234 11.242 7.031 1 97.62 93 GLY B O 1
ATOM 2752 N N . ILE B 1 94 ? -18.312 11.367 5.102 1 95.44 94 ILE B N 1
ATOM 2753 C CA . ILE B 1 94 ? -19.078 12.531 5.523 1 95.44 94 ILE B CA 1
ATOM 2754 C C . ILE B 1 94 ? -19.984 12.148 6.695 1 95.44 94 ILE B C 1
ATOM 2756 O O . ILE B 1 94 ? -20.031 12.852 7.707 1 95.44 94 ILE B O 1
ATOM 2760 N N . ALA B 1 95 ? -20.656 11.039 6.539 1 94.81 95 ALA B N 1
ATOM 2761 C CA . ALA B 1 95 ? -21.547 10.578 7.598 1 94.81 95 ALA B CA 1
ATOM 2762 C C . ALA B 1 95 ? -20.781 10.352 8.898 1 94.81 95 ALA B C 1
ATOM 2764 O O . ALA B 1 95 ? -21.234 10.766 9.969 1 94.81 95 ALA B O 1
ATOM 2765 N N . ILE B 1 96 ? -19.656 9.789 8.859 1 96.25 96 ILE B N 1
ATOM 2766 C CA . ILE B 1 96 ? -18.844 9.469 10.023 1 96.25 96 ILE B C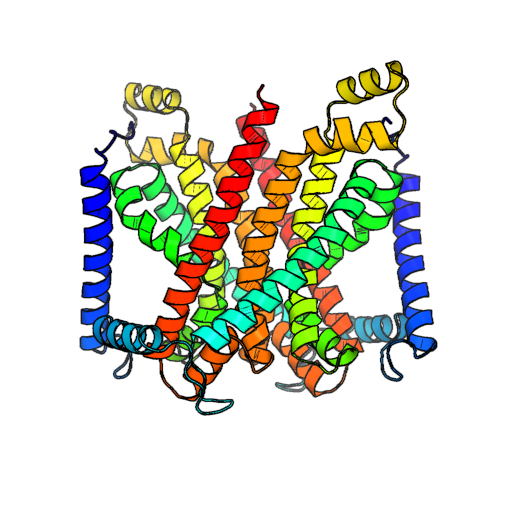A 1
ATOM 2767 C C . ILE B 1 96 ? -18.297 10.75 10.641 1 96.25 96 ILE B C 1
ATOM 2769 O O . ILE B 1 96 ? -18.266 10.891 11.867 1 96.25 96 ILE B O 1
ATOM 2773 N N . GLY B 1 97 ? -17.922 11.656 9.805 1 94.19 97 GLY B N 1
ATOM 2774 C CA . GLY B 1 97 ? -17.359 12.914 10.281 1 94.19 97 GLY B CA 1
ATOM 2775 C C . GLY B 1 97 ? -18.391 13.82 10.914 1 94.19 97 GLY B C 1
ATOM 2776 O O . GLY B 1 97 ? -18.078 14.609 11.805 1 94.19 97 GLY B O 1
ATOM 2777 N N . MET B 1 98 ? -19.625 13.688 10.57 1 91.88 98 MET B N 1
ATOM 2778 C CA . MET B 1 98 ? -20.672 14.617 11.008 1 91.88 98 MET B CA 1
ATOM 2779 C C . MET B 1 98 ? -21.344 14.109 12.281 1 91.88 98 MET B C 1
ATOM 2781 O O . MET B 1 98 ? -21.938 14.891 13.023 1 91.88 98 MET B O 1
ATOM 2785 N N . SER B 1 99 ? -21.297 12.867 12.477 1 91.19 99 SER B N 1
ATOM 2786 C CA . SER B 1 99 ? -22.094 12.273 13.547 1 91.19 99 SER B CA 1
ATOM 2787 C C . SER B 1 99 ? -21.234 11.398 14.453 1 91.19 99 SER B C 1
ATOM 2789 O O . SER B 1 99 ? -20.578 10.461 13.984 1 91.19 99 SER B O 1
ATOM 2791 N N . ALA B 1 100 ? -21.344 11.617 15.695 1 91.19 100 ALA B N 1
ATOM 2792 C CA . ALA B 1 100 ? -20.656 10.781 16.672 1 91.19 100 ALA B CA 1
ATOM 2793 C C . ALA B 1 100 ? -21.219 9.359 16.688 1 91.19 100 ALA B C 1
ATOM 2795 O O . ALA B 1 100 ? -20.484 8.398 16.906 1 91.19 100 ALA B O 1
ATOM 2796 N N . LEU B 1 101 ? -22.453 9.328 16.438 1 92.19 101 LEU B N 1
ATOM 2797 C CA . LEU B 1 101 ? -23.109 8.023 16.391 1 92.19 101 LEU B CA 1
ATOM 2798 C C . LEU B 1 101 ? -22.578 7.203 15.219 1 92.19 101 LEU B C 1
ATOM 2800 O O . LEU B 1 101 ? -22.234 6.031 15.383 1 92.19 101 LEU B O 1
ATOM 2804 N N . ALA B 1 102 ? -22.547 7.84 14.078 1 94.94 102 ALA B N 1
ATOM 2805 C CA . ALA B 1 102 ? -22 7.145 12.914 1 94.94 102 ALA B CA 1
ATOM 2806 C C . ALA B 1 102 ? -20.547 6.738 13.133 1 94.94 102 ALA B C 1
ATOM 2808 O O . ALA B 1 102 ? -20.141 5.629 12.773 1 94.94 102 ALA B O 1
ATOM 2809 N N . SER B 1 103 ? -19.844 7.602 13.68 1 95.38 103 SER B N 1
ATOM 2810 C CA . SER B 1 103 ? -18.453 7.305 13.992 1 95.38 103 SER B CA 1
ATOM 2811 C C . SER B 1 103 ? -18.344 6.082 14.898 1 95.38 103 SER B C 1
ATOM 2813 O O . SER B 1 103 ? -17.516 5.195 14.656 1 95.38 103 SER B O 1
ATOM 2815 N N . SER B 1 104 ? -19.188 5.984 15.875 1 94.69 104 SER B N 1
ATOM 2816 C CA . SER B 1 104 ? -19.141 4.879 16.828 1 94.69 104 SER B CA 1
ATOM 2817 C C . SER B 1 104 ? -19.578 3.572 16.172 1 94.69 104 SER B C 1
ATOM 2819 O O . SER B 1 104 ? -19.078 2.5 16.531 1 94.69 104 SER B O 1
ATOM 2821 N N . ILE B 1 105 ? -20.438 3.664 15.234 1 95.5 105 ILE B N 1
ATOM 2822 C CA . ILE B 1 105 ? -20.953 2.488 14.531 1 95.5 105 ILE B CA 1
ATOM 2823 C C . ILE B 1 105 ? -19.875 1.914 13.625 1 95.5 105 ILE B C 1
ATOM 2825 O O . ILE B 1 105 ? -19.641 0.701 13.609 1 95.5 105 ILE B O 1
ATOM 2829 N N . PHE B 1 106 ? -19.109 2.773 12.984 1 96.75 106 PHE B N 1
ATOM 2830 C CA . PHE B 1 106 ? -18.25 2.303 11.906 1 96.75 106 PHE B CA 1
ATOM 2831 C C . PHE B 1 106 ? -16.797 2.164 12.383 1 96.75 106 PHE B C 1
ATOM 2833 O O . PHE B 1 106 ? -15.992 1.493 11.742 1 96.75 106 PHE B O 1
ATOM 2840 N N . SER B 1 107 ? -16.453 2.727 13.461 1 94.12 107 SER B N 1
ATOM 2841 C CA . SER B 1 107 ? -15.078 2.779 13.961 1 94.12 107 SER B CA 1
ATOM 2842 C C . SER B 1 107 ? -14.492 1.38 14.125 1 94.12 107 SER B C 1
ATOM 2844 O O . SER B 1 107 ? -13.375 1.112 13.68 1 94.12 107 SER B O 1
ATOM 2846 N N . PRO B 1 108 ? -15.234 0.434 14.695 1 94.38 108 PRO B N 1
ATOM 2847 C CA . PRO B 1 108 ? -14.633 -0.891 14.867 1 94.38 108 PRO B CA 1
ATOM 2848 C C . PRO B 1 108 ? -14.32 -1.577 13.539 1 94.38 108 PRO B C 1
ATOM 2850 O O . PRO B 1 108 ? -13.328 -2.309 13.438 1 94.38 108 PRO B O 1
ATOM 2853 N N . PHE B 1 109 ? -15.109 -1.359 12.547 1 95.5 109 PHE B N 1
ATOM 2854 C CA . PHE B 1 109 ? -14.906 -1.969 11.242 1 95.5 109 PHE B CA 1
ATOM 2855 C C . PHE B 1 109 ? -13.719 -1.332 10.523 1 95.5 109 PHE B C 1
ATOM 2857 O O . PHE B 1 109 ? -12.883 -2.035 9.953 1 95.5 109 PHE B O 1
ATOM 2864 N N . VAL B 1 110 ? -13.68 -0.044 10.641 1 95.19 110 VAL B N 1
ATOM 2865 C CA . VAL B 1 110 ? -12.578 0.678 10.016 1 95.19 110 VAL B CA 1
ATOM 2866 C C . VAL B 1 110 ? -11.258 0.252 10.648 1 95.19 110 VAL B C 1
ATOM 2868 O O . VAL B 1 110 ? -10.297 -0.059 9.945 1 95.19 110 VAL B O 1
ATOM 2871 N N . GLN B 1 111 ? -11.25 0.17 11.914 1 92.69 111 GLN B N 1
ATOM 2872 C CA . GLN B 1 111 ? -10.031 -0.158 12.648 1 92.69 111 GLN B CA 1
ATOM 2873 C C . GLN B 1 111 ? -9.578 -1.582 12.344 1 92.69 111 GLN B C 1
ATOM 2875 O O . GLN B 1 111 ? -8.375 -1.84 12.219 1 92.69 111 GLN B O 1
ATOM 2880 N N . LEU B 1 112 ? -10.43 -2.451 12.18 1 93.75 112 LEU B N 1
ATOM 2881 C CA . LEU B 1 112 ? -10.086 -3.857 11.984 1 93.75 112 LEU B CA 1
ATOM 2882 C C . LEU B 1 112 ? -9.742 -4.141 10.531 1 93.75 112 LEU B C 1
ATOM 2884 O O . LEU B 1 112 ? -8.828 -4.914 10.242 1 93.75 112 LEU B O 1
ATOM 2888 N N . LEU B 1 113 ? -10.461 -3.535 9.664 1 95.12 113 LEU B N 1
ATOM 2889 C CA . LEU B 1 113 ? -10.383 -3.938 8.266 1 95.12 113 LEU B CA 1
ATOM 2890 C C . LEU B 1 113 ? -9.32 -3.121 7.527 1 95.12 113 LEU B C 1
ATOM 2892 O O . LEU B 1 113 ? -8.727 -3.6 6.559 1 95.12 113 LEU B O 1
ATOM 2896 N N . LYS B 1 114 ? -9.039 -1.967 7.996 1 95 114 LYS B N 1
ATOM 2897 C CA . LYS B 1 114 ? -8.117 -1.067 7.309 1 95 114 LYS B CA 1
ATOM 2898 C C . LYS B 1 114 ? -6.727 -1.682 7.211 1 95 114 LYS B C 1
ATOM 2900 O O . LYS B 1 114 ? -6.094 -1.629 6.152 1 95 114 LYS B O 1
ATOM 2905 N N . PRO B 1 115 ? -6.277 -2.359 8.242 1 94.69 115 PRO B N 1
ATOM 2906 C CA . PRO B 1 115 ? -4.918 -2.896 8.172 1 94.69 115 PRO B CA 1
ATOM 2907 C C . PRO B 1 115 ? -4.84 -4.199 7.375 1 94.69 115 PRO B C 1
ATOM 2909 O O . PRO B 1 115 ? -3.742 -4.66 7.051 1 94.69 115 PRO B O 1
ATOM 2912 N N . VAL B 1 116 ? -5.922 -4.734 7.07 1 96.5 116 VAL B N 1
ATOM 2913 C CA . VAL B 1 116 ? -5.941 -5.988 6.324 1 96.5 116 VAL B CA 1
ATOM 2914 C C . VAL B 1 116 ? -5.512 -5.734 4.879 1 96.5 116 VAL B C 1
ATOM 2916 O O . VAL B 1 116 ? -6.035 -4.836 4.219 1 96.5 116 VAL B O 1
ATOM 2919 N N . SER B 1 117 ? -4.582 -6.5 4.5 1 96.31 117 SER B N 1
ATOM 2920 C CA . SER B 1 117 ? -4.164 -6.414 3.104 1 96.31 117 SER B CA 1
ATOM 2921 C C . SER B 1 117 ? -5.34 -6.633 2.158 1 96.31 117 SER B C 1
ATOM 2923 O O . SER B 1 117 ? -6.102 -7.59 2.318 1 96.31 117 SER B O 1
ATOM 2925 N N . PRO B 1 118 ? -5.441 -5.781 1.191 1 96.19 118 PRO B N 1
ATOM 2926 C CA . PRO B 1 118 ? -6.512 -6.004 0.219 1 96.19 118 PRO B CA 1
ATOM 2927 C C . PRO B 1 118 ? -6.391 -7.344 -0.5 1 96.19 118 PRO B C 1
ATOM 2929 O O . PRO B 1 118 ? -7.398 -7.926 -0.909 1 96.19 118 PRO B O 1
ATOM 2932 N N . LEU B 1 119 ? -5.184 -7.828 -0.625 1 95.81 119 LEU B N 1
ATOM 2933 C CA . LEU B 1 119 ? -4.98 -9.094 -1.327 1 95.81 119 LEU B CA 1
ATOM 2934 C C . LEU B 1 119 ? -5.512 -10.266 -0.508 1 95.81 119 LEU B C 1
ATOM 2936 O O . LEU B 1 119 ? -5.754 -11.344 -1.047 1 95.81 119 LEU B O 1
ATOM 2940 N N . ALA B 1 120 ? -5.633 -10.07 0.795 1 97.38 120 ALA B N 1
ATOM 2941 C CA . ALA B 1 120 ? -6.211 -11.117 1.632 1 97.38 120 ALA B CA 1
ATOM 2942 C C . ALA B 1 120 ? -7.656 -11.406 1.228 1 97.38 120 ALA B C 1
ATOM 2944 O O . ALA B 1 120 ? -8.18 -12.492 1.502 1 97.38 120 ALA B O 1
ATOM 2945 N N . TRP B 1 121 ? -8.266 -10.492 0.52 1 97.19 121 TRP B N 1
ATOM 2946 C CA . TRP B 1 121 ? -9.664 -10.609 0.107 1 97.19 121 TRP B CA 1
ATOM 2947 C C . TRP B 1 121 ? -9.766 -11.25 -1.275 1 97.19 121 TRP B C 1
ATOM 2949 O O . TRP B 1 121 ? -10.867 -11.547 -1.745 1 97.19 121 TRP B O 1
ATOM 2959 N N . LEU B 1 122 ? -8.672 -11.445 -1.913 1 97.19 122 LEU B N 1
ATOM 2960 C CA . LEU B 1 122 ? -8.664 -11.93 -3.291 1 97.19 122 LEU B CA 1
ATOM 2961 C C . LEU B 1 122 ? -9.375 -13.273 -3.404 1 97.19 122 LEU B C 1
ATOM 2963 O O . LEU B 1 122 ? -10.258 -13.445 -4.246 1 97.19 122 LEU B O 1
ATOM 2967 N N . PRO B 1 123 ? -9.07 -14.227 -2.5 1 96.88 123 PRO B N 1
ATOM 2968 C CA . PRO B 1 123 ? -9.766 -15.516 -2.602 1 96.88 123 PRO B CA 1
ATOM 2969 C C . PRO B 1 123 ? -11.273 -15.383 -2.42 1 96.88 123 PRO B C 1
ATOM 2971 O O . PRO B 1 123 ? -12.047 -16.078 -3.094 1 96.88 123 PRO B O 1
ATOM 2974 N N . ILE B 1 124 ? -11.688 -14.5 -1.528 1 95.94 124 ILE B N 1
ATOM 2975 C CA . ILE B 1 124 ? -13.109 -14.266 -1.302 1 95.94 124 ILE B CA 1
ATOM 2976 C C . ILE B 1 124 ? -13.75 -13.688 -2.564 1 95.94 124 ILE B C 1
ATOM 2978 O O . ILE B 1 124 ? -14.844 -14.094 -2.955 1 95.94 124 ILE B O 1
ATOM 2982 N N . GLY B 1 125 ? -13.07 -12.742 -3.186 1 96.5 125 GLY B N 1
ATOM 2983 C CA . GLY B 1 125 ? -13.547 -12.219 -4.457 1 96.5 125 GLY B CA 1
ATOM 2984 C C . GLY B 1 125 ? -13.664 -13.281 -5.531 1 96.5 125 GLY B C 1
ATOM 2985 O O . GLY B 1 125 ? -14.656 -13.32 -6.266 1 96.5 125 GLY B O 1
ATOM 2986 N N . LEU B 1 126 ? -12.641 -14.117 -5.598 1 96.25 126 LEU B N 1
ATOM 2987 C CA . LEU B 1 126 ? -12.672 -15.203 -6.566 1 96.25 126 LEU B CA 1
ATOM 2988 C C . LEU B 1 126 ? -13.859 -16.125 -6.301 1 96.25 126 LEU B C 1
ATOM 2990 O O . LEU B 1 126 ? -14.5 -16.609 -7.242 1 96.25 126 LEU B O 1
ATOM 2994 N N . PHE B 1 127 ? -14.086 -16.328 -5.062 1 95.5 127 PHE B N 1
ATOM 2995 C CA . PHE B 1 127 ? -15.195 -17.203 -4.684 1 95.5 127 PHE B CA 1
ATOM 2996 C C . PHE B 1 127 ? -16.531 -16.578 -5.055 1 95.5 127 PHE B C 1
ATOM 2998 O O . PHE B 1 127 ? -17.391 -17.234 -5.66 1 95.5 127 PHE B O 1
ATOM 3005 N N . LEU B 1 128 ? -16.734 -15.297 -4.785 1 94.31 128 LEU B N 1
ATOM 3006 C CA . LEU B 1 128 ? -18 -14.602 -4.926 1 94.31 128 LEU B CA 1
ATOM 3007 C C . LEU B 1 128 ? -18.328 -14.344 -6.395 1 94.31 128 LEU B C 1
ATOM 3009 O O . LEU B 1 128 ? -19.484 -14.469 -6.812 1 94.31 128 LEU B O 1
ATOM 3013 N N . PHE B 1 129 ? -17.312 -13.969 -7.164 1 95.5 129 PHE B N 1
ATOM 3014 C CA . PHE B 1 129 ? -17.594 -13.461 -8.5 1 95.5 129 PHE B CA 1
ATOM 3015 C C . PHE B 1 129 ? -17.266 -14.5 -9.562 1 95.5 129 PHE B C 1
ATOM 3017 O O . PHE B 1 129 ? -17.75 -14.43 -10.688 1 95.5 129 PHE B O 1
ATOM 3024 N N . ARG B 1 130 ? -16.375 -15.422 -9.305 1 94.75 130 ARG B N 1
ATOM 3025 C CA . ARG B 1 130 ? -15.93 -16.438 -10.258 1 94.75 130 ARG B CA 1
ATOM 3026 C C . ARG B 1 130 ? -15.461 -15.789 -11.562 1 94.75 130 ARG B C 1
ATOM 3028 O O . ARG B 1 130 ? -15.75 -16.297 -12.648 1 94.75 130 ARG B O 1
ATOM 3035 N N . ASP B 1 131 ? -15 -14.641 -11.328 1 96.44 131 ASP B N 1
ATOM 3036 C CA . ASP B 1 131 ? -14.547 -13.82 -12.445 1 96.44 131 ASP B CA 1
ATOM 3037 C C . ASP B 1 131 ? -13.32 -12.992 -12.062 1 96.44 131 ASP B C 1
ATOM 3039 O O . ASP B 1 131 ? -13.359 -12.234 -11.086 1 96.44 131 ASP B O 1
ATOM 3043 N N . SER B 1 132 ? -12.258 -13.188 -12.844 1 95.38 132 SER B N 1
ATOM 3044 C CA . SER B 1 132 ? -10.992 -12.523 -12.523 1 95.38 132 SER B CA 1
ATOM 3045 C C . SER B 1 132 ? -11.117 -11.016 -12.648 1 95.38 132 SER B C 1
ATOM 3047 O O . SER B 1 132 ? -10.523 -10.273 -11.859 1 95.38 132 SER B O 1
ATOM 3049 N N . GLU B 1 133 ? -11.852 -10.539 -13.664 1 96.75 133 GLU B N 1
ATOM 3050 C CA . GLU B 1 133 ? -12.023 -9.102 -13.867 1 96.75 133 GLU B CA 1
ATOM 3051 C C . GLU B 1 133 ? -12.75 -8.461 -12.688 1 96.75 133 GLU B C 1
ATOM 3053 O O . GLU B 1 133 ? -12.289 -7.461 -12.133 1 96.75 133 GLU B O 1
ATOM 3058 N N . LEU B 1 134 ? -13.852 -9.023 -12.305 1 97.81 134 LEU B N 1
ATOM 3059 C CA . LEU B 1 134 ? -14.641 -8.492 -11.195 1 97.81 134 LEU B CA 1
ATOM 3060 C C . LEU B 1 134 ? -13.867 -8.602 -9.883 1 97.81 134 LEU B C 1
ATOM 3062 O O . LEU B 1 134 ? -13.977 -7.734 -9.016 1 97.81 134 LEU B O 1
ATOM 3066 N N . THR B 1 135 ? -13.117 -9.688 -9.781 1 98.25 135 THR B N 1
ATOM 3067 C CA . THR B 1 135 ? -12.312 -9.875 -8.578 1 98.25 135 THR B CA 1
ATOM 3068 C C . THR B 1 135 ? -11.242 -8.797 -8.469 1 98.25 135 THR B C 1
ATOM 3070 O O . THR B 1 135 ? -11.016 -8.25 -7.391 1 98.25 135 THR B O 1
ATOM 3073 N N . GLY B 1 136 ? -10.586 -8.5 -9.633 1 98.12 136 GLY B N 1
ATOM 3074 C CA . GLY B 1 136 ? -9.609 -7.426 -9.641 1 98.12 136 GLY B CA 1
ATOM 3075 C C . GLY B 1 136 ? -10.188 -6.082 -9.242 1 98.12 136 GLY B C 1
ATOM 3076 O O . GLY B 1 136 ? -9.602 -5.363 -8.43 1 98.12 136 GLY B O 1
ATOM 3077 N N . VAL B 1 137 ? -11.32 -5.77 -9.742 1 98.5 137 VAL B N 1
ATOM 3078 C CA . VAL B 1 137 ? -12.008 -4.52 -9.438 1 98.5 137 VAL B CA 1
ATOM 3079 C C . VAL B 1 137 ? -12.375 -4.48 -7.957 1 98.5 137 VAL B C 1
ATOM 3081 O O . VAL B 1 137 ? -12.219 -3.451 -7.297 1 98.5 137 VAL B O 1
ATOM 3084 N N . PHE B 1 138 ? -12.859 -5.582 -7.465 1 98.44 138 PHE B N 1
ATOM 3085 C CA . PHE B 1 138 ? -13.234 -5.719 -6.066 1 98.44 138 PHE B CA 1
ATOM 3086 C C . PHE B 1 138 ? -12.047 -5.449 -5.152 1 98.44 138 PHE B C 1
ATOM 3088 O O . PHE B 1 138 ? -12.164 -4.699 -4.18 1 98.44 138 PHE B O 1
ATOM 3095 N N . VAL B 1 139 ? -10.906 -6.031 -5.438 1 97.81 139 VAL B N 1
ATOM 3096 C CA . VAL B 1 139 ? -9.695 -5.863 -4.637 1 97.81 139 VAL B CA 1
ATOM 3097 C C . VAL B 1 139 ? -9.266 -4.398 -4.652 1 97.81 139 VAL B C 1
ATOM 3099 O O . VAL B 1 139 ? -8.883 -3.85 -3.615 1 97.81 139 VAL B O 1
ATOM 3102 N N . ILE B 1 140 ? -9.328 -3.711 -5.781 1 98.38 140 ILE B N 1
ATOM 3103 C CA . ILE B 1 140 ? -8.953 -2.307 -5.906 1 98.38 140 ILE B CA 1
ATOM 3104 C C . ILE B 1 140 ? -9.945 -1.437 -5.133 1 98.38 140 ILE B C 1
ATOM 3106 O O . ILE B 1 140 ? -9.555 -0.445 -4.512 1 98.38 140 ILE B O 1
ATOM 3110 N N . LEU B 1 141 ? -11.234 -1.835 -5.203 1 98.38 141 LEU B N 1
ATOM 3111 C CA . LEU B 1 141 ? -12.234 -1.109 -4.43 1 98.38 141 LEU B CA 1
ATOM 3112 C C . LEU B 1 141 ? -11.891 -1.122 -2.945 1 98.38 141 LEU B C 1
ATOM 3114 O O . LEU B 1 141 ? -11.867 -0.072 -2.299 1 98.38 141 LEU B O 1
ATOM 3118 N N . ILE B 1 142 ? -11.547 -2.256 -2.436 1 97.19 142 ILE B N 1
ATOM 3119 C CA . ILE B 1 142 ? -11.227 -2.404 -1.021 1 97.19 142 ILE B CA 1
ATOM 3120 C C . ILE B 1 142 ? -9.961 -1.609 -0.692 1 97.19 142 ILE B C 1
ATOM 3122 O O . ILE B 1 142 ? -9.898 -0.94 0.342 1 97.19 142 ILE B O 1
ATOM 3126 N N . SER B 1 143 ? -9 -1.667 -1.592 1 94.81 143 SER B N 1
ATOM 3127 C CA . SER B 1 143 ? -7.711 -1.009 -1.395 1 94.81 143 SER B CA 1
ATOM 3128 C C . SER B 1 143 ? -7.867 0.507 -1.335 1 94.81 143 SER B C 1
ATOM 3130 O O . SER B 1 143 ? -7.113 1.188 -0.634 1 94.81 143 SER B O 1
ATOM 3132 N N . SER B 1 144 ? -8.789 1.008 -2.021 1 96.88 144 SER B N 1
ATOM 3133 C CA . SER B 1 144 ? -8.906 2.451 -2.207 1 96.88 144 SER B CA 1
ATOM 3134 C C . SER B 1 144 ? -9.906 3.055 -1.225 1 96.88 144 SER B C 1
ATOM 3136 O O . SER B 1 144 ? -10.023 4.277 -1.127 1 96.88 144 SER B O 1
ATOM 3138 N N . LEU B 1 145 ? -10.562 2.271 -0.501 1 98 145 LEU B N 1
ATOM 3139 C CA . LEU B 1 145 ? -11.688 2.709 0.318 1 98 145 LEU B CA 1
ATOM 3140 C C . LEU B 1 145 ? -11.203 3.479 1.541 1 98 145 LEU B C 1
ATOM 3142 O O . LEU B 1 145 ? -11.688 4.582 1.816 1 98 145 LEU B O 1
ATOM 3146 N N . TRP B 1 146 ? -10.188 3.068 2.162 1 96.81 146 TRP B N 1
ATOM 3147 C CA . TRP B 1 146 ? -9.93 3.416 3.555 1 96.81 146 TRP B CA 1
ATOM 3148 C C . TRP B 1 146 ? -9.273 4.789 3.66 1 96.81 146 TRP B C 1
ATOM 3150 O O . TRP B 1 146 ? -9.711 5.637 4.438 1 96.81 146 TRP B O 1
ATOM 3160 N N . PRO B 1 147 ? -8.227 5.086 2.891 1 95.62 147 PRO B N 1
ATOM 3161 C CA . PRO B 1 147 ? -7.637 6.418 3.014 1 95.62 147 PRO B CA 1
ATOM 3162 C C . PRO B 1 147 ? -8.625 7.539 2.682 1 95.62 147 PRO B C 1
ATOM 3164 O O . PRO B 1 147 ? -8.688 8.539 3.398 1 95.62 147 PRO B O 1
ATOM 3167 N N . THR B 1 148 ? -9.367 7.332 1.635 1 97.62 148 THR B N 1
ATOM 3168 C CA . THR B 1 148 ? -10.352 8.336 1.262 1 97.62 148 THR B CA 1
ATOM 3169 C C . THR B 1 148 ? -11.414 8.492 2.352 1 97.62 148 THR B C 1
ATOM 3171 O O . THR B 1 148 ? -11.789 9.609 2.709 1 97.62 148 THR B O 1
ATOM 3174 N N . LEU B 1 149 ? -11.828 7.426 2.887 1 98.31 149 LEU B N 1
ATOM 3175 C CA . LEU B 1 149 ? -12.844 7.422 3.932 1 98.31 149 LEU B CA 1
ATOM 3176 C C . LEU B 1 149 ? -12.344 8.148 5.176 1 98.31 149 LEU B C 1
ATOM 3178 O O . LEU B 1 149 ? -13.023 9.039 5.691 1 98.31 149 LEU B O 1
ATOM 3182 N N . ILE B 1 150 ? -11.18 7.836 5.617 1 96.94 150 ILE B N 1
ATOM 3183 C CA . ILE B 1 150 ? -10.625 8.359 6.863 1 96.94 150 ILE B CA 1
ATOM 3184 C C . ILE B 1 150 ? -10.328 9.852 6.707 1 96.94 150 ILE B C 1
ATOM 3186 O O . ILE B 1 150 ? -10.656 10.648 7.586 1 96.94 150 ILE B O 1
ATOM 3190 N N . ASN B 1 151 ? -9.75 10.227 5.559 1 96.31 151 ASN B N 1
ATOM 3191 C CA . ASN B 1 151 ? -9.43 11.633 5.324 1 96.31 151 ASN B CA 1
ATOM 3192 C C . ASN B 1 151 ? -10.695 12.469 5.172 1 96.31 151 ASN B C 1
ATOM 3194 O O . ASN B 1 151 ? -10.742 13.617 5.613 1 96.31 151 ASN B O 1
ATOM 3198 N N . THR B 1 152 ? -11.648 11.852 4.551 1 97.5 152 THR B N 1
ATOM 3199 C CA . THR B 1 152 ? -12.922 12.547 4.43 1 97.5 152 THR B CA 1
ATOM 3200 C C . THR B 1 152 ? -13.555 12.766 5.805 1 97.5 152 THR B C 1
ATOM 3202 O O . THR B 1 152 ? -13.961 13.883 6.137 1 97.5 152 THR B O 1
ATOM 3205 N N . ALA B 1 153 ? -13.625 11.758 6.605 1 97.38 153 ALA B N 1
ATOM 3206 C CA . ALA B 1 153 ? -14.188 11.859 7.945 1 97.38 153 ALA B CA 1
ATOM 3207 C C . ALA B 1 153 ? -13.43 12.891 8.781 1 97.38 153 ALA B C 1
ATOM 3209 O O . ALA B 1 153 ? -14.039 13.695 9.492 1 97.38 153 ALA B O 1
ATOM 3210 N N . PHE B 1 154 ? -12.172 12.844 8.648 1 95.38 154 PHE B N 1
ATOM 3211 C CA . PHE B 1 154 ? -11.32 13.773 9.383 1 95.38 154 PHE B CA 1
ATOM 3212 C C . PHE B 1 154 ? -11.586 15.211 8.945 1 95.38 154 PHE B C 1
ATOM 3214 O O . PHE B 1 154 ? -11.75 16.094 9.781 1 95.38 154 PHE B O 1
ATOM 3221 N N . GLY B 1 155 ? -11.57 15.43 7.641 1 95.06 155 GLY B N 1
ATOM 3222 C CA . GLY B 1 155 ? -11.828 16.766 7.121 1 95.06 155 GLY B CA 1
ATOM 3223 C C . GLY B 1 155 ? -13.172 17.312 7.543 1 95.06 155 GLY B C 1
ATOM 3224 O O . GLY B 1 155 ? -13.281 18.484 7.926 1 95.06 155 GLY B O 1
ATOM 3225 N N . VAL B 1 156 ? -14.117 16.516 7.531 1 94.94 156 VAL B N 1
ATOM 3226 C CA . VAL B 1 156 ? -15.477 16.906 7.875 1 94.94 156 VAL B CA 1
ATOM 3227 C C . VAL B 1 156 ? -15.578 17.172 9.375 1 94.94 156 VAL B C 1
ATOM 3229 O O . VAL B 1 156 ? -16.188 18.156 9.805 1 94.94 156 VAL B O 1
ATOM 3232 N N . ALA B 1 157 ? -14.969 16.344 10.156 1 94.25 157 ALA B N 1
ATOM 3233 C CA . ALA B 1 157 ? -15.039 16.453 11.609 1 94.25 157 ALA B CA 1
ATOM 3234 C C . ALA B 1 157 ? -14.297 17.703 12.102 1 94.25 157 ALA B C 1
ATOM 3236 O O . ALA B 1 157 ? -14.57 18.203 13.195 1 94.25 157 ALA B O 1
ATOM 3237 N N . ASN B 1 158 ? -13.445 18.203 11.297 1 93.38 158 ASN B N 1
ATOM 3238 C CA . ASN B 1 158 ? -12.602 19.297 11.773 1 93.38 158 ASN B CA 1
ATOM 3239 C C . ASN B 1 158 ? -12.969 20.609 11.109 1 93.38 158 ASN B C 1
ATOM 3241 O O . ASN B 1 158 ? -12.203 21.578 11.164 1 93.38 158 ASN B O 1
ATOM 3245 N N . VAL B 1 159 ? -14.078 20.609 10.555 1 91.38 159 VAL B N 1
ATOM 3246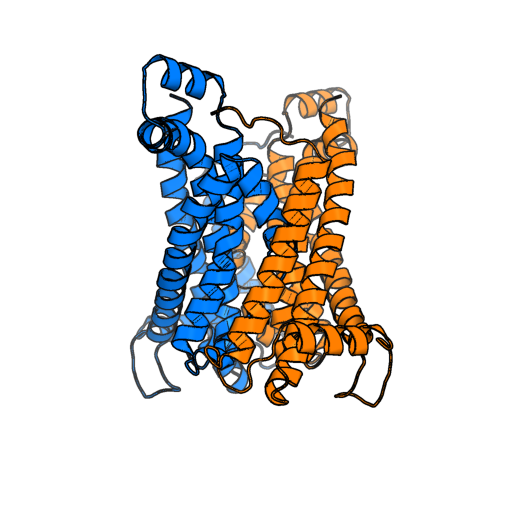 C CA . VAL B 1 159 ? -14.562 21.875 10.008 1 91.38 159 VAL B CA 1
ATOM 3247 C C . VAL B 1 159 ? -14.836 22.859 11.141 1 91.38 159 VAL B C 1
ATOM 3249 O O . VAL B 1 159 ? -15.383 22.5 12.18 1 91.38 159 VAL B O 1
ATOM 3252 N N . ASN B 1 160 ? -14.414 24.062 10.969 1 89 160 ASN B N 1
ATOM 3253 C CA . ASN B 1 160 ? -14.602 25.109 11.969 1 89 160 ASN B CA 1
ATOM 3254 C C . ASN B 1 160 ? -16.062 25.25 12.375 1 89 160 ASN B C 1
ATOM 3256 O O . ASN B 1 160 ? -16.922 25.531 11.523 1 89 160 ASN B O 1
ATOM 3260 N N . PRO B 1 161 ? -16.25 25.109 13.617 1 86.38 161 PRO B N 1
ATOM 3261 C CA . PRO B 1 161 ? -17.641 25.203 14.102 1 86.38 161 PRO B CA 1
ATOM 3262 C C . PRO B 1 161 ? -18.281 26.547 13.812 1 86.38 161 PRO B C 1
ATOM 3264 O O . PRO B 1 161 ? -19.5 26.656 13.703 1 86.38 161 PRO B O 1
ATOM 3267 N N . ASP B 1 162 ? -17.438 27.5 13.68 1 86.75 162 ASP B N 1
ATOM 3268 C CA . ASP B 1 162 ? -17.969 28.828 13.422 1 86.75 162 ASP B CA 1
ATOM 3269 C C . ASP B 1 162 ? -18.672 28.891 12.07 1 86.75 162 ASP B C 1
ATOM 3271 O O . ASP B 1 162 ? -19.672 29.594 11.914 1 86.75 162 ASP B O 1
ATOM 3275 N N . PHE B 1 163 ? -18.141 28.172 11.133 1 84.62 163 PHE B N 1
ATOM 3276 C CA . PHE B 1 163 ? -18.781 28.109 9.82 1 84.62 163 PHE B CA 1
ATOM 3277 C C . PHE B 1 163 ? -20.141 27.422 9.898 1 84.62 163 PHE B C 1
ATOM 3279 O O . PHE B 1 163 ? -21.062 27.797 9.188 1 84.62 163 PHE B O 1
ATOM 3286 N N . LEU B 1 164 ? -20.203 26.547 10.805 1 84.19 164 LEU B N 1
ATOM 3287 C CA . LEU B 1 164 ? -21.453 25.797 10.961 1 84.19 164 LEU B CA 1
ATOM 3288 C C . LEU B 1 164 ? -22.5 26.641 11.672 1 84.19 164 LEU B C 1
ATOM 3290 O O . LEU B 1 164 ? -23.688 26.609 11.305 1 84.19 164 LEU B O 1
ATOM 3294 N N . LYS B 1 165 ? -22 27.344 12.617 1 84.81 165 LYS B N 1
ATOM 3295 C CA . LYS B 1 165 ? -22.906 28.234 13.328 1 84.81 165 LYS B CA 1
ATOM 3296 C C . LYS B 1 165 ? -23.484 29.297 12.398 1 84.81 165 LYS B C 1
ATOM 3298 O O . LYS B 1 165 ? -24.672 29.609 12.469 1 84.81 165 LYS B O 1
ATOM 3303 N N . VAL B 1 166 ? -22.609 29.781 11.633 1 85.31 166 VAL B N 1
ATOM 3304 C CA . VAL B 1 166 ? -23.031 30.828 10.695 1 85.31 166 VAL B CA 1
ATOM 3305 C C . VAL B 1 166 ? -24.047 30.25 9.719 1 85.31 166 VAL B C 1
ATOM 3307 O O . VAL B 1 166 ? -25.062 30.906 9.422 1 85.31 166 VAL B O 1
ATOM 3310 N N . SER B 1 167 ? -23.812 29.109 9.258 1 86.19 167 SER B N 1
ATOM 3311 C CA . SER B 1 167 ? -24.734 28.469 8.328 1 86.19 167 SER B CA 1
ATOM 3312 C C . SER B 1 167 ? -26.094 28.234 8.969 1 86.19 167 SER B C 1
ATOM 3314 O O . SER B 1 167 ? -27.125 28.438 8.328 1 86.19 167 SER B O 1
ATOM 3316 N N . GLN B 1 168 ? -26.062 27.875 10.188 1 83.25 168 GLN B N 1
ATOM 3317 C CA . GLN B 1 168 ? -27.297 27.641 10.922 1 83.25 168 GLN B CA 1
ATOM 3318 C C . GLN B 1 168 ? -28.062 28.938 11.156 1 83.25 168 GLN B C 1
ATOM 3320 O O . GLN B 1 168 ? -29.297 28.969 11.078 1 83.25 168 GLN B O 1
ATOM 3325 N N . SER B 1 169 ? -27.297 29.875 11.414 1 88.56 169 SER B N 1
ATOM 3326 C CA . SER B 1 169 ? -27.922 31.172 11.664 1 88.56 169 SER B CA 1
ATOM 3327 C C . SER B 1 169 ? -28.594 31.703 10.398 1 88.56 169 SER B C 1
ATOM 3329 O O . SER B 1 169 ? -29.562 32.469 10.477 1 88.56 169 SER B O 1
ATOM 3331 N N . LEU B 1 170 ? -28.125 31.359 9.25 1 89.94 170 LEU B N 1
ATOM 3332 C CA . LEU B 1 170 ? -28.656 31.812 7.969 1 89.94 170 LEU B CA 1
ATOM 3333 C C . LEU B 1 170 ? -29.812 30.922 7.516 1 89.94 170 LEU B C 1
ATOM 3335 O O . LEU B 1 170 ? -30.391 31.141 6.449 1 89.94 170 LEU B O 1
ATOM 3339 N N . GLY B 1 171 ? -30.141 30 8.328 1 88.69 171 GLY B N 1
ATOM 3340 C CA . GLY B 1 171 ? -31.266 29.109 8.047 1 88.69 171 GLY B CA 1
ATOM 3341 C C . GLY B 1 171 ? -30.953 28.062 7.008 1 88.69 171 GLY B C 1
ATOM 3342 O O . GLY B 1 171 ? -31.844 27.578 6.316 1 88.69 171 GLY B O 1
ATOM 3343 N N . ALA B 1 172 ? -29.75 27.797 6.809 1 87.06 172 ALA B N 1
ATOM 3344 C CA . ALA B 1 172 ? -29.359 26.797 5.812 1 87.06 172 ALA B CA 1
ATOM 3345 C C . ALA B 1 172 ? -29.812 25.406 6.234 1 87.06 172 ALA B C 1
ATOM 3347 O O . ALA B 1 172 ? -29.75 25.047 7.418 1 87.06 172 ALA B O 1
ATOM 3348 N N . SER B 1 173 ? -30.359 24.672 5.23 1 90.62 173 SER B N 1
ATOM 3349 C CA . SER B 1 173 ? -30.703 23.281 5.48 1 90.62 173 SER B CA 1
ATOM 3350 C C . SER B 1 173 ? -29.453 22.438 5.691 1 90.62 173 SER B C 1
ATOM 3352 O O . SER B 1 173 ? -28.344 22.875 5.406 1 90.62 173 SER B O 1
ATOM 3354 N N . ARG B 1 174 ? -29.672 21.234 6.27 1 86.06 174 ARG B N 1
ATOM 3355 C CA . ARG B 1 174 ? -28.562 20.312 6.504 1 86.06 174 ARG B CA 1
ATOM 3356 C C . ARG B 1 174 ? -27.828 20 5.203 1 86.06 174 ARG B C 1
ATOM 3358 O O . ARG B 1 174 ? -26.594 19.984 5.164 1 86.06 174 ARG B O 1
ATOM 3365 N N . TRP B 1 175 ? -28.594 19.812 4.211 1 90.31 175 TRP B N 1
ATOM 3366 C CA . TRP B 1 175 ? -28.016 19.453 2.916 1 90.31 175 TRP B CA 1
ATOM 3367 C C . TRP B 1 175 ? -27.266 20.641 2.314 1 90.31 175 TRP B C 1
ATOM 3369 O O . TRP B 1 175 ? -26.188 20.453 1.72 1 90.31 175 TRP B O 1
ATOM 3379 N N . ARG B 1 176 ? -27.766 21.797 2.486 1 89.75 176 ARG B N 1
ATOM 3380 C CA . ARG B 1 176 ? -27.078 22.984 1.998 1 89.75 176 ARG B CA 1
ATOM 3381 C C . ARG B 1 176 ? -25.781 23.234 2.764 1 89.75 176 ARG B C 1
ATOM 3383 O O . ARG B 1 176 ? -24.781 23.641 2.178 1 89.75 176 ARG B O 1
ATOM 3390 N N . THR B 1 177 ? -25.906 22.984 4.027 1 89.06 177 THR B N 1
ATOM 3391 C CA . THR B 1 177 ? -24.719 23.141 4.859 1 89.06 177 THR B CA 1
ATOM 3392 C C . THR B 1 177 ? -23.625 22.156 4.445 1 89.06 177 THR B C 1
ATOM 3394 O O . THR B 1 177 ? -22.453 22.516 4.352 1 89.06 177 THR B O 1
ATOM 3397 N N . ILE B 1 178 ? -24.016 20.953 4.109 1 89.44 178 ILE B N 1
ATOM 3398 C CA . ILE B 1 178 ? -23.078 19.922 3.711 1 89.44 178 ILE B CA 1
ATOM 3399 C C . ILE B 1 178 ? -22.438 20.281 2.369 1 89.44 178 ILE B C 1
ATOM 3401 O O . ILE B 1 178 ? -21.219 20.281 2.232 1 89.44 178 ILE B O 1
ATOM 3405 N N . LEU B 1 179 ? -23.172 20.688 1.479 1 90.69 179 LEU B N 1
ATOM 3406 C CA . LEU B 1 179 ? -22.719 20.875 0.106 1 90.69 179 LEU B CA 1
ATOM 3407 C C . LEU B 1 179 ? -21.969 22.203 -0.045 1 90.69 179 LEU B C 1
ATOM 3409 O O . LEU B 1 179 ? -21.016 22.297 -0.824 1 90.69 179 LEU B O 1
ATOM 3413 N N . LYS B 1 180 ? -22.281 23.203 0.812 1 90.69 180 LYS B N 1
ATOM 3414 C CA . LYS B 1 180 ? -21.766 24.531 0.559 1 90.69 180 LYS B CA 1
ATOM 3415 C C . LYS B 1 180 ? -20.75 24.938 1.63 1 90.69 180 LYS B C 1
ATOM 3417 O O . LYS B 1 180 ? -19.984 25.891 1.439 1 90.69 180 LYS B O 1
ATOM 3422 N N . VAL B 1 181 ? -20.781 24.281 2.668 1 89.75 181 VAL B N 1
ATOM 3423 C CA . VAL B 1 181 ? -19.891 24.703 3.746 1 89.75 181 VAL B CA 1
ATOM 3424 C C . VAL B 1 181 ? -18.938 23.562 4.098 1 89.75 181 VAL B C 1
ATOM 3426 O O . VAL B 1 181 ? -17.719 23.703 3.92 1 89.75 181 VAL B O 1
ATOM 3429 N N . ILE B 1 182 ? -19.5 22.438 4.41 1 90.69 182 ILE B N 1
ATOM 3430 C CA . ILE B 1 182 ? -18.688 21.344 4.945 1 90.69 182 ILE B CA 1
ATOM 3431 C C . ILE B 1 182 ? -17.812 20.766 3.842 1 90.69 182 ILE B C 1
ATOM 3433 O O . ILE B 1 182 ? -16.594 20.625 4.016 1 90.69 182 ILE B O 1
ATOM 3437 N N . LEU B 1 183 ? -18.391 20.469 2.707 1 91.62 183 LEU B N 1
ATOM 3438 C CA . LEU B 1 183 ? -17.672 19.797 1.632 1 91.62 183 LEU B CA 1
ATOM 3439 C C . LEU B 1 183 ? -16.547 20.672 1.097 1 91.62 183 LEU B C 1
ATOM 3441 O O . LEU B 1 183 ? -15.406 20.203 0.95 1 91.62 183 LEU B O 1
ATOM 3445 N N . PRO B 1 184 ? -16.859 21.922 0.852 1 91.19 184 PRO B N 1
ATOM 3446 C CA . PRO B 1 184 ? -15.758 22.781 0.402 1 91.19 184 PRO B CA 1
ATOM 3447 C C . PRO B 1 184 ? -14.641 22.906 1.438 1 91.19 184 PRO B C 1
ATOM 3449 O O . PRO B 1 184 ? -13.461 22.938 1.082 1 91.19 184 PRO B O 1
ATOM 3452 N N . ALA B 1 185 ? -14.992 22.969 2.668 1 91 185 ALA B N 1
ATOM 3453 C CA . ALA B 1 185 ? -14.008 23.109 3.736 1 91 185 ALA B CA 1
ATOM 3454 C C . ALA B 1 185 ? -13.188 21.828 3.891 1 91 185 ALA B C 1
ATOM 3456 O O . ALA B 1 185 ? -12.008 21.875 4.258 1 91 185 ALA B O 1
ATOM 3457 N N . ALA B 1 186 ? -13.758 20.703 3.564 1 94.62 186 ALA B N 1
ATOM 3458 C CA . ALA B 1 186 ? -13.109 19.406 3.756 1 94.62 186 ALA B CA 1
ATOM 3459 C C . ALA B 1 186 ? -12.406 18.953 2.48 1 94.62 186 ALA B C 1
ATOM 3461 O O . ALA B 1 186 ? -11.719 17.922 2.475 1 94.62 186 ALA B O 1
ATOM 3462 N N . LEU B 1 187 ? -12.539 19.688 1.419 1 93.88 187 LEU B N 1
ATOM 3463 C CA . LEU B 1 187 ? -12.109 19.281 0.085 1 93.88 187 LEU B CA 1
ATOM 3464 C C . LEU B 1 187 ? -10.617 18.984 0.063 1 93.88 187 LEU B C 1
ATOM 3466 O O . LEU B 1 187 ? -10.188 17.969 -0.496 1 93.88 187 LEU B O 1
ATOM 3470 N N . PRO B 1 188 ? -9.781 19.828 0.722 1 92.44 188 PRO B N 1
ATOM 3471 C CA . PRO B 1 188 ? -8.352 19.516 0.706 1 92.44 188 PRO B CA 1
ATOM 3472 C C . PRO B 1 188 ? -8.031 18.172 1.349 1 92.44 188 PRO B C 1
ATOM 3474 O O . PRO B 1 188 ? -7.223 17.406 0.821 1 92.44 188 PRO B O 1
ATOM 3477 N N . SER B 1 189 ? -8.75 17.891 2.414 1 94.25 189 SER B N 1
ATOM 3478 C CA . SER B 1 189 ? -8.562 16.609 3.094 1 94.25 189 SER B CA 1
ATOM 3479 C C . SER B 1 189 ? -9.07 15.453 2.246 1 94.25 189 SER B C 1
ATOM 3481 O O . SER B 1 189 ? -8.453 14.391 2.203 1 94.25 189 SER B O 1
ATOM 3483 N N . ILE B 1 190 ? -10.156 15.664 1.592 1 96.06 190 ILE B N 1
ATOM 3484 C CA . ILE B 1 190 ? -10.742 14.641 0.734 1 96.06 190 ILE B CA 1
ATOM 3485 C C . ILE B 1 190 ? -9.789 14.328 -0.418 1 96.06 190 ILE B C 1
ATOM 3487 O O . ILE B 1 190 ? -9.508 13.164 -0.701 1 96.06 190 ILE B O 1
ATOM 3491 N N . ILE B 1 191 ? -9.219 15.359 -1.02 1 94.38 191 ILE B N 1
ATOM 3492 C CA . ILE B 1 191 ? -8.32 15.188 -2.16 1 94.38 191 ILE B CA 1
ATOM 3493 C C . ILE B 1 191 ? -7.039 14.5 -1.71 1 94.38 191 ILE B C 1
ATOM 3495 O O . ILE B 1 191 ? -6.504 13.648 -2.424 1 94.38 191 ILE B O 1
ATOM 3499 N N . ALA B 1 192 ? -6.543 14.82 -0.52 1 92.12 192 ALA B N 1
ATOM 3500 C CA . ALA B 1 192 ? -5.363 14.156 0.024 1 92.12 192 ALA B CA 1
ATOM 3501 C C . ALA B 1 192 ? -5.602 12.656 0.185 1 92.12 192 ALA B C 1
ATOM 3503 O O . ALA B 1 192 ? -4.746 11.844 -0.164 1 92.12 192 ALA B O 1
ATOM 3504 N N . GLY B 1 193 ? -6.801 12.328 0.682 1 94.75 193 GLY B N 1
ATOM 3505 C CA . GLY B 1 193 ? -7.172 10.93 0.812 1 94.75 193 GLY B CA 1
ATOM 3506 C C . GLY B 1 193 ? -7.297 10.219 -0.521 1 94.75 193 GLY B C 1
ATOM 3507 O O . GLY B 1 193 ? -6.859 9.078 -0.666 1 94.75 193 GLY B O 1
ATOM 3508 N N . MET B 1 194 ? -7.832 10.906 -1.452 1 95.94 194 MET B N 1
ATOM 3509 C CA . MET B 1 194 ? -7.992 10.352 -2.793 1 95.94 194 MET B CA 1
ATOM 3510 C C . MET B 1 194 ? -6.637 10.094 -3.441 1 95.94 194 MET B C 1
ATOM 3512 O O . MET B 1 194 ? -6.449 9.078 -4.117 1 95.94 194 MET B O 1
ATOM 3516 N N . ARG B 1 195 ? -5.746 10.977 -3.238 1 94.31 195 ARG B N 1
ATOM 3517 C CA . ARG B 1 195 ? -4.406 10.812 -3.797 1 94.31 195 ARG B CA 1
ATOM 3518 C C . ARG B 1 195 ? -3.705 9.602 -3.186 1 94.31 195 ARG B C 1
ATOM 3520 O O . ARG B 1 195 ? -3.109 8.797 -3.902 1 94.31 195 ARG B O 1
ATOM 3527 N N . ILE B 1 196 ? -3.83 9.453 -1.91 1 92.44 196 ILE B N 1
ATOM 3528 C CA . ILE B 1 196 ? -3.23 8.32 -1.219 1 92.44 196 ILE B CA 1
ATOM 3529 C C . ILE B 1 196 ? -3.855 7.02 -1.722 1 92.44 196 ILE B C 1
ATOM 3531 O O . ILE B 1 196 ? -3.146 6.055 -2.014 1 92.44 196 ILE B O 1
ATOM 3535 N N . SER B 1 197 ? -5.152 7.043 -1.874 1 96.81 197 SER B N 1
ATOM 3536 C CA . SER B 1 197 ? -5.875 5.863 -2.342 1 96.81 197 SER B CA 1
ATOM 3537 C C . SER B 1 197 ? -5.434 5.469 -3.748 1 96.81 197 SER B C 1
ATOM 3539 O O . SER B 1 197 ? -5.34 4.281 -4.062 1 96.81 197 SER B O 1
ATOM 3541 N N . MET B 1 198 ? -5.223 6.449 -4.539 1 96.12 198 MET B N 1
ATOM 3542 C CA . MET B 1 198 ? -4.785 6.16 -5.902 1 96.12 198 MET B CA 1
ATOM 3543 C C . MET B 1 198 ? -3.416 5.484 -5.902 1 96.12 198 MET B C 1
ATOM 3545 O O . MET B 1 198 ? -3.188 4.535 -6.652 1 96.12 198 MET B O 1
ATOM 3549 N N . GLY B 1 199 ? -2.521 6.02 -5.125 1 94.12 199 GLY B N 1
ATOM 3550 C CA . GLY B 1 199 ? -1.215 5.395 -5 1 94.12 199 GLY B CA 1
ATOM 3551 C C . GLY B 1 199 ? -1.288 3.947 -4.551 1 94.12 199 GLY B C 1
ATOM 3552 O O . GLY B 1 199 ? -0.595 3.086 -5.098 1 94.12 199 GLY B O 1
ATOM 3553 N N . ILE B 1 200 ? -2.166 3.697 -3.635 1 94.38 200 ILE B N 1
ATOM 3554 C CA . ILE B 1 200 ? -2.322 2.348 -3.104 1 94.38 200 ILE B CA 1
ATOM 3555 C C . ILE B 1 200 ? -2.949 1.444 -4.164 1 94.38 200 ILE B C 1
ATOM 3557 O O . ILE B 1 200 ? -2.525 0.3 -4.344 1 94.38 200 ILE B O 1
ATOM 3561 N N . ALA B 1 201 ? -3.938 1.997 -4.816 1 97.31 201 ALA B N 1
ATOM 3562 C CA . ALA B 1 201 ? -4.598 1.231 -5.871 1 97.31 201 ALA B CA 1
ATOM 3563 C C . ALA B 1 201 ? -3.596 0.78 -6.93 1 97.31 201 ALA B C 1
ATOM 3565 O O . ALA B 1 201 ? -3.609 -0.379 -7.352 1 97.31 201 ALA B O 1
ATOM 3566 N N . TRP B 1 202 ? -2.75 1.668 -7.32 1 96.62 202 TRP B N 1
ATOM 3567 C CA . TRP B 1 202 ? -1.751 1.375 -8.344 1 96.62 202 TRP B CA 1
ATOM 3568 C C . TRP B 1 202 ? -0.733 0.359 -7.836 1 96.62 202 TRP B C 1
ATOM 3570 O O . TRP B 1 202 ? -0.312 -0.53 -8.578 1 96.62 202 TRP B O 1
ATOM 3580 N N . LEU B 1 203 ? -0.393 0.439 -6.641 1 94.31 203 LEU B N 1
ATOM 3581 C CA . LEU B 1 203 ? 0.539 -0.493 -6.016 1 94.31 203 LEU B CA 1
ATOM 3582 C C . LEU B 1 203 ? -0.056 -1.896 -5.949 1 94.31 203 LEU B C 1
ATOM 3584 O O . LEU B 1 203 ? 0.63 -2.881 -6.234 1 94.31 203 LEU B O 1
ATOM 3588 N N . VAL B 1 204 ? -1.316 -1.987 -5.641 1 96.12 204 VAL B N 1
ATOM 3589 C CA . VAL B 1 204 ? -1.961 -3.258 -5.324 1 96.12 204 VAL B CA 1
ATOM 3590 C C . VAL B 1 204 ? -2.344 -3.979 -6.617 1 96.12 204 VAL B C 1
ATOM 3592 O O . VAL B 1 204 ? -2.35 -5.211 -6.668 1 96.12 204 VAL B O 1
ATOM 3595 N N . ILE B 1 205 ? -2.582 -3.23 -7.664 1 97.56 205 ILE B N 1
ATOM 3596 C CA . ILE B 1 205 ? -3.113 -3.84 -8.875 1 97.56 205 ILE B CA 1
ATOM 3597 C C . ILE B 1 205 ? -2.088 -4.812 -9.461 1 97.56 205 ILE B C 1
ATOM 3599 O O . ILE B 1 205 ? -2.447 -5.898 -9.922 1 97.56 205 ILE B O 1
ATOM 3603 N N . VAL B 1 206 ? -0.835 -4.438 -9.414 1 96.38 206 VAL B N 1
ATOM 3604 C CA . VAL B 1 206 ? 0.217 -5.289 -9.961 1 96.38 206 VAL B CA 1
ATOM 3605 C C . VAL B 1 206 ? 0.244 -6.617 -9.211 1 96.38 206 VAL B C 1
ATOM 3607 O O . VAL B 1 206 ? 0.302 -7.684 -9.828 1 96.38 206 VAL B O 1
ATOM 3610 N N . ALA B 1 207 ? 0.146 -6.535 -7.941 1 94.75 207 ALA B N 1
ATOM 3611 C CA . ALA B 1 207 ? 0.165 -7.73 -7.105 1 94.75 207 ALA B CA 1
ATOM 3612 C C . ALA B 1 207 ? -1.048 -8.617 -7.383 1 94.75 207 ALA B C 1
ATOM 3614 O O . ALA B 1 207 ? -0.913 -9.828 -7.559 1 94.75 207 ALA B O 1
ATOM 3615 N N . ALA B 1 208 ? -2.191 -8.039 -7.449 1 96.75 208 ALA B N 1
ATOM 3616 C CA . ALA B 1 208 ? -3.426 -8.789 -7.672 1 96.75 208 ALA B CA 1
ATOM 3617 C C . ALA B 1 208 ? -3.385 -9.523 -9.008 1 96.75 208 ALA B C 1
ATOM 3619 O O . ALA B 1 208 ? -3.779 -10.688 -9.094 1 96.75 208 ALA B O 1
ATOM 3620 N N . GLU B 1 209 ? -2.844 -8.93 -10.008 1 97.06 209 GLU B N 1
ATOM 3621 C CA . GLU B 1 209 ? -2.889 -9.453 -11.375 1 97.06 209 GLU B CA 1
ATOM 3622 C C . GLU B 1 209 ? -1.901 -10.602 -11.555 1 97.06 209 GLU B C 1
ATOM 3624 O O . GLU B 1 209 ? -2 -11.367 -12.516 1 97.06 209 GLU B O 1
ATOM 3629 N N . MET B 1 210 ? -0.903 -10.664 -10.664 1 95.56 210 MET B N 1
ATOM 3630 C CA . MET B 1 210 ? -0 -11.812 -10.719 1 95.56 210 MET B CA 1
ATOM 3631 C C . MET B 1 210 ? -0.755 -13.109 -10.469 1 95.56 210 MET B C 1
ATOM 3633 O O . MET B 1 210 ? -0.294 -14.188 -10.852 1 95.56 210 MET B O 1
ATOM 3637 N N . LEU B 1 211 ? -1.973 -12.914 -9.883 1 94.44 211 LEU B N 1
ATOM 3638 C CA . LEU B 1 211 ? -2.74 -14.094 -9.508 1 94.44 211 LEU B CA 1
ATOM 3639 C C . LEU B 1 211 ? -4.02 -14.195 -10.328 1 94.44 211 LEU B C 1
ATOM 3641 O O . LEU B 1 211 ? -4.789 -15.148 -10.18 1 94.44 211 LEU B O 1
ATOM 3645 N N . LEU B 1 212 ? -4.312 -13.227 -11.25 1 94.75 212 LEU B N 1
ATOM 3646 C CA . LEU B 1 212 ? -5.621 -13.18 -11.898 1 94.75 212 LEU B CA 1
ATOM 3647 C C . LEU B 1 212 ? -5.5 -13.516 -13.383 1 94.75 212 LEU B C 1
ATOM 3649 O O . LEU B 1 212 ? -6.512 -13.711 -14.062 1 94.75 212 LEU B O 1
ATOM 3653 N N . GLY B 1 213 ? -4.445 -13.516 -14.094 1 91.12 213 GLY B N 1
ATOM 3654 C CA . GLY B 1 213 ? -4.258 -14.078 -15.422 1 91.12 213 GLY B CA 1
ATOM 3655 C C . GLY B 1 213 ? -4.219 -13.023 -16.516 1 91.12 213 GLY B C 1
ATOM 3656 O O . GLY B 1 213 ? -4.117 -13.359 -17.703 1 91.12 213 GLY B O 1
ATOM 3657 N N . THR B 1 214 ? -4.453 -11.766 -16.188 1 93.81 214 THR B N 1
ATOM 3658 C CA . THR B 1 214 ? -4.344 -10.688 -17.172 1 93.81 214 THR B CA 1
ATOM 3659 C C . THR B 1 214 ? -3.828 -9.406 -16.516 1 93.81 214 THR B C 1
ATOM 3661 O O . THR B 1 214 ? -3.785 -9.312 -15.289 1 93.81 214 THR B O 1
ATOM 3664 N N . GLY B 1 215 ? -3.375 -8.438 -17.406 1 96.5 215 GLY B N 1
ATOM 3665 C CA . GLY B 1 215 ? -2.871 -7.176 -16.891 1 96.5 215 GLY B CA 1
ATOM 3666 C C . GLY B 1 215 ? -1.356 -7.117 -16.844 1 96.5 215 GLY B C 1
ATOM 3667 O O . GLY B 1 215 ? -0.679 -8.094 -17.156 1 96.5 215 GLY B O 1
ATOM 3668 N N . ILE B 1 216 ? -0.877 -5.992 -16.484 1 97.06 216 ILE B N 1
ATOM 3669 C CA . ILE B 1 216 ? 0.563 -5.758 -16.453 1 97.06 216 ILE B CA 1
ATOM 3670 C C . ILE B 1 216 ? 1.21 -6.625 -15.375 1 97.06 216 ILE B C 1
ATOM 3672 O O . ILE B 1 216 ? 2.348 -7.074 -15.531 1 97.06 216 ILE B O 1
ATOM 3676 N N . GLY B 1 217 ? 0.525 -6.801 -14.281 1 96.94 217 GLY B N 1
ATOM 3677 C CA . GLY B 1 217 ? 1.032 -7.707 -13.266 1 96.94 217 GLY B CA 1
ATOM 3678 C C . GLY B 1 217 ? 1.167 -9.141 -13.758 1 96.94 217 GLY B C 1
ATOM 3679 O O . GLY B 1 217 ? 2.158 -9.812 -13.461 1 96.94 217 GLY B O 1
ATOM 3680 N N . TYR B 1 218 ? 0.201 -9.578 -14.422 1 96.25 218 TYR B N 1
ATOM 3681 C CA . TYR B 1 218 ? 0.258 -10.906 -15.031 1 96.25 218 TYR B CA 1
ATOM 3682 C C . TYR B 1 218 ? 1.405 -11 -16.031 1 96.25 218 TYR B C 1
ATOM 3684 O O . TYR B 1 218 ? 2.086 -12.023 -16.109 1 96.25 218 TYR B O 1
ATOM 3692 N N . PHE B 1 219 ? 1.532 -9.953 -16.781 1 96.38 219 PHE B N 1
ATOM 3693 C CA . PHE B 1 219 ? 2.641 -9.898 -17.719 1 96.38 219 PHE B CA 1
ATOM 3694 C C . PHE B 1 219 ? 3.969 -10.148 -17.016 1 96.38 219 PHE B C 1
ATOM 3696 O O . PHE B 1 219 ? 4.797 -10.922 -17.5 1 96.38 219 PHE B O 1
ATOM 3703 N N . ILE B 1 220 ? 4.172 -9.555 -15.898 1 96.94 220 ILE B N 1
ATOM 3704 C CA . ILE B 1 220 ? 5.41 -9.703 -15.133 1 96.94 220 ILE B CA 1
ATOM 3705 C C . ILE B 1 220 ? 5.582 -11.156 -14.703 1 96.94 220 ILE B C 1
ATOM 3707 O O . ILE B 1 220 ? 6.652 -11.742 -14.891 1 96.94 220 ILE B O 1
ATOM 3711 N N . TRP B 1 221 ? 4.543 -11.711 -14.195 1 95.12 221 TRP B N 1
ATOM 3712 C CA . TRP B 1 221 ? 4.609 -13.086 -13.711 1 95.12 221 TRP B CA 1
ATOM 3713 C C . TRP B 1 221 ? 4.816 -14.055 -14.867 1 95.12 221 TRP B C 1
ATOM 3715 O O . TRP B 1 221 ? 5.559 -15.031 -14.734 1 95.12 221 TRP B O 1
ATOM 3725 N N . ASN B 1 222 ? 4.164 -13.789 -15.938 1 94.38 222 ASN B N 1
ATOM 3726 C CA . ASN B 1 222 ? 4.34 -14.617 -17.125 1 94.38 222 ASN B CA 1
ATOM 3727 C C . ASN B 1 222 ? 5.773 -14.547 -17.656 1 94.38 222 ASN B C 1
ATOM 3729 O O . ASN B 1 222 ? 6.336 -15.562 -18.062 1 94.38 222 ASN B O 1
ATOM 3733 N N . GLU B 1 223 ? 6.32 -13.375 -17.672 1 95.25 223 GLU B N 1
ATOM 3734 C CA . GLU B 1 223 ? 7.691 -13.219 -18.141 1 95.25 223 GLU B CA 1
ATOM 3735 C C . GLU B 1 223 ? 8.688 -13.859 -17.188 1 95.25 223 GLU B C 1
ATOM 3737 O O . GLU B 1 223 ? 9.742 -14.352 -17.594 1 95.25 223 GLU B O 1
ATOM 3742 N N . TRP B 1 224 ? 8.344 -13.883 -15.898 1 95.31 224 TRP B N 1
ATOM 3743 C CA . TRP B 1 224 ? 9.141 -14.648 -14.938 1 95.31 224 TRP B CA 1
ATOM 3744 C C . TRP B 1 224 ? 9.156 -16.125 -15.297 1 95.31 224 TRP B C 1
ATOM 3746 O O . TRP B 1 224 ? 10.211 -16.766 -15.312 1 95.31 224 TRP B O 1
ATOM 3756 N N . ASN B 1 225 ? 8.008 -16.625 -15.641 1 93.81 225 ASN B N 1
ATOM 3757 C CA . ASN B 1 225 ? 7.887 -18.016 -16.031 1 93.81 225 ASN B CA 1
ATOM 3758 C C . ASN B 1 225 ? 8.609 -18.297 -17.344 1 93.81 225 ASN B C 1
ATOM 3760 O O . ASN B 1 225 ? 9.117 -19.406 -17.547 1 93.81 225 ASN B O 1
ATOM 3764 N N . ASN B 1 226 ? 8.672 -17.312 -18.125 1 93.38 226 ASN B N 1
ATOM 3765 C CA . ASN B 1 226 ? 9.367 -17.422 -19.406 1 93.38 226 ASN B CA 1
ATOM 3766 C C . ASN B 1 226 ? 10.852 -17.109 -19.266 1 93.38 226 ASN B C 1
ATOM 3768 O O . ASN B 1 226 ? 11.578 -17.047 -20.266 1 93.38 226 ASN B O 1
ATOM 3772 N N . LEU B 1 227 ? 11.258 -16.766 -18.078 1 93.62 227 LEU B N 1
ATOM 3773 C CA . LEU B 1 227 ? 12.648 -16.484 -17.734 1 93.62 227 LEU B CA 1
ATOM 3774 C C . LEU B 1 227 ? 13.172 -15.266 -18.484 1 93.62 227 LEU B C 1
ATOM 3776 O O . LEU B 1 227 ? 14.328 -15.242 -18.906 1 93.62 227 LEU B O 1
ATOM 3780 N N . SER B 1 228 ? 12.305 -14.312 -18.719 1 94.69 228 SER B N 1
ATOM 3781 C CA . SER B 1 228 ? 12.703 -13.086 -19.422 1 94.69 228 SER B CA 1
ATOM 3782 C C . SER B 1 228 ? 12.766 -11.906 -18.453 1 94.69 228 SER B C 1
ATOM 3784 O O . SER B 1 228 ? 11.844 -11.094 -18.406 1 94.69 228 SER B O 1
ATOM 3786 N N . LEU B 1 229 ? 13.945 -11.688 -17.922 1 95.88 229 LEU B N 1
ATOM 3787 C CA . LEU B 1 229 ? 14.156 -10.609 -16.953 1 95.88 229 LEU B CA 1
ATOM 3788 C C . LEU B 1 229 ? 14.109 -9.25 -17.641 1 95.88 229 LEU B C 1
ATOM 3790 O O . LEU B 1 229 ? 13.578 -8.289 -17.094 1 95.88 229 LEU B O 1
ATOM 3794 N N . PRO B 1 230 ? 14.602 -9.18 -18.875 1 96.19 230 PRO B N 1
ATOM 3795 C CA . PRO B 1 230 ? 14.539 -7.875 -19.547 1 96.19 230 PRO B CA 1
ATOM 3796 C C . PRO B 1 230 ? 13.109 -7.363 -19.703 1 96.19 230 PRO B C 1
ATOM 3798 O O . PRO B 1 230 ? 12.852 -6.172 -19.531 1 96.19 230 PRO B O 1
ATOM 3801 N N . ASN B 1 231 ? 12.242 -8.297 -20.016 1 96 231 ASN B N 1
ATOM 3802 C CA . ASN B 1 231 ? 10.844 -7.902 -20.156 1 96 231 ASN B CA 1
ATOM 3803 C C . ASN B 1 231 ? 10.242 -7.461 -18.828 1 96 231 ASN B C 1
ATOM 3805 O O . ASN B 1 231 ? 9.383 -6.57 -18.797 1 96 231 ASN B O 1
ATOM 3809 N N . ILE B 1 232 ? 10.695 -8.047 -17.781 1 97.31 232 ILE B N 1
ATOM 3810 C CA . ILE B 1 232 ? 10.234 -7.668 -16.453 1 97.31 232 ILE B CA 1
ATOM 3811 C C . ILE B 1 232 ? 10.695 -6.246 -16.141 1 97.31 232 ILE B C 1
ATOM 3813 O O . ILE B 1 232 ? 9.906 -5.422 -15.672 1 97.31 232 ILE B O 1
ATOM 3817 N N . PHE B 1 233 ? 11.945 -5.965 -16.438 1 97.56 233 PHE B N 1
ATOM 3818 C CA . PHE B 1 233 ? 12.461 -4.617 -16.219 1 97.56 233 PHE B CA 1
ATOM 3819 C C . PHE B 1 233 ? 11.719 -3.607 -17.078 1 97.56 233 PHE B C 1
ATOM 3821 O O . PHE B 1 233 ? 11.453 -2.484 -16.641 1 97.56 233 PHE B O 1
ATOM 3828 N N . SER B 1 234 ? 11.414 -4.023 -18.281 1 96.75 234 SER B N 1
ATOM 3829 C CA . SER B 1 234 ? 10.633 -3.156 -19.156 1 96.75 234 SER B CA 1
ATOM 3830 C C . SER B 1 234 ? 9.281 -2.807 -18.531 1 96.75 234 SER B C 1
ATOM 3832 O O . SER B 1 234 ? 8.875 -1.644 -18.547 1 96.75 234 SER B O 1
ATOM 3834 N N . ALA B 1 235 ? 8.656 -3.82 -18 1 97.44 235 ALA B N 1
ATOM 3835 C CA . ALA B 1 235 ? 7.363 -3.609 -17.344 1 97.44 235 ALA B CA 1
ATOM 3836 C C . ALA B 1 235 ? 7.508 -2.695 -16.125 1 97.44 235 ALA B C 1
ATOM 3838 O O . ALA B 1 235 ? 6.66 -1.836 -15.883 1 97.44 235 ALA B O 1
ATOM 3839 N N . ILE B 1 236 ? 8.562 -2.816 -15.375 1 97.62 236 ILE B N 1
ATOM 3840 C CA . ILE B 1 236 ? 8.812 -2.018 -14.18 1 97.62 236 ILE B CA 1
ATOM 3841 C C . ILE B 1 236 ? 8.969 -0.549 -14.57 1 97.62 236 ILE B C 1
ATOM 3843 O O . ILE B 1 236 ? 8.406 0.333 -13.922 1 97.62 236 ILE B O 1
ATOM 3847 N N . ILE B 1 237 ? 9.688 -0.306 -15.609 1 97.25 237 ILE B N 1
ATOM 3848 C CA . ILE B 1 237 ? 9.898 1.056 -16.078 1 97.25 237 ILE B CA 1
ATOM 3849 C C . ILE B 1 237 ? 8.562 1.661 -16.516 1 97.25 237 ILE B C 1
ATOM 3851 O O . ILE B 1 237 ? 8.242 2.797 -16.141 1 97.25 237 ILE B O 1
ATOM 3855 N N . ILE B 1 238 ? 7.777 0.891 -17.188 1 97.5 238 ILE B N 1
ATOM 3856 C CA . ILE B 1 238 ? 6.48 1.359 -17.672 1 97.5 238 ILE B CA 1
ATOM 3857 C C . ILE B 1 238 ? 5.566 1.641 -16.484 1 97.5 238 ILE B C 1
ATOM 3859 O O . ILE B 1 238 ? 4.883 2.668 -16.438 1 97.5 238 ILE B O 1
ATOM 3863 N N . ILE B 1 239 ? 5.566 0.785 -15.516 1 97.81 239 ILE B N 1
ATOM 3864 C CA . ILE B 1 239 ? 4.762 0.958 -14.312 1 97.81 239 ILE B CA 1
ATOM 3865 C C . ILE B 1 239 ? 5.176 2.244 -13.594 1 97.81 239 ILE B C 1
ATOM 3867 O O . ILE B 1 239 ? 4.32 3.006 -13.133 1 97.81 239 ILE B O 1
ATOM 3871 N N . GLY B 1 240 ? 6.461 2.434 -13.508 1 97.44 240 GLY B N 1
ATOM 3872 C CA . GLY B 1 240 ? 6.965 3.648 -12.891 1 97.44 240 GLY B CA 1
ATOM 3873 C C . GLY B 1 240 ? 6.523 4.91 -13.602 1 97.44 240 GLY B C 1
ATOM 3874 O O . GLY B 1 240 ? 6.059 5.859 -12.969 1 97.44 240 GLY B O 1
ATOM 3875 N N . ILE B 1 241 ? 6.605 4.926 -14.883 1 96.88 241 ILE B N 1
ATOM 3876 C CA . ILE B 1 241 ? 6.25 6.09 -15.688 1 96.88 241 ILE B CA 1
ATOM 3877 C C . ILE B 1 241 ? 4.754 6.371 -15.555 1 96.88 241 ILE B C 1
ATOM 3879 O O . ILE B 1 241 ? 4.352 7.52 -15.344 1 96.88 241 ILE B O 1
ATOM 3883 N N . VAL B 1 242 ? 3.949 5.352 -15.648 1 97.25 242 VAL B N 1
ATOM 3884 C CA . VAL B 1 242 ? 2.506 5.523 -15.531 1 97.25 242 VAL B CA 1
ATOM 3885 C C . VAL B 1 242 ? 2.156 5.996 -14.117 1 97.25 242 VAL B C 1
ATOM 3887 O O . VAL B 1 242 ? 1.282 6.848 -13.945 1 97.25 242 VAL B O 1
ATOM 3890 N N . GLY B 1 243 ? 2.844 5.398 -13.164 1 96.31 243 GLY B N 1
ATOM 3891 C CA . GLY B 1 243 ? 2.643 5.848 -11.797 1 96.31 243 GLY B CA 1
ATOM 3892 C C . GLY B 1 243 ? 2.926 7.328 -11.609 1 96.31 243 GLY B C 1
ATOM 3893 O O . GLY B 1 243 ? 2.191 8.023 -10.898 1 96.31 243 GLY B O 1
ATOM 3894 N N . ILE B 1 244 ? 3.979 7.855 -12.203 1 95.31 244 ILE B N 1
ATOM 3895 C CA . ILE B 1 244 ? 4.309 9.273 -12.156 1 95.31 244 ILE B CA 1
ATOM 3896 C C . ILE B 1 244 ? 3.172 10.094 -12.773 1 95.31 244 ILE B C 1
ATOM 3898 O O . ILE B 1 244 ? 2.764 11.117 -12.219 1 95.31 244 ILE B O 1
ATOM 3902 N N . LEU B 1 245 ? 2.672 9.602 -13.844 1 95.94 245 LEU B N 1
ATOM 3903 C CA . LEU B 1 245 ? 1.611 10.32 -14.539 1 95.94 245 LEU B CA 1
ATOM 3904 C C . LEU B 1 245 ? 0.342 10.375 -13.695 1 95.94 245 LEU B C 1
ATOM 3906 O O . LEU B 1 245 ? -0.324 11.406 -13.641 1 95.94 245 LEU B O 1
ATOM 3910 N N . LEU B 1 246 ? 0.023 9.297 -13.102 1 94.25 246 LEU B N 1
ATOM 3911 C CA . LEU B 1 246 ? -1.146 9.258 -12.227 1 94.25 246 LEU B CA 1
ATOM 3912 C C . LEU B 1 246 ? -0.976 10.219 -11.047 1 94.25 246 LEU B C 1
ATOM 3914 O O . LEU B 1 246 ? -1.9 10.953 -10.711 1 94.25 246 LEU B O 1
ATOM 3918 N N . ASP B 1 247 ? 0.151 10.148 -10.477 1 90.94 247 ASP B N 1
ATOM 3919 C CA . ASP B 1 247 ? 0.443 11.016 -9.344 1 90.94 247 ASP B CA 1
ATOM 3920 C C . ASP B 1 247 ? 0.379 12.492 -9.75 1 90.94 247 ASP B C 1
ATOM 3922 O O . ASP B 1 247 ? -0.151 13.32 -9.008 1 90.94 247 ASP B O 1
ATOM 3926 N N . GLN B 1 248 ? 0.946 12.875 -10.859 1 91.56 248 GLN B N 1
ATOM 3927 C CA . GLN B 1 248 ? 0.926 14.242 -11.359 1 91.56 248 GLN B CA 1
ATOM 3928 C C . GLN B 1 248 ? -0.501 14.711 -11.641 1 91.56 248 GLN B C 1
ATOM 3930 O O . GLN B 1 248 ? -0.832 15.875 -11.43 1 91.56 248 GLN B O 1
ATOM 3935 N N . GLY B 1 249 ? -1.298 13.82 -12.125 1 90.31 249 GLY B N 1
ATOM 3936 C CA . GLY B 1 249 ? -2.701 14.148 -12.32 1 90.31 249 GLY B CA 1
ATOM 3937 C C . GLY B 1 249 ? -3.395 14.578 -11.039 1 90.31 249 GLY B C 1
ATOM 3938 O O . GLY B 1 249 ? -4.098 15.586 -11.016 1 90.31 249 GLY B O 1
ATOM 3939 N N . PHE B 1 250 ? -3.143 13.891 -9.977 1 86.75 250 PHE B N 1
ATOM 3940 C CA . PHE B 1 250 ? -3.771 14.211 -8.703 1 86.75 250 PHE B CA 1
ATOM 3941 C C . PHE B 1 250 ? -3.139 15.445 -8.078 1 86.75 250 PHE B C 1
ATOM 3943 O O . PHE B 1 250 ? -3.82 16.234 -7.418 1 86.75 250 PHE B O 1
ATOM 3950 N N . ARG B 1 251 ? -1.865 15.586 -8.281 1 84 251 ARG B N 1
ATOM 3951 C CA . ARG B 1 251 ? -1.216 16.781 -7.777 1 84 251 ARG B CA 1
ATOM 3952 C C . ARG B 1 251 ? -1.812 18.047 -8.414 1 84 251 ARG B C 1
ATOM 3954 O O . ARG B 1 251 ? -1.987 19.062 -7.742 1 84 251 ARG B O 1
ATOM 3961 N N . PHE B 1 252 ? -2.033 17.922 -9.602 1 84.81 252 PHE B N 1
ATOM 3962 C CA . PHE B 1 252 ? -2.65 19.031 -10.312 1 84.81 252 PHE B CA 1
ATOM 3963 C C . PHE B 1 252 ? -4.02 19.359 -9.727 1 84.81 252 PHE B C 1
ATOM 3965 O O . PHE B 1 252 ? -4.352 20.516 -9.531 1 84.81 252 PHE B O 1
ATOM 3972 N N . LEU B 1 253 ? -4.773 18.391 -9.367 1 81.88 253 LEU B N 1
ATOM 3973 C CA . LEU B 1 253 ? -6.094 18.562 -8.773 1 81.88 253 LEU B CA 1
ATOM 3974 C C . LEU B 1 253 ? -5.98 19.172 -7.379 1 81.88 253 LEU B C 1
ATOM 3976 O O . LEU B 1 253 ? -6.766 20.062 -7.016 1 81.88 253 LEU B O 1
ATOM 3980 N N . GLU B 1 254 ? -5.031 18.703 -6.668 1 81.5 254 GLU B N 1
ATOM 3981 C CA . GLU B 1 254 ? -4.805 19.203 -5.316 1 81.5 254 GLU B CA 1
ATOM 3982 C C . GLU B 1 254 ? -4.445 20.688 -5.332 1 81.5 254 GLU B C 1
ATOM 3984 O O . GLU B 1 254 ? -4.922 21.453 -4.492 1 81.5 254 GLU B O 1
ATOM 3989 N N . ASN B 1 255 ? -3.652 21.125 -6.242 1 82.19 255 ASN B N 1
ATOM 3990 C CA . ASN B 1 255 ? -3.201 22.516 -6.328 1 82.19 255 ASN B CA 1
ATOM 3991 C C . ASN B 1 255 ? -4.34 23.453 -6.727 1 82.19 255 ASN B C 1
ATOM 3993 O O . ASN B 1 255 ? -4.355 24.609 -6.332 1 82.19 255 ASN B O 1
ATOM 3997 N N . GLN B 1 256 ? -5.227 22.969 -7.418 1 80.25 256 GLN B N 1
ATOM 3998 C CA . GLN B 1 256 ? -6.363 23.781 -7.828 1 80.25 256 GLN B CA 1
ATOM 3999 C C . GLN B 1 256 ? -7.316 24.031 -6.664 1 80.25 256 GLN B C 1
ATOM 4001 O O . GLN B 1 256 ? -7.965 25.078 -6.594 1 80.25 256 GLN B O 1
ATOM 4006 N N . PHE B 1 257 ? -7.355 23.125 -5.684 1 74.06 257 PHE B N 1
ATOM 4007 C CA . PHE B 1 257 ? -8.336 23.234 -4.609 1 74.06 257 PHE B CA 1
ATOM 4008 C C . PHE B 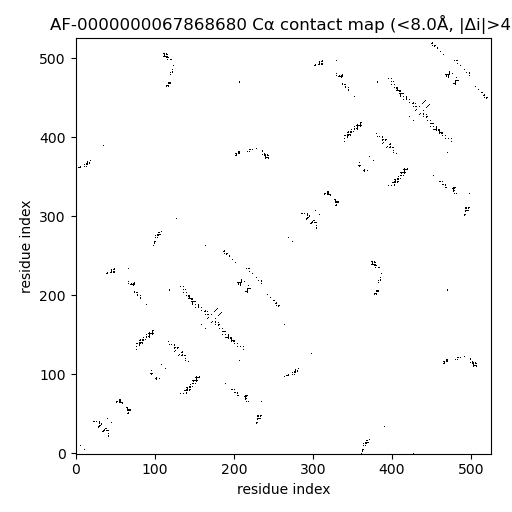1 257 ? -7.668 23.688 -3.314 1 74.06 257 PHE B C 1
ATOM 4010 O O . PHE B 1 257 ? -8.344 24.094 -2.369 1 74.06 257 PHE B O 1
ATOM 4017 N N . SER B 1 258 ? -6.426 23.344 -3.002 1 62.44 258 SER B N 1
ATOM 4018 C CA . SER B 1 258 ? -5.738 23.875 -1.831 1 62.44 258 SER B CA 1
ATOM 4019 C C . SER B 1 258 ? -5.707 25.406 -1.852 1 62.44 258 SER B C 1
ATOM 4021 O O . SER B 1 258 ? -5.746 26.047 -0.8 1 62.44 258 SER B O 1
ATOM 4023 N N . TYR B 1 259 ? -5.457 26.094 -2.959 1 51.84 259 TYR B N 1
ATOM 4024 C CA . TYR B 1 259 ? -5.426 27.547 -3.076 1 51.84 259 TYR B CA 1
ATOM 4025 C C . TYR B 1 259 ? -6.793 28.141 -2.771 1 51.84 259 TYR B C 1
ATOM 4027 O O . TYR B 1 259 ? -6.887 29.266 -2.264 1 51.84 259 TYR B O 1
ATOM 4035 N N . ALA B 1 260 ? -7.754 27.453 -2.914 1 48.06 260 ALA B N 1
ATOM 4036 C CA . ALA B 1 260 ? -9.047 28.094 -2.674 1 48.06 260 ALA B CA 1
ATOM 4037 C C . ALA B 1 260 ? -9.289 28.281 -1.182 1 48.06 260 ALA B C 1
ATOM 4039 O O . ALA B 1 260 ? -10.008 29.203 -0.781 1 48.06 260 ALA B O 1
ATOM 4040 N N . GLY B 1 261 ? -8.805 27.391 -0.353 1 44.88 261 GLY B N 1
ATOM 4041 C CA . GLY B 1 261 ? -9.023 27.656 1.062 1 44.88 261 GLY B CA 1
ATOM 4042 C C . GLY B 1 261 ? -8.266 28.875 1.569 1 44.88 261 GLY B C 1
ATOM 4043 O O . GLY B 1 261 ? -8.484 29.312 2.697 1 44.88 261 GLY B O 1
ATOM 4044 N N . ASN B 1 262 ? -7.004 29.109 1.229 1 42.06 262 ASN B N 1
ATOM 4045 C CA . ASN B 1 262 ? -6.281 30.266 1.76 1 42.06 262 ASN B CA 1
ATOM 4046 C C . ASN B 1 262 ? -6.812 31.578 1.182 1 42.06 262 ASN B C 1
ATOM 4048 O O . ASN B 1 262 ? -6.285 32.656 1.476 1 42.06 262 ASN B O 1
ATOM 4052 N N . ARG B 1 263 ? -7.801 31.625 0.219 1 36.88 263 ARG B N 1
ATOM 4053 C CA . ARG B 1 263 ? -8.383 32.938 -0.082 1 36.88 263 ARG B CA 1
ATOM 4054 C C . ARG B 1 263 ? -9.68 33.156 0.694 1 36.88 263 ARG B C 1
ATOM 4056 O O . ARG B 1 263 ? -10.461 32.219 0.875 1 36.88 263 ARG B O 1
#

Sequence (526 aa):
MVRTPVPLYLRWAVSILSVLAFLAIWQIAAASGFLGKTFPGSLRTLQDLFGWLSDPFFDNGPNDLGIGWNLLISLRRVAIGYLLATVVAIPLGIAIGMSALASSIFSPFVQLLKPVSPLAWLPIGLFLFRDSELTGVFVILISSLWPTLINTAFGVANVNPDFLKVSQSLGASRWRTILKVILPAALPSIIAGMRISMGIAWLVIVAAEMLLGTGIGYFIWNEWNNLSLPNIFSAIIIIGIVGILLDQGFRFLENQFSYAGNRMVRTPVPLYLRWAVSILSVLAFLAIWQIAAASGFLGKTFPGSLRTLQDLFGWLSDPFFDNGPNDLGIGWNLLISLRRVAIGYLLATVVAIPLGIAIGMSALASSIFSPFVQLLKPVSPLAWLPIGLFLFRDSELTGVFVILISSLWPTLINTAFGVANVNPDFLKVSQSLGASRWRTILKVILPAALPSIIAGMRISMGIAWLVIVAAEMLLGTGIGYFIWNEWNNLSLPNIFSAIIIIGIVGILLDQGFRFLENQFSYAGNR

Solvent-accessible surface area (backbone atoms only — not comparable to full-atom values): 25453 Å² total; per-residue (Å²): 113,77,62,64,82,68,55,67,71,55,37,51,48,40,29,52,48,37,52,52,47,49,42,49,49,41,30,50,41,22,72,70,36,79,66,33,83,82,39,63,27,42,65,60,23,52,50,48,34,48,55,42,66,72,47,22,75,46,77,76,48,91,93,42,55,18,59,46,52,21,41,49,49,42,50,49,35,43,51,53,10,38,50,54,13,47,67,49,16,44,60,51,9,43,47,32,20,56,27,53,66,46,33,27,44,45,45,64,55,50,54,36,50,60,45,32,30,39,61,74,45,40,60,57,30,40,66,70,58,72,29,53,68,60,21,50,20,50,34,24,19,59,44,17,23,49,46,19,17,53,27,19,15,50,25,40,53,63,49,59,62,66,61,42,51,51,37,52,72,71,64,50,49,72,67,53,37,40,66,68,46,42,44,62,68,14,38,51,35,30,48,52,12,44,46,53,13,49,55,44,25,57,30,47,49,37,53,53,15,53,76,49,79,51,24,47,22,17,49,40,48,51,27,52,75,66,68,33,60,33,60,33,52,31,50,48,52,50,42,4,54,52,34,42,51,54,50,50,53,44,51,54,55,42,58,67,49,49,56,55,71,81,100,114,75,62,63,81,68,56,66,73,54,39,53,48,41,29,51,48,39,52,52,48,50,43,50,50,41,29,50,44,22,72,69,35,79,66,34,83,81,40,62,29,43,66,59,21,51,51,48,35,49,54,43,65,73,48,22,75,46,77,75,48,93,93,42,54,18,58,47,53,21,43,50,48,41,52,48,35,41,51,53,9,37,50,53,15,48,66,49,16,42,61,51,9,42,48,33,21,56,27,53,64,46,32,29,45,44,45,64,56,51,55,36,51,60,44,31,29,40,61,75,45,39,59,58,30,41,66,70,57,73,30,53,69,60,22,50,20,49,33,23,19,59,44,17,23,50,47,20,18,52,28,19,16,50,24,40,53,64,51,60,62,65,62,42,50,51,38,52,72,72,64,51,49,72,66,52,38,41,64,68,45,44,44,63,69,13,38,54,35,30,46,53,12,44,46,53,13,51,54,44,25,57,31,46,48,37,52,54,15,53,76,48,78,48,24,49,22,16,49,39,48,50,27,50,74,67,68,34,62,34,58,36,52,30,50,48,54,50,42,4,53,52,35,42,52,54,50,52,54,44,49,54,54,43,58,65,49,50,57,54,70,81,100